Protein AF-A0A4R1MMQ1-F1 (afdb_monomer_lite)

Foldseek 3Di:
DVVVVVVVVVVVVVVVVPPPQDDLVVLLVVLLVLLLVLLQVLLVQLVPDPDDPPVLVSLQSLLVSLCVRQVVVVVVSCVPNVPVCCPVDPLPDAPVVLLQLLQCLLLVVLVVLLVVCVVVVQKDQPDDDDPVRLVVCLVSVLVSCCRNPLVSLLCSLLVPQLVSCVLQDPLQVSQQVSLLSQLVSVCSSVVHDPCSVVSSVLSSLQSLLCLQQVHNSSNSSNVSNVVSVVVSCVVRVMAGDDPCRVVSVVCSVPVSSLSSLVSSNVVSLVVLLVVVVPVLLVVLVVVVVDDPPPPVDAALFLEAEDELWADQDPPDILQPDADLVLLLVLLCCCCPQLVGQAYEYEYADLVSLLSSVLSNQVVRHQYEREYQQAQEELVVLLVSLLVSLQSQQVSCVVGVRYEYALYAACLQRYPDLADDNGSVRSVVCCSVCVSCLVSSLVRVQVSVVSSLVSSVVRHDDFYEHAHEPSHDYDCPSGQEYEYCQWDASRCSVCRVSSVVSVVVVVHAYEHNEWFFFFFPPRSHQTVCLLVQWDPPDLVQIWGVDQTHGHLVSRQSSVLSVSVVCRSSPHNYYYYHHQDSQSQAADPPRGSRSSRSHRHQWHAHDVVVVGGVSNNHIGGGSNSVSSSCVSVDDD

InterPro domains:
  IPR003675 CAAX prenyl protease 2/Lysostaphin resistance protein A-like domain [PF02517] (139-226)
  IPR017853 Glycoside hydrolase superfamily [SSF51445] (309-588)

Structure (mmCIF, N/CA/C/O backbone):
data_AF-A0A4R1MMQ1-F1
#
_entry.id   AF-A0A4R1MMQ1-F1
#
loop_
_atom_site.group_PDB
_atom_site.id
_atom_site.type_symbol
_atom_site.label_atom_id
_atom_site.label_alt_id
_atom_site.label_comp_id
_atom_site.label_asym_id
_atom_site.label_entity_id
_atom_site.label_seq_id
_atom_site.pdbx_PDB_ins_code
_atom_site.Cartn_x
_atom_site.Cartn_y
_atom_site.Cartn_z
_atom_site.occupancy
_atom_site.B_iso_or_equiv
_atom_site.auth_seq_id
_atom_site.auth_comp_id
_atom_site.auth_asym_id
_atom_site.auth_atom_id
_atom_site.pdbx_PDB_model_num
ATOM 1 N N . MET A 1 1 ? -28.510 -37.292 3.884 1.00 42.25 1 MET A N 1
ATOM 2 C CA . MET A 1 1 ? -28.537 -36.976 2.429 1.00 42.25 1 MET A CA 1
ATOM 3 C C . MET A 1 1 ? -27.629 -35.804 2.024 1.00 42.25 1 MET A C 1
ATOM 5 O O . MET A 1 1 ? -27.311 -35.687 0.847 1.00 42.25 1 MET A O 1
ATOM 9 N N . THR A 1 2 ? -27.157 -34.980 2.963 1.00 42.28 2 THR A N 1
ATOM 10 C CA . THR A 1 2 ? -26.227 -33.847 2.765 1.00 42.28 2 THR A CA 1
ATOM 11 C C . THR A 1 2 ? -24.791 -34.264 2.416 1.00 42.28 2 THR A C 1
ATOM 13 O O . THR A 1 2 ? -24.152 -33.642 1.573 1.00 42.28 2 THR A O 1
ATOM 16 N N . ASP A 1 3 ? -24.325 -35.390 2.953 1.00 43.09 3 ASP A N 1
ATOM 17 C CA . ASP A 1 3 ? -22.941 -35.858 2.776 1.00 43.09 3 ASP A CA 1
ATOM 18 C C . ASP A 1 3 ? -22.638 -36.383 1.350 1.00 43.09 3 ASP A C 1
ATOM 20 O O . ASP A 1 3 ? -21.533 -36.282 0.817 1.00 43.09 3 ASP A O 1
ATOM 24 N N . ASN A 1 4 ? -23.675 -36.867 0.657 1.00 36.72 4 ASN A N 1
ATOM 25 C CA . ASN A 1 4 ? -23.559 -37.399 -0.704 1.00 36.72 4 ASN A CA 1
ATOM 26 C C . ASN A 1 4 ? -23.623 -36.295 -1.784 1.00 36.72 4 ASN A C 1
ATOM 28 O O . ASN A 1 4 ? -23.141 -36.485 -2.902 1.00 36.72 4 ASN A O 1
ATOM 32 N N . LYS A 1 5 ? -24.187 -35.120 -1.450 1.00 43.72 5 LYS A N 1
ATOM 33 C CA . LYS A 1 5 ? -24.210 -33.930 -2.322 1.00 43.72 5 LYS A CA 1
ATOM 34 C C . LYS A 1 5 ? -22.865 -33.201 -2.301 1.00 43.72 5 LYS A C 1
ATOM 36 O O . LYS A 1 5 ? -22.372 -32.869 -3.374 1.00 43.72 5 LYS A O 1
ATOM 41 N N . ASN A 1 6 ? -22.230 -33.071 -1.133 1.00 40.06 6 ASN A N 1
ATOM 42 C CA . ASN A 1 6 ? -20.878 -32.510 -1.017 1.00 40.06 6 ASN A CA 1
ATOM 43 C C . ASN A 1 6 ? -19.831 -33.390 -1.709 1.00 40.06 6 ASN A C 1
ATOM 45 O O . ASN A 1 6 ? -19.003 -32.871 -2.453 1.00 40.06 6 ASN A O 1
ATOM 49 N N . LYS A 1 7 ? -19.938 -34.722 -1.595 1.00 40.66 7 LYS A N 1
ATOM 50 C CA . LYS A 1 7 ? -19.087 -35.643 -2.365 1.00 40.66 7 LYS A CA 1
ATOM 51 C C . LYS A 1 7 ? -19.333 -35.572 -3.871 1.00 40.66 7 LYS A C 1
ATOM 53 O O . LYS A 1 7 ? -18.370 -35.643 -4.624 1.00 40.66 7 LYS A O 1
ATOM 58 N N . LYS A 1 8 ? -20.578 -35.406 -4.339 1.00 39.75 8 LYS A N 1
ATOM 59 C CA . LYS A 1 8 ? -20.876 -35.229 -5.777 1.00 39.75 8 LYS A CA 1
ATOM 60 C C . LYS A 1 8 ? -20.421 -33.872 -6.323 1.00 39.75 8 LYS A C 1
ATOM 62 O O . LYS A 1 8 ? -19.952 -33.841 -7.454 1.00 39.75 8 LYS A O 1
ATOM 67 N N . LEU A 1 9 ? -20.497 -32.798 -5.536 1.00 41.72 9 LEU A N 1
ATOM 68 C CA . LEU A 1 9 ? -19.955 -31.479 -5.886 1.00 41.72 9 LEU A CA 1
ATOM 69 C C . LEU A 1 9 ? -18.422 -31.496 -5.910 1.00 41.72 9 LEU A C 1
ATOM 71 O O . LEU A 1 9 ? -17.847 -31.064 -6.899 1.00 41.72 9 LEU A O 1
ATOM 75 N N . GLN A 1 10 ? -17.754 -32.106 -4.924 1.00 40.69 10 GLN A N 1
ATOM 76 C CA . GLN A 1 10 ? -16.300 -32.330 -4.966 1.00 40.69 10 GLN A CA 1
ATOM 77 C C . GLN A 1 10 ? -15.875 -33.199 -6.155 1.00 40.69 10 GLN A C 1
ATOM 79 O O . GLN A 1 10 ? -14.868 -32.898 -6.784 1.00 40.69 10 GLN A O 1
ATOM 84 N N . LYS A 1 11 ? -16.650 -34.235 -6.513 1.00 34.94 11 LYS A N 1
ATOM 85 C CA . LYS A 1 11 ? -16.366 -35.076 -7.691 1.00 34.94 11 LYS A CA 1
ATOM 86 C C . LYS A 1 11 ? -16.658 -34.379 -9.022 1.00 34.94 11 LYS A C 1
ATOM 88 O O . LYS A 1 11 ? -16.063 -34.747 -10.027 1.00 34.94 11 LYS A O 1
ATOM 93 N N . ALA A 1 12 ? -17.576 -33.412 -9.049 1.00 37.22 12 ALA A N 1
ATOM 94 C CA . ALA A 1 12 ? -17.859 -32.588 -10.224 1.00 37.22 12 ALA A CA 1
ATOM 95 C C . ALA A 1 12 ? -16.783 -31.505 -10.412 1.00 37.22 12 ALA A C 1
ATOM 97 O O . ALA A 1 12 ? -16.271 -31.359 -11.517 1.00 37.22 12 ALA A O 1
ATOM 98 N N . TYR A 1 13 ? -16.342 -30.863 -9.323 1.00 35.28 13 TYR A N 1
ATOM 99 C CA . TYR A 1 13 ? -15.177 -29.971 -9.320 1.00 35.28 13 TYR A CA 1
ATOM 100 C C . TYR A 1 13 ? -13.870 -30.716 -9.637 1.00 35.28 13 TYR A C 1
ATOM 102 O O . TYR A 1 13 ? -13.013 -30.169 -10.326 1.00 35.28 13 TYR A O 1
ATOM 110 N N . SER A 1 14 ? -13.725 -31.979 -9.215 1.00 32.09 14 SER A N 1
ATOM 111 C CA . SER A 1 14 ? -12.566 -32.798 -9.589 1.00 32.09 14 SER A CA 1
ATOM 112 C C . SER A 1 14 ? -12.634 -33.267 -11.049 1.00 32.09 14 SER A C 1
ATOM 114 O O . SER A 1 14 ? -11.615 -33.249 -11.733 1.00 32.09 14 SER A O 1
ATOM 116 N N . LYS A 1 15 ? -13.819 -33.616 -11.579 1.00 30.39 15 LYS A N 1
ATOM 117 C CA . LYS A 1 15 ? -13.972 -34.036 -12.987 1.00 30.39 15 LYS A CA 1
ATOM 118 C C . LYS A 1 15 ? -13.818 -32.899 -13.999 1.00 30.39 15 LYS A C 1
ATOM 120 O O . LYS A 1 15 ? -13.368 -33.168 -15.107 1.00 30.39 15 LYS A O 1
ATOM 125 N N . GLU A 1 16 ? -14.132 -31.651 -13.649 1.00 33.97 16 GLU A N 1
ATOM 126 C CA . GLU A 1 16 ? -13.800 -30.492 -14.500 1.00 33.97 16 GLU A CA 1
ATOM 127 C C . GLU A 1 16 ? -12.317 -30.086 -14.418 1.00 33.97 16 GLU A C 1
ATOM 129 O O . GLU A 1 16 ? -11.824 -29.392 -15.308 1.00 33.97 16 GLU A O 1
ATOM 134 N N . SER A 1 17 ? -11.572 -30.579 -13.419 1.00 35.09 17 SER A N 1
ATOM 135 C CA . SER A 1 17 ? -10.109 -30.433 -13.341 1.00 35.09 17 SER A CA 1
ATOM 136 C C . SER A 1 17 ? -9.318 -31.518 -14.092 1.00 35.09 17 SER A C 1
ATOM 138 O O . SER A 1 17 ? -8.124 -31.342 -14.335 1.00 35.09 17 SER A O 1
ATOM 140 N N . ASP A 1 18 ? -9.981 -32.584 -14.557 1.00 29.28 18 ASP A N 1
ATOM 141 C CA . ASP A 1 18 ? -9.364 -33.741 -15.231 1.00 29.28 18 ASP A CA 1
ATOM 142 C C . ASP A 1 18 ? -9.161 -33.561 -16.751 1.00 29.28 18 ASP A C 1
ATOM 144 O O . ASP A 1 18 ? -8.996 -34.525 -17.498 1.00 29.28 18 ASP A O 1
ATOM 148 N N . SER A 1 19 ? -9.088 -32.320 -17.245 1.00 36.28 19 SER A N 1
ATOM 149 C CA . SER A 1 19 ? -8.417 -32.051 -18.525 1.00 36.28 19 SER A CA 1
ATOM 150 C C . SER A 1 19 ? -6.985 -31.601 -18.239 1.00 36.28 19 SER A C 1
ATOM 152 O O . SER A 1 19 ? -6.761 -30.399 -18.138 1.00 36.28 19 SER A O 1
ATOM 154 N N . MET A 1 20 ? -6.064 -32.557 -18.038 1.00 35.97 20 MET A N 1
ATOM 155 C CA . MET A 1 20 ? -4.607 -32.386 -17.827 1.00 35.97 20 MET A CA 1
ATOM 156 C C . MET A 1 20 ? -4.160 -30.933 -17.566 1.00 35.97 20 MET A C 1
ATOM 158 O O . MET A 1 20 ? -3.504 -30.297 -18.394 1.00 35.97 20 MET A O 1
ATOM 162 N N . SER A 1 21 ? -4.532 -30.365 -16.416 1.00 47.88 21 SER A N 1
ATOM 163 C CA . SER A 1 21 ? -4.002 -29.066 -16.009 1.00 47.88 21 SER A CA 1
ATOM 164 C C . SER A 1 21 ? -2.651 -29.308 -15.355 1.00 47.88 21 SER A C 1
ATOM 166 O O . SER A 1 21 ? -2.571 -29.567 -14.157 1.00 47.88 21 SER A O 1
ATOM 168 N N . TYR A 1 22 ? -1.581 -29.243 -16.147 1.00 54.53 22 TYR A N 1
ATOM 169 C CA . TYR A 1 22 ? -0.220 -29.363 -15.628 1.00 54.53 22 TYR A CA 1
ATOM 170 C C . TYR A 1 22 ? 0.016 -28.385 -14.458 1.00 54.53 22 TYR A C 1
ATOM 172 O O . TYR A 1 22 ? -0.386 -27.217 -14.567 1.00 54.53 22 TYR A O 1
ATOM 180 N N . PRO A 1 23 ? 0.687 -28.819 -13.370 1.00 65.12 23 PRO A N 1
ATOM 181 C CA . PRO A 1 23 ? 1.150 -27.940 -12.307 1.00 65.12 23 PRO A CA 1
ATOM 182 C C . PRO A 1 23 ? 1.843 -26.704 -12.877 1.00 65.12 23 PRO A C 1
ATOM 184 O O . PRO A 1 23 ? 2.589 -26.780 -13.854 1.00 65.12 23 PRO A O 1
ATOM 187 N N . PHE A 1 24 ? 1.608 -25.553 -12.253 1.00 70.06 24 PHE A N 1
ATOM 188 C CA . PHE A 1 24 ? 2.164 -24.274 -12.685 1.00 70.06 24 PHE A CA 1
ATOM 189 C C . PHE A 1 24 ? 3.694 -24.318 -12.890 1.00 70.06 24 PHE A C 1
ATOM 191 O O . PHE A 1 24 ? 4.209 -23.795 -13.879 1.00 70.06 24 PHE A O 1
ATOM 198 N N . SER A 1 25 ? 4.405 -25.008 -11.994 1.00 72.06 25 SER A N 1
ATOM 199 C CA . SER A 1 25 ? 5.849 -25.246 -12.080 1.00 72.06 25 SER A CA 1
ATOM 200 C C . SER A 1 25 ? 6.248 -25.976 -13.364 1.00 72.06 25 SER A C 1
ATOM 202 O O . SER A 1 25 ? 7.207 -25.569 -14.010 1.00 72.06 25 SER A O 1
ATOM 204 N N . ILE A 1 26 ? 5.478 -26.980 -13.797 1.00 77.81 26 ILE A N 1
ATOM 205 C CA . ILE A 1 26 ? 5.732 -27.722 -15.041 1.00 77.81 26 ILE A CA 1
ATOM 206 C C . ILE A 1 26 ? 5.604 -26.803 -16.258 1.00 77.81 26 ILE A C 1
ATOM 208 O O . ILE A 1 26 ? 6.421 -26.890 -17.168 1.00 77.81 26 ILE A O 1
ATOM 212 N N . LYS A 1 27 ? 4.640 -25.873 -16.267 1.00 78.88 27 LYS A N 1
ATOM 213 C CA . LYS A 1 27 ? 4.468 -24.922 -17.381 1.00 78.88 27 LYS A CA 1
ATOM 214 C C . LYS A 1 27 ? 5.648 -23.960 -17.510 1.00 78.88 27 LYS A C 1
ATOM 216 O O . LYS A 1 27 ? 6.083 -23.682 -18.625 1.00 78.88 27 LYS A O 1
ATOM 221 N N . ILE A 1 28 ? 6.157 -23.451 -16.385 1.00 82.12 28 ILE A N 1
ATOM 222 C CA . ILE A 1 28 ? 7.332 -22.568 -16.368 1.00 82.12 28 ILE A CA 1
ATOM 223 C C . ILE A 1 28 ? 8.592 -23.337 -16.765 1.00 82.12 28 ILE A C 1
ATOM 225 O O . ILE A 1 28 ? 9.347 -22.852 -17.601 1.00 82.12 28 ILE A O 1
ATOM 229 N N . VAL A 1 29 ? 8.791 -24.544 -16.226 1.00 85.19 29 VAL A N 1
ATOM 230 C CA . VAL A 1 29 ? 9.942 -25.397 -16.561 1.00 85.19 29 VAL A CA 1
ATOM 231 C C . VAL A 1 29 ? 9.924 -25.789 -18.039 1.00 85.19 29 VAL A C 1
ATOM 233 O O . VAL A 1 29 ? 10.937 -25.634 -18.711 1.00 85.19 29 VAL A O 1
ATOM 236 N N . PHE A 1 30 ? 8.776 -26.215 -18.574 1.00 85.44 30 PHE A N 1
ATOM 237 C CA . PHE A 1 30 ? 8.618 -26.528 -19.997 1.00 85.44 30 PHE A CA 1
ATOM 238 C C . PHE A 1 30 ? 8.945 -25.321 -20.879 1.00 85.44 30 PHE A C 1
ATOM 240 O O . PHE A 1 30 ? 9.747 -25.437 -21.801 1.00 85.44 30 PHE A O 1
ATOM 247 N N . MET A 1 31 ? 8.364 -24.154 -20.568 1.00 84.62 31 MET A N 1
ATOM 248 C CA . MET A 1 31 ? 8.640 -22.920 -21.304 1.00 84.62 31 MET A CA 1
ATOM 249 C C . MET A 1 31 ? 10.132 -22.579 -21.266 1.00 84.62 31 MET A C 1
ATOM 251 O O . MET A 1 31 ? 10.714 -22.247 -22.294 1.00 84.62 31 MET A O 1
ATOM 255 N N . PHE A 1 32 ? 10.762 -22.685 -20.098 1.00 87.06 32 PHE A N 1
ATOM 256 C CA . PHE A 1 32 ? 12.172 -22.363 -19.930 1.00 87.06 32 PHE A CA 1
ATOM 257 C C . PHE A 1 32 ? 13.090 -23.304 -20.721 1.00 87.06 32 PHE A C 1
ATOM 259 O O . PHE A 1 32 ? 13.945 -22.832 -21.467 1.00 87.06 32 PHE A O 1
ATOM 266 N N . ILE A 1 33 ? 12.867 -24.620 -20.632 1.00 87.50 33 ILE A N 1
ATOM 267 C CA . ILE A 1 33 ? 13.628 -25.621 -21.395 1.00 87.50 33 ILE A CA 1
ATOM 268 C C . ILE A 1 33 ? 13.457 -25.388 -22.897 1.00 87.50 33 ILE A C 1
ATOM 270 O O . ILE A 1 33 ? 14.444 -25.340 -23.626 1.00 87.50 33 ILE A O 1
ATOM 274 N N . ALA A 1 34 ? 12.224 -25.186 -23.363 1.00 87.06 34 ALA A N 1
ATOM 275 C CA . ALA A 1 34 ? 11.966 -24.909 -24.770 1.00 87.06 34 ALA A CA 1
ATOM 276 C C . ALA A 1 34 ? 12.656 -23.618 -25.236 1.00 87.06 34 ALA A C 1
ATOM 278 O O . ALA A 1 34 ? 13.211 -23.585 -26.326 1.00 87.06 34 ALA A O 1
ATOM 279 N N . THR A 1 35 ? 12.698 -22.583 -24.395 1.00 87.00 35 THR A N 1
ATOM 280 C CA . THR A 1 35 ? 13.386 -21.318 -24.698 1.00 87.00 35 THR A CA 1
ATOM 281 C C . THR A 1 35 ? 14.904 -21.501 -24.820 1.00 87.00 35 THR A C 1
ATOM 283 O O . THR A 1 35 ? 15.524 -20.879 -25.682 1.00 87.00 35 THR A O 1
ATOM 286 N N . ILE A 1 36 ? 15.511 -22.379 -24.012 1.00 87.06 36 ILE A N 1
ATOM 287 C CA . ILE A 1 36 ? 16.925 -22.763 -24.167 1.00 87.06 36 ILE A CA 1
ATOM 288 C C . ILE A 1 36 ? 17.134 -23.478 -25.503 1.00 87.06 36 ILE A C 1
ATOM 290 O O . ILE A 1 36 ? 18.005 -23.076 -26.267 1.00 87.06 36 ILE A O 1
ATOM 294 N N . VAL A 1 37 ? 16.321 -24.496 -25.808 1.00 87.19 37 VAL A N 1
ATOM 295 C CA . VAL A 1 37 ? 16.438 -25.261 -27.061 1.00 87.19 37 VAL A CA 1
ATOM 296 C C . VAL A 1 37 ? 16.296 -24.343 -28.273 1.00 87.19 37 VAL A C 1
ATOM 298 O O . VAL A 1 37 ? 17.127 -24.390 -29.172 1.00 87.19 37 VAL A O 1
ATOM 301 N N . LEU A 1 38 ? 15.288 -23.469 -28.280 1.00 86.69 38 LEU A N 1
ATOM 302 C CA . LEU A 1 38 ? 15.084 -22.488 -29.344 1.00 86.69 38 LEU A CA 1
ATOM 303 C C . LEU A 1 38 ? 16.271 -21.530 -29.471 1.00 86.69 38 LEU A C 1
ATOM 305 O O . LEU A 1 38 ? 16.720 -21.283 -30.584 1.00 86.69 38 LEU A O 1
ATOM 309 N N . GLY A 1 39 ? 16.801 -21.033 -28.350 1.00 83.94 39 GLY A N 1
ATOM 310 C CA . GLY A 1 39 ? 17.979 -20.165 -28.341 1.00 83.94 39 GLY A CA 1
ATOM 311 C C . GLY A 1 39 ? 19.205 -20.839 -28.954 1.00 83.94 39 GLY A C 1
ATOM 312 O O . GLY A 1 39 ? 19.832 -20.260 -29.831 1.00 83.94 39 GLY A O 1
ATOM 313 N N . VAL A 1 40 ? 19.489 -22.085 -28.564 1.00 85.25 40 VAL A N 1
ATOM 314 C CA . VAL A 1 40 ? 20.608 -22.876 -29.107 1.00 85.25 40 VAL A CA 1
ATOM 315 C C . VAL A 1 40 ? 20.414 -23.184 -30.593 1.00 85.25 40 VAL A C 1
ATOM 317 O O . VAL A 1 40 ? 21.368 -23.114 -31.356 1.00 85.25 40 VAL A O 1
ATOM 320 N N . VAL A 1 41 ? 19.193 -23.498 -31.038 1.00 85.31 41 VAL A N 1
ATOM 321 C CA . VAL A 1 41 ? 18.900 -23.739 -32.464 1.00 85.31 41 VAL A CA 1
ATOM 322 C C . VAL A 1 41 ? 19.105 -22.475 -33.297 1.00 85.31 41 VAL A C 1
ATOM 324 O O . VAL A 1 41 ? 19.646 -22.556 -34.397 1.00 85.31 41 VAL A O 1
ATOM 327 N N . ILE A 1 42 ? 18.683 -21.318 -32.784 1.00 84.56 42 ILE A N 1
ATOM 328 C CA . ILE A 1 42 ? 18.889 -20.027 -33.448 1.00 84.56 42 ILE A CA 1
ATOM 329 C C . ILE A 1 42 ? 20.388 -19.717 -33.547 1.00 84.56 42 ILE A C 1
ATOM 331 O O . ILE A 1 42 ? 20.848 -19.339 -34.619 1.00 84.56 42 ILE A O 1
ATOM 335 N N . ASP A 1 43 ? 21.139 -19.937 -32.467 1.00 82.12 43 ASP A N 1
ATOM 336 C CA . ASP A 1 43 ? 22.585 -19.701 -32.414 1.00 82.12 43 ASP A CA 1
ATOM 337 C C . ASP A 1 43 ? 23.365 -20.647 -33.348 1.00 82.12 43 ASP A C 1
ATOM 339 O O . ASP A 1 43 ? 24.190 -20.213 -34.149 1.00 82.12 43 ASP A O 1
ATOM 343 N N . LEU A 1 44 ? 23.014 -21.938 -33.372 1.00 81.88 44 LEU A N 1
ATOM 344 C CA . LEU A 1 44 ? 23.553 -22.898 -34.341 1.00 81.88 44 LEU A CA 1
ATOM 345 C C . LEU A 1 44 ? 23.216 -22.499 -35.785 1.00 81.88 44 LEU A C 1
ATOM 347 O O . LEU A 1 44 ? 24.078 -22.565 -36.659 1.00 81.88 44 LEU A O 1
ATOM 351 N N . GLY A 1 45 ? 21.982 -22.061 -36.044 1.00 78.31 45 GLY A N 1
ATOM 352 C CA . GLY A 1 45 ? 21.567 -21.561 -37.355 1.00 78.31 45 GLY A CA 1
ATOM 353 C C . GLY A 1 45 ? 22.388 -20.356 -37.818 1.00 78.31 45 GLY A C 1
ATOM 354 O O . GLY A 1 45 ? 22.699 -20.252 -39.002 1.00 78.31 45 GLY A O 1
ATOM 355 N N . GLU A 1 46 ? 22.787 -19.489 -36.888 1.00 77.00 46 GLU A N 1
ATOM 356 C CA . GLU A 1 46 ? 23.672 -18.352 -37.144 1.00 77.00 46 GLU A CA 1
ATOM 357 C C . GLU A 1 46 ? 25.089 -18.804 -37.516 1.00 77.00 46 GLU A C 1
ATOM 359 O O . GLU A 1 46 ? 25.639 -18.330 -38.508 1.00 77.00 46 GLU A O 1
ATOM 364 N N . THR A 1 47 ? 25.658 -19.784 -36.803 1.00 76.94 47 THR A N 1
ATOM 365 C CA . THR A 1 47 ? 27.004 -20.311 -37.112 1.00 76.94 47 THR A CA 1
ATOM 366 C C . THR A 1 47 ? 27.125 -20.969 -38.489 1.00 76.94 47 THR A C 1
ATOM 368 O O . THR A 1 47 ? 28.232 -21.089 -39.011 1.00 76.94 47 THR A O 1
ATOM 371 N N . LEU A 1 48 ? 26.004 -21.382 -39.089 1.00 75.38 48 LEU A N 1
ATOM 372 C CA . LEU A 1 48 ? 25.952 -21.972 -40.430 1.00 75.38 48 LEU A CA 1
ATOM 373 C C . LEU A 1 48 ? 25.942 -20.925 -41.558 1.00 75.38 48 LEU A C 1
ATOM 375 O O . LEU A 1 48 ? 26.069 -21.294 -42.728 1.00 75.38 48 LEU A O 1
ATOM 379 N N . LEU A 1 49 ? 25.777 -19.637 -41.240 1.00 74.31 49 LEU A N 1
ATOM 380 C CA . LEU A 1 49 ? 25.832 -18.558 -42.224 1.00 74.31 49 LEU A CA 1
ATOM 381 C C . LEU A 1 49 ? 27.289 -18.252 -42.606 1.00 74.31 49 LEU A C 1
ATOM 383 O O . LEU A 1 49 ? 28.186 -18.403 -41.774 1.00 74.31 49 LEU A O 1
ATOM 387 N N . PRO A 1 50 ? 27.553 -17.797 -43.847 1.00 67.88 50 PRO A N 1
ATOM 388 C CA . PRO A 1 50 ? 28.884 -17.353 -44.240 1.00 67.88 50 PRO A CA 1
ATOM 389 C C . PRO A 1 50 ? 29.382 -16.271 -43.276 1.00 67.88 50 PRO A C 1
ATOM 391 O O . PRO A 1 50 ? 28.776 -15.207 -43.173 1.00 67.88 50 PRO A O 1
ATOM 394 N N . GLN A 1 51 ? 30.476 -16.556 -42.568 1.00 59.06 51 GLN A N 1
ATOM 395 C CA . GLN A 1 51 ? 31.135 -15.611 -41.669 1.00 59.06 51 GLN A CA 1
ATOM 396 C C . GLN A 1 51 ? 31.758 -14.495 -42.520 1.00 59.06 51 GLN A C 1
ATOM 398 O O . GLN A 1 51 ? 32.829 -14.669 -43.100 1.00 59.06 51 GLN A O 1
ATOM 403 N N . GLY A 1 52 ? 31.051 -13.377 -42.657 1.00 59.22 52 GLY A N 1
ATOM 404 C CA . GLY A 1 52 ? 31.558 -12.134 -43.231 1.00 59.22 52 GLY A CA 1
ATOM 405 C C . GLY A 1 52 ? 31.316 -10.980 -42.261 1.00 59.22 52 GLY A C 1
ATOM 406 O O . GLY A 1 52 ? 30.461 -11.084 -41.386 1.00 59.22 52 GLY A O 1
ATOM 407 N N . ASP A 1 53 ? 32.024 -9.865 -42.438 1.00 59.94 53 ASP A N 1
ATOM 408 C CA . ASP A 1 53 ? 31.940 -8.694 -41.543 1.00 59.94 53 ASP A CA 1
ATOM 409 C C . ASP A 1 53 ? 30.577 -7.959 -41.583 1.00 59.94 53 ASP A C 1
ATOM 411 O O . ASP A 1 53 ? 30.373 -6.958 -40.891 1.00 59.94 53 ASP A O 1
ATOM 415 N N . ASP A 1 54 ? 29.617 -8.429 -42.390 1.00 74.75 54 ASP A N 1
ATOM 416 C CA . ASP A 1 54 ? 28.303 -7.802 -42.530 1.00 74.75 54 ASP A CA 1
ATOM 417 C C . ASP A 1 54 ? 27.334 -8.254 -41.428 1.00 74.75 54 ASP A C 1
ATOM 419 O O . ASP A 1 54 ? 26.501 -9.150 -41.601 1.00 74.75 54 ASP A O 1
ATOM 423 N N . TRP A 1 55 ? 27.405 -7.562 -40.290 1.00 76.19 55 TRP A N 1
ATOM 424 C CA . TRP A 1 55 ? 26.494 -7.721 -39.153 1.00 76.19 55 TRP A CA 1
ATOM 425 C C . TRP A 1 55 ? 25.003 -7.686 -39.545 1.00 76.19 55 TRP A C 1
ATOM 427 O O . TRP A 1 55 ? 24.167 -8.251 -38.837 1.00 76.19 55 TRP A O 1
ATOM 437 N N . ARG A 1 56 ? 24.634 -7.051 -40.669 1.00 81.62 56 ARG A N 1
ATOM 438 C CA . ARG A 1 56 ? 23.236 -6.940 -41.115 1.00 81.62 56 ARG A CA 1
ATOM 439 C C . ARG A 1 56 ? 22.667 -8.303 -41.480 1.00 81.62 56 ARG A C 1
ATOM 441 O O . ARG A 1 56 ? 21.533 -8.601 -41.107 1.00 81.62 56 ARG A O 1
ATOM 448 N N . LEU A 1 57 ? 23.447 -9.131 -42.179 1.00 78.69 57 LEU A N 1
ATOM 449 C CA . LEU A 1 57 ? 23.039 -10.475 -42.595 1.00 78.69 57 LEU A CA 1
ATOM 450 C C . LEU A 1 57 ? 22.827 -11.381 -41.383 1.00 78.69 57 LEU A C 1
ATOM 452 O O . LEU A 1 57 ? 21.809 -12.069 -41.302 1.00 78.69 57 LEU A O 1
ATOM 456 N N . THR A 1 58 ? 23.736 -11.311 -40.414 1.00 79.62 58 THR A N 1
ATOM 457 C CA . THR A 1 58 ? 23.671 -12.073 -39.165 1.00 79.62 58 THR A CA 1
ATOM 458 C C . THR A 1 58 ? 22.410 -11.738 -38.370 1.00 79.62 58 THR A C 1
ATOM 460 O O . THR A 1 58 ? 21.611 -12.623 -38.056 1.00 79.62 58 THR A O 1
ATOM 463 N N . PHE A 1 59 ? 22.150 -10.449 -38.117 1.00 79.38 59 PHE A N 1
ATOM 464 C CA . PHE A 1 59 ? 20.951 -10.034 -37.386 1.00 79.38 59 PHE A CA 1
ATOM 465 C C . PHE A 1 59 ? 19.657 -10.304 -38.171 1.00 79.38 59 PHE A C 1
ATOM 467 O O . PHE A 1 59 ? 18.648 -10.673 -37.567 1.00 79.38 59 PHE A O 1
ATOM 474 N N . ALA A 1 60 ? 19.659 -10.150 -39.500 1.00 80.50 60 ALA A N 1
ATOM 475 C CA . ALA A 1 60 ? 18.497 -10.446 -40.340 1.00 80.50 60 ALA A CA 1
ATOM 476 C C . ALA A 1 60 ? 18.139 -11.931 -40.300 1.00 80.50 60 ALA A C 1
ATOM 478 O O . ALA A 1 60 ? 16.982 -12.279 -40.059 1.00 80.50 60 ALA A O 1
ATOM 479 N N . ALA A 1 61 ? 19.126 -12.808 -40.468 1.00 81.44 61 ALA A N 1
ATOM 480 C CA . ALA A 1 61 ? 18.917 -14.244 -40.395 1.00 81.44 61 ALA A CA 1
ATOM 481 C C . ALA A 1 61 ? 18.450 -14.673 -38.999 1.00 81.44 61 ALA A C 1
ATOM 483 O O . ALA A 1 61 ? 17.467 -15.409 -38.883 1.00 81.44 61 ALA A O 1
ATOM 484 N N . ARG A 1 62 ? 19.067 -14.141 -37.935 1.00 83.25 62 ARG A N 1
ATOM 485 C CA . ARG A 1 62 ? 18.638 -14.399 -36.555 1.00 83.25 62 ARG A CA 1
ATOM 486 C C . ARG A 1 62 ? 17.209 -13.924 -36.300 1.00 83.25 62 ARG A C 1
ATOM 488 O O . ARG A 1 62 ? 16.417 -14.664 -35.726 1.00 83.25 62 ARG A O 1
ATOM 495 N N . GLY A 1 63 ? 16.846 -12.731 -36.770 1.00 80.62 63 GLY A N 1
ATOM 496 C CA . GLY A 1 63 ? 15.489 -12.187 -36.677 1.00 80.62 63 GLY A CA 1
ATOM 497 C C . GLY A 1 63 ? 14.449 -13.039 -37.402 1.00 80.62 63 GLY A C 1
ATOM 498 O O . GLY A 1 63 ? 13.371 -13.293 -36.856 1.00 80.62 63 GLY A O 1
ATOM 499 N N . VAL A 1 64 ? 14.777 -13.542 -38.594 1.00 82.56 64 VAL A N 1
ATOM 500 C CA . VAL A 1 64 ? 13.922 -14.472 -39.346 1.00 82.56 64 VAL A CA 1
ATOM 501 C C . VAL A 1 64 ? 13.760 -15.791 -38.588 1.00 82.56 64 VAL A C 1
ATOM 503 O O . VAL A 1 64 ? 12.627 -16.224 -38.377 1.00 82.56 64 VAL A O 1
ATOM 506 N N . LEU A 1 65 ? 14.852 -16.400 -38.114 1.00 83.56 65 LEU A N 1
ATOM 507 C CA . LEU A 1 65 ? 14.813 -17.642 -37.330 1.00 83.56 65 LEU A CA 1
ATOM 508 C C . LEU A 1 65 ? 14.007 -17.471 -36.035 1.00 83.56 65 LEU A C 1
ATOM 510 O O . LEU A 1 65 ? 13.126 -18.280 -35.747 1.00 83.56 65 LEU A O 1
ATOM 514 N N . ALA A 1 66 ? 14.240 -16.391 -35.288 1.00 80.06 66 ALA A N 1
ATOM 515 C CA . ALA A 1 66 ? 13.493 -16.066 -34.078 1.00 80.06 66 ALA A CA 1
ATOM 516 C C . ALA A 1 66 ? 11.995 -15.905 -34.369 1.00 80.06 66 ALA A C 1
ATOM 518 O O . ALA A 1 66 ? 11.164 -16.487 -33.676 1.00 80.06 66 ALA A O 1
ATOM 519 N N . THR A 1 67 ? 11.633 -15.188 -35.433 1.00 78.75 67 THR A N 1
ATOM 520 C CA . THR A 1 67 ? 10.233 -14.992 -35.840 1.00 78.75 67 THR A CA 1
ATOM 521 C C . THR A 1 67 ? 9.567 -16.315 -36.227 1.00 78.75 67 THR A C 1
ATOM 523 O O . THR A 1 67 ? 8.454 -16.591 -35.780 1.00 78.75 67 THR A O 1
ATOM 526 N N . LEU A 1 68 ? 10.248 -17.156 -37.014 1.00 82.81 68 LEU A N 1
ATOM 527 C CA . LEU A 1 68 ? 9.728 -18.439 -37.499 1.00 82.81 68 LEU A CA 1
ATOM 528 C C . LEU A 1 68 ? 9.644 -19.517 -36.414 1.00 82.81 68 LEU A C 1
ATOM 530 O O . LEU A 1 68 ? 8.825 -20.425 -36.530 1.00 82.81 68 LEU A O 1
ATOM 534 N N . LEU A 1 69 ? 10.466 -19.439 -35.369 1.00 84.31 69 LEU A N 1
ATOM 535 C CA . LEU A 1 69 ? 10.510 -20.457 -34.321 1.00 84.31 69 LEU A CA 1
ATOM 536 C C . LEU A 1 69 ? 9.755 -20.032 -33.058 1.00 84.31 69 LEU A C 1
ATOM 538 O O . LEU A 1 69 ? 8.976 -20.812 -32.511 1.00 84.31 69 LEU A O 1
ATOM 542 N N . ILE A 1 70 ? 9.937 -18.793 -32.600 1.00 79.62 70 ILE A N 1
ATOM 543 C CA . ILE A 1 70 ? 9.427 -18.331 -31.303 1.00 79.62 70 ILE A CA 1
ATOM 544 C C . ILE A 1 70 ? 7.950 -17.952 -31.390 1.00 79.62 70 ILE A C 1
ATOM 546 O O . ILE A 1 70 ? 7.180 -18.344 -30.513 1.00 79.62 70 ILE A O 1
ATOM 550 N N . LEU A 1 71 ? 7.508 -17.242 -32.437 1.00 74.50 71 LEU A N 1
ATOM 551 C CA . LEU A 1 71 ? 6.095 -16.852 -32.544 1.00 74.50 71 LEU A CA 1
ATOM 552 C C . LEU A 1 71 ? 5.168 -18.070 -32.702 1.00 74.50 71 LEU A C 1
ATOM 554 O O . LEU A 1 71 ? 4.202 -18.163 -31.937 1.00 74.50 71 LEU A O 1
ATOM 558 N N . PRO A 1 72 ? 5.442 -19.049 -33.592 1.00 80.69 72 PRO A N 1
ATOM 559 C CA . PRO A 1 72 ? 4.622 -20.257 -33.672 1.00 80.69 72 PRO A CA 1
ATOM 560 C C . PRO A 1 72 ? 4.673 -21.089 -32.392 1.00 80.69 72 PRO A C 1
ATOM 562 O O . PRO A 1 72 ? 3.652 -21.651 -31.996 1.00 80.69 72 PRO A O 1
ATOM 565 N N . PHE A 1 73 ? 5.818 -21.129 -31.704 1.00 82.62 73 PHE A N 1
ATOM 566 C CA . PHE A 1 73 ? 5.940 -21.806 -30.416 1.00 82.62 73 PHE A CA 1
ATOM 567 C C . PHE A 1 73 ? 5.082 -21.147 -29.326 1.00 82.62 73 PHE A C 1
ATOM 569 O O . PHE A 1 73 ? 4.350 -21.842 -28.621 1.00 82.62 73 PHE A O 1
ATOM 576 N N . LEU A 1 74 ? 5.092 -19.816 -29.214 1.00 74.62 74 LEU A N 1
ATOM 577 C CA . LEU A 1 74 ? 4.237 -19.095 -28.267 1.00 74.62 74 LEU A CA 1
ATOM 578 C C . LEU A 1 74 ? 2.745 -19.332 -28.557 1.00 74.62 74 LEU A C 1
ATOM 580 O O . LEU A 1 74 ? 1.980 -19.595 -27.627 1.00 74.62 74 LEU A O 1
ATOM 584 N N . LEU A 1 75 ? 2.346 -19.337 -29.835 1.00 74.38 75 LEU A N 1
ATOM 585 C CA . LEU A 1 75 ? 0.980 -19.679 -30.260 1.00 74.38 75 LEU A CA 1
ATOM 586 C C . LEU A 1 75 ? 0.621 -21.145 -29.958 1.00 74.38 75 LEU A C 1
ATOM 588 O O . LEU A 1 75 ? -0.511 -21.449 -29.574 1.00 74.38 75 LEU A O 1
ATOM 592 N N . PHE A 1 76 ? 1.570 -22.070 -30.112 1.00 81.44 76 PHE A N 1
ATOM 593 C CA . PHE A 1 76 ? 1.395 -23.477 -29.752 1.00 81.44 76 PHE A CA 1
ATOM 594 C C . PHE A 1 76 ? 1.167 -23.639 -28.245 1.00 81.44 76 PHE A C 1
ATOM 596 O O . PHE A 1 76 ? 0.202 -24.288 -27.836 1.00 81.44 76 PHE A O 1
ATOM 603 N N . VAL A 1 77 ? 2.001 -23.003 -27.418 1.00 75.56 77 VAL A N 1
ATOM 604 C CA . VAL A 1 77 ? 1.864 -23.004 -25.954 1.00 75.56 77 VAL A CA 1
ATOM 605 C C . VAL A 1 77 ? 0.508 -22.429 -25.541 1.00 75.56 77 VAL A C 1
ATOM 607 O O . VAL A 1 77 ? -0.167 -23.008 -24.688 1.00 75.56 77 VAL A O 1
ATOM 610 N N . GLU A 1 78 ? 0.074 -21.329 -26.157 1.00 68.44 78 GLU A N 1
ATOM 611 C CA . GLU A 1 78 ? -1.233 -20.721 -25.891 1.00 68.44 78 GLU A CA 1
ATOM 612 C C . GLU A 1 78 ? -2.381 -21.715 -26.115 1.00 68.44 78 GLU A C 1
ATOM 614 O O . GLU A 1 78 ? -3.224 -21.911 -25.229 1.00 68.44 78 GLU A O 1
ATOM 619 N N . ARG A 1 79 ? -2.388 -22.374 -27.281 1.00 71.56 79 ARG A N 1
ATOM 620 C CA . ARG A 1 79 ? -3.420 -23.347 -27.661 1.00 71.56 79 ARG A CA 1
ATOM 621 C C . ARG A 1 79 ? -3.390 -24.590 -26.776 1.00 71.56 79 ARG A C 1
ATOM 623 O O . ARG A 1 79 ? -4.447 -25.068 -26.368 1.00 71.56 79 ARG A O 1
ATOM 630 N N . HIS A 1 80 ? -2.203 -25.104 -26.462 1.00 71.75 80 HIS A N 1
ATOM 631 C CA . HIS A 1 80 ? -2.045 -26.381 -25.768 1.00 71.75 80 HIS A CA 1
ATOM 632 C C . HIS A 1 80 ? -2.283 -26.276 -24.254 1.00 71.75 80 HIS A C 1
ATOM 634 O O . HIS A 1 80 ? -2.912 -27.151 -23.664 1.00 71.75 80 HIS A O 1
ATOM 640 N N . PHE A 1 81 ? -1.874 -25.176 -23.615 1.00 67.06 81 PHE A N 1
ATOM 641 C CA . PHE A 1 81 ? -2.076 -24.974 -22.174 1.00 67.06 81 PHE A CA 1
ATOM 642 C C . PHE A 1 81 ? -3.405 -24.275 -21.817 1.00 67.06 81 PHE A C 1
ATOM 644 O O . PHE A 1 81 ? -3.573 -23.849 -20.668 1.00 67.06 81 PHE A O 1
ATOM 651 N N . LYS A 1 82 ? -4.354 -24.190 -22.771 1.00 54.66 82 LYS A N 1
ATOM 652 C CA . LYS A 1 82 ? -5.705 -23.598 -22.640 1.00 54.66 82 LYS A CA 1
ATOM 653 C C . LYS A 1 82 ? -5.703 -22.233 -21.935 1.00 54.66 82 LYS A C 1
ATOM 655 O O . LYS A 1 82 ? -6.480 -21.992 -21.007 1.00 54.66 82 LYS A O 1
ATOM 660 N N . HIS A 1 83 ? -4.852 -21.303 -22.365 1.00 53.56 83 HIS A N 1
ATOM 661 C CA . HIS A 1 83 ? -4.935 -19.928 -21.869 1.00 53.56 83 HIS A CA 1
ATOM 662 C C . HIS A 1 83 ? -6.106 -19.186 -22.529 1.00 53.56 83 HIS A C 1
ATOM 664 O O . HIS A 1 83 ? -5.938 -18.520 -23.541 1.00 53.56 83 HIS A O 1
ATOM 670 N N . ARG A 1 84 ? -7.299 -19.251 -21.922 1.00 42.56 84 ARG A N 1
ATOM 671 C CA . ARG A 1 84 ? -8.495 -18.522 -22.395 1.00 42.56 84 ARG A CA 1
ATOM 672 C C . ARG A 1 84 ? -8.359 -16.983 -22.412 1.00 42.56 84 ARG A C 1
ATOM 674 O O . ARG A 1 84 ? -9.186 -16.339 -23.039 1.00 42.56 84 ARG A O 1
ATOM 681 N N . ASN A 1 85 ? -7.305 -16.399 -21.821 1.00 44.34 85 ASN A N 1
ATOM 682 C CA . ASN A 1 85 ? -7.171 -14.942 -21.628 1.00 44.34 85 ASN A CA 1
ATOM 683 C C . ASN A 1 85 ? -5.870 -14.342 -22.220 1.00 44.34 85 ASN A C 1
ATOM 685 O O . ASN A 1 85 ? -5.323 -13.378 -21.676 1.00 44.34 85 ASN A O 1
ATOM 689 N N . TRP A 1 86 ? -5.297 -14.899 -23.298 1.00 43.31 86 TRP A N 1
ATOM 690 C CA . TRP A 1 86 ? -4.201 -14.209 -24.016 1.00 43.31 86 TR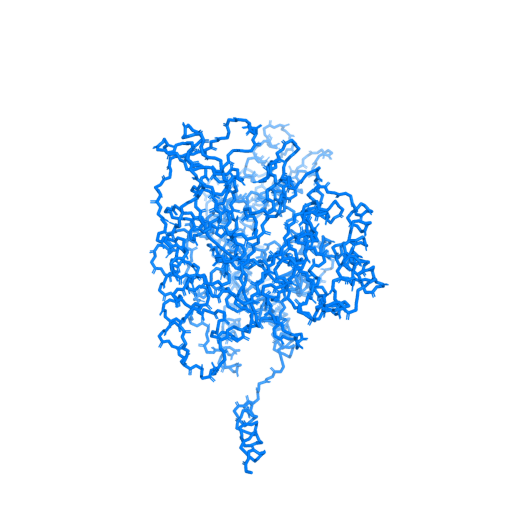P A CA 1
ATOM 691 C C . TRP A 1 86 ? -4.721 -13.010 -24.830 1.00 43.31 86 TRP A C 1
ATOM 693 O O . TRP A 1 86 ? -4.020 -12.010 -24.958 1.00 43.31 86 TRP A O 1
ATOM 703 N N . LYS A 1 87 ? -5.976 -13.074 -25.301 1.00 40.59 87 LYS A N 1
ATOM 704 C CA . LYS A 1 87 ? -6.637 -11.998 -26.060 1.00 40.59 87 LYS A CA 1
ATOM 705 C C . LYS A 1 87 ? -7.054 -10.779 -25.225 1.00 40.59 87 LYS A C 1
ATOM 707 O O . LYS A 1 87 ? -7.095 -9.689 -25.771 1.00 40.59 87 LYS A O 1
ATOM 712 N N . GLU A 1 88 ? -7.323 -10.938 -23.928 1.00 41.44 88 GLU A N 1
ATOM 713 C CA . GLU A 1 88 ? -7.870 -9.860 -23.071 1.00 41.44 88 GLU A CA 1
ATOM 714 C C . GLU A 1 88 ? -6.841 -8.824 -22.590 1.00 41.44 88 GLU A C 1
ATOM 716 O O . GLU A 1 88 ? -7.196 -7.879 -21.904 1.00 41.44 88 GLU A O 1
ATOM 721 N N . ASN A 1 89 ? -5.566 -8.974 -22.939 1.00 46.25 89 ASN A N 1
ATOM 722 C CA . ASN A 1 89 ? -4.566 -7.915 -22.811 1.00 46.25 89 ASN A CA 1
ATOM 723 C C . ASN A 1 89 ? -3.527 -8.184 -23.886 1.00 46.25 89 ASN A C 1
ATOM 725 O O . ASN A 1 89 ? -2.615 -8.998 -23.692 1.00 46.25 89 ASN A O 1
ATOM 729 N N . SER A 1 90 ? -3.766 -7.600 -25.056 1.00 48.31 90 SER A N 1
ATOM 730 C CA . SER A 1 90 ? -3.058 -7.947 -26.269 1.00 48.31 90 SER A CA 1
ATOM 731 C C . SER A 1 90 ? -1.576 -7.588 -26.113 1.00 48.31 90 SER A C 1
ATOM 733 O O . SER A 1 90 ? -1.133 -6.450 -25.997 1.00 48.31 90 SER A O 1
ATOM 735 N N . ILE A 1 91 ? -0.763 -8.631 -26.089 1.00 52.12 91 ILE A N 1
ATOM 736 C CA . ILE A 1 91 ? 0.683 -8.515 -26.251 1.00 52.12 91 ILE A CA 1
ATOM 737 C C . ILE A 1 91 ? 1.019 -8.006 -27.676 1.00 52.12 91 ILE A C 1
ATOM 739 O O . ILE A 1 91 ? 2.141 -7.585 -27.936 1.00 52.12 91 ILE A O 1
ATOM 743 N N . PHE A 1 92 ? 0.028 -8.021 -28.578 1.00 55.78 92 PHE A N 1
ATOM 744 C CA . PHE A 1 92 ? 0.130 -7.637 -29.981 1.00 55.78 92 PHE A CA 1
ATOM 745 C C . PHE A 1 92 ? -0.331 -6.204 -30.292 1.00 55.78 92 PHE A C 1
ATOM 747 O O . PHE A 1 92 ? 0.095 -5.678 -31.317 1.00 55.78 92 PHE A O 1
ATOM 754 N N . GLU A 1 93 ? -1.155 -5.543 -29.465 1.00 68.25 93 GLU A N 1
ATOM 755 C CA . GLU A 1 93 ? -1.411 -4.109 -29.667 1.00 68.25 93 GLU A CA 1
ATOM 756 C C . GLU A 1 93 ? -0.281 -3.311 -29.039 1.00 68.25 93 GLU A C 1
ATOM 758 O O . GLU A 1 93 ? 0.019 -3.413 -27.846 1.00 68.25 93 GLU A O 1
ATOM 763 N N . ILE A 1 94 ? 0.361 -2.515 -29.884 1.00 78.31 94 ILE A N 1
ATOM 764 C CA . ILE A 1 94 ? 1.489 -1.681 -29.506 1.00 78.31 94 ILE A CA 1
ATOM 765 C C . ILE A 1 94 ? 0.979 -0.526 -28.646 1.00 78.31 94 ILE A C 1
ATOM 767 O O . ILE A 1 94 ? 0.258 0.350 -29.127 1.00 78.31 94 ILE A O 1
ATOM 771 N N . ASP A 1 95 ? 1.400 -0.477 -27.380 1.00 81.44 95 ASP A N 1
ATOM 772 C CA . ASP A 1 95 ? 1.227 0.724 -26.562 1.00 81.44 95 ASP A CA 1
ATOM 773 C C . ASP A 1 95 ? 2.348 1.718 -26.898 1.00 81.44 95 ASP A C 1
ATOM 775 O O . ASP A 1 95 ? 3.406 1.756 -26.260 1.00 81.44 95 ASP A O 1
ATOM 779 N N . TRP A 1 96 ? 2.108 2.517 -27.943 1.00 83.31 96 TRP A N 1
ATOM 780 C CA . TRP A 1 96 ? 3.054 3.516 -28.448 1.00 83.31 96 TRP A CA 1
ATOM 781 C C . TRP A 1 96 ? 3.489 4.514 -27.379 1.00 83.31 96 TRP A C 1
ATOM 783 O O . TRP A 1 96 ? 4.632 4.967 -27.395 1.00 83.31 96 TRP A O 1
ATOM 793 N N . ARG A 1 97 ? 2.614 4.837 -26.417 1.00 85.12 97 ARG A N 1
ATOM 794 C CA . ARG A 1 97 ? 2.964 5.753 -25.330 1.00 85.12 97 ARG A CA 1
ATOM 795 C C . ARG A 1 97 ? 4.061 5.137 -24.473 1.00 85.12 97 ARG A C 1
ATOM 797 O O . ARG A 1 97 ? 5.091 5.777 -24.281 1.00 85.12 97 ARG A O 1
ATOM 804 N N . PHE A 1 98 ? 3.882 3.909 -23.990 1.00 86.44 98 PHE A N 1
ATOM 805 C CA . PHE A 1 98 ? 4.903 3.264 -23.162 1.00 86.44 98 PHE A CA 1
ATOM 806 C C . PHE A 1 98 ? 6.176 2.923 -23.938 1.00 86.44 98 PHE A C 1
ATOM 808 O O . PHE A 1 98 ? 7.257 3.071 -23.375 1.00 86.44 98 PHE A O 1
ATOM 815 N N . LEU A 1 99 ? 6.071 2.546 -25.215 1.00 90.38 99 LEU A N 1
ATOM 816 C CA . LEU A 1 99 ? 7.235 2.315 -26.075 1.00 90.38 99 LEU A CA 1
ATOM 817 C C . LEU A 1 99 ? 8.090 3.582 -26.205 1.00 90.38 99 LEU A C 1
ATOM 819 O O . LEU A 1 99 ? 9.279 3.559 -25.889 1.00 90.38 99 LEU A O 1
ATOM 823 N N . VAL A 1 100 ? 7.487 4.701 -26.615 1.00 91.44 100 VAL A N 1
ATOM 824 C CA . VAL A 1 100 ? 8.218 5.957 -26.841 1.00 91.44 100 VAL A CA 1
ATOM 825 C C . VAL A 1 100 ? 8.784 6.506 -25.537 1.00 91.44 100 VAL A C 1
ATOM 827 O O . VAL A 1 100 ? 9.949 6.889 -25.496 1.00 91.44 100 VAL A O 1
ATOM 830 N N . HIS A 1 101 ? 8.011 6.512 -24.449 1.00 89.00 101 HIS A N 1
ATOM 831 C CA . HIS A 1 101 ? 8.509 7.031 -23.174 1.00 89.00 101 HIS A CA 1
ATOM 832 C C . HIS A 1 101 ? 9.570 6.124 -22.549 1.00 89.00 101 HIS A C 1
ATOM 834 O O . HIS A 1 101 ? 10.510 6.641 -21.956 1.00 89.00 101 HIS A O 1
ATOM 840 N N . GLY A 1 102 ? 9.464 4.800 -22.710 1.00 89.56 102 GLY A N 1
ATOM 841 C CA . GLY A 1 102 ? 10.509 3.865 -22.291 1.00 89.56 102 GLY A CA 1
ATOM 842 C C . GLY A 1 102 ? 11.827 4.128 -23.019 1.00 89.56 102 GLY A C 1
ATOM 843 O O . GLY A 1 102 ? 12.874 4.175 -22.382 1.00 89.56 102 GLY A O 1
ATOM 844 N N . ALA A 1 103 ? 11.766 4.383 -24.331 1.00 92.31 103 ALA A N 1
ATOM 845 C CA . ALA A 1 103 ? 12.939 4.730 -25.130 1.00 92.31 103 ALA A CA 1
ATOM 846 C C . ALA A 1 103 ? 13.517 6.104 -24.752 1.00 92.31 103 ALA A C 1
ATOM 848 O O . ALA A 1 103 ? 14.697 6.224 -24.431 1.00 92.31 103 ALA A O 1
ATOM 849 N N . MET A 1 104 ? 12.681 7.146 -24.741 1.00 91.06 104 MET A N 1
ATOM 850 C CA . MET A 1 104 ? 13.115 8.531 -24.522 1.00 91.06 104 MET A CA 1
ATOM 851 C C . MET A 1 104 ? 13.634 8.776 -23.104 1.00 91.06 104 MET A C 1
ATOM 853 O O . MET A 1 104 ? 14.608 9.508 -22.930 1.00 91.06 104 MET A O 1
ATOM 857 N N . ALA A 1 105 ? 13.020 8.157 -22.091 1.00 89.88 105 ALA A N 1
ATOM 858 C CA . ALA A 1 105 ? 13.431 8.339 -20.702 1.00 89.88 105 ALA A CA 1
ATOM 859 C C . ALA A 1 105 ? 14.817 7.751 -20.399 1.00 89.88 105 ALA A C 1
ATOM 861 O O . ALA A 1 105 ? 15.457 8.186 -19.442 1.00 89.88 105 ALA A O 1
ATOM 862 N N . TRP A 1 106 ? 15.298 6.823 -21.229 1.00 93.12 106 TRP A N 1
ATOM 863 C CA . TRP A 1 106 ? 16.674 6.339 -21.183 1.00 93.12 106 TRP A CA 1
ATOM 864 C C . TRP A 1 106 ? 17.591 7.110 -22.138 1.00 93.12 106 TRP A C 1
ATOM 866 O O . TRP A 1 106 ? 18.674 7.545 -21.748 1.00 93.12 106 TRP A O 1
ATOM 876 N N . PHE A 1 107 ? 17.144 7.337 -23.377 1.00 91.19 107 PHE A N 1
ATOM 877 C CA . PHE A 1 107 ? 17.953 7.966 -24.422 1.00 91.19 107 PHE A CA 1
ATOM 878 C C . PHE A 1 107 ? 18.379 9.394 -24.068 1.00 91.19 107 PHE A C 1
ATOM 880 O O . PHE A 1 107 ? 19.535 9.758 -24.290 1.00 91.19 107 PHE A O 1
ATOM 887 N N . ILE A 1 108 ? 17.480 10.205 -23.495 1.00 91.19 108 ILE A N 1
ATOM 888 C CA . ILE A 1 108 ? 17.779 11.607 -23.167 1.00 91.19 108 ILE A CA 1
ATOM 889 C C . ILE A 1 108 ? 18.894 11.701 -22.109 1.00 91.19 108 ILE A C 1
ATOM 891 O O . ILE A 1 108 ? 19.907 12.341 -22.399 1.00 91.19 108 ILE A O 1
ATOM 895 N N . PRO A 1 109 ? 18.795 11.067 -20.918 1.00 90.12 109 PRO A N 1
ATOM 896 C CA . PRO A 1 109 ? 19.875 11.149 -19.935 1.00 90.12 109 PRO A CA 1
ATOM 897 C C . PRO A 1 109 ? 21.187 10.529 -20.429 1.00 90.12 109 PRO A C 1
ATOM 899 O O . PRO A 1 109 ? 22.247 11.096 -20.173 1.00 90.12 109 PRO A O 1
ATOM 902 N N . ALA A 1 110 ? 21.135 9.419 -21.177 1.00 91.12 110 ALA A N 1
ATOM 903 C CA . ALA A 1 110 ? 22.330 8.815 -21.766 1.00 91.12 110 ALA A CA 1
ATOM 904 C C . ALA A 1 110 ? 23.040 9.790 -22.722 1.00 91.12 110 ALA A C 1
ATOM 906 O O . ALA A 1 110 ? 24.243 10.014 -22.598 1.00 91.12 110 ALA A O 1
ATOM 907 N N . SER A 1 111 ? 22.286 10.442 -23.613 1.00 90.31 111 SER A N 1
ATOM 908 C CA . SER A 1 111 ? 22.814 11.433 -24.560 1.00 90.31 111 SER A CA 1
ATOM 909 C C . SER A 1 111 ? 23.443 12.634 -23.852 1.00 90.31 111 SER A C 1
ATOM 911 O O . SER A 1 111 ? 24.488 13.125 -24.280 1.00 90.31 111 SER A O 1
ATOM 913 N N . VAL A 1 112 ? 22.853 13.086 -22.739 1.00 90.75 112 VAL A N 1
ATOM 914 C CA . VAL A 1 112 ? 23.421 14.155 -21.900 1.00 90.75 112 VAL A CA 1
ATOM 915 C C . VAL A 1 112 ? 24.762 13.723 -21.303 1.00 90.75 112 VAL A C 1
ATOM 917 O O . VAL A 1 112 ? 25.730 14.475 -21.396 1.00 90.75 112 VAL A O 1
ATOM 920 N N . ILE A 1 113 ? 24.855 12.511 -20.746 1.00 89.56 113 ILE A N 1
ATOM 921 C CA . ILE A 1 113 ? 26.104 11.997 -20.160 1.00 89.56 113 ILE A CA 1
ATOM 922 C C . ILE A 1 113 ? 27.194 11.851 -21.231 1.00 89.56 113 ILE A C 1
ATOM 924 O O . ILE A 1 113 ? 28.325 12.279 -21.001 1.00 89.56 113 ILE A O 1
ATOM 928 N N . ILE A 1 114 ? 26.863 11.306 -22.405 1.00 89.81 114 ILE A N 1
ATOM 929 C CA . ILE A 1 114 ? 27.795 11.165 -23.538 1.00 89.81 114 ILE A CA 1
ATOM 930 C C . ILE A 1 114 ? 28.286 12.546 -23.998 1.00 89.81 114 ILE A C 1
ATOM 932 O O . ILE A 1 114 ? 29.488 12.767 -24.145 1.00 89.81 114 ILE A O 1
ATOM 936 N N . THR A 1 115 ? 27.376 13.512 -24.150 1.00 89.56 115 THR A N 1
ATOM 937 C CA . THR A 1 115 ? 27.718 14.879 -24.579 1.00 89.56 115 THR A CA 1
ATOM 938 C C . THR A 1 115 ? 28.621 15.578 -23.563 1.00 89.56 115 THR A C 1
ATOM 940 O O . THR A 1 115 ? 29.641 16.150 -23.940 1.00 89.56 115 THR A O 1
ATOM 943 N N . ILE A 1 116 ? 28.300 15.497 -22.268 1.00 89.69 116 ILE A N 1
ATOM 944 C CA . ILE A 1 116 ? 29.134 16.061 -21.194 1.00 89.69 116 ILE A CA 1
ATOM 945 C C . ILE A 1 116 ? 30.516 15.401 -21.188 1.00 89.69 116 ILE A C 1
ATOM 947 O O . ILE A 1 116 ? 31.528 16.096 -21.126 1.00 89.69 116 ILE A O 1
ATOM 951 N N . SER A 1 117 ? 30.566 14.072 -21.311 1.00 88.44 117 SER A N 1
ATOM 952 C CA . SER A 1 117 ? 31.825 13.320 -21.358 1.00 88.44 117 SER A CA 1
ATOM 953 C C . SER A 1 117 ? 32.688 13.749 -22.542 1.00 88.44 117 SER A C 1
ATOM 955 O O . SER A 1 117 ? 33.910 13.814 -22.424 1.00 88.44 117 SER A O 1
ATOM 957 N N . LYS A 1 118 ? 32.076 14.082 -23.683 1.00 87.62 118 LYS A N 1
ATOM 958 C CA . LYS A 1 118 ? 32.791 14.601 -24.852 1.00 87.62 118 LYS A CA 1
ATOM 959 C C . LYS A 1 118 ? 33.311 16.020 -24.625 1.00 87.62 118 LYS A C 1
ATOM 961 O O . LYS A 1 118 ? 34.480 16.280 -24.893 1.00 87.62 118 LYS A O 1
ATOM 966 N N . VAL A 1 119 ? 32.473 16.920 -24.108 1.00 88.94 119 VAL A N 1
ATOM 967 C CA . VAL A 1 119 ? 32.821 18.334 -23.867 1.00 88.94 119 VAL A CA 1
ATOM 968 C C . VAL A 1 119 ? 33.943 18.479 -22.836 1.00 88.94 119 VAL A C 1
ATOM 970 O O . VAL A 1 119 ? 34.819 19.322 -23.000 1.00 88.94 119 VAL A O 1
ATOM 973 N N . LEU A 1 120 ? 33.952 17.639 -21.800 1.00 89.25 120 LEU A N 1
ATOM 974 C CA . LEU A 1 120 ? 34.976 17.658 -20.750 1.00 89.25 120 LEU A CA 1
ATOM 975 C C . LEU A 1 120 ? 36.270 16.921 -21.136 1.00 89.25 120 LEU A C 1
ATOM 977 O O . LEU A 1 120 ? 37.191 16.841 -20.326 1.00 89.25 120 LEU A O 1
ATOM 981 N N . GLY A 1 121 ? 36.353 16.377 -22.355 1.00 86.75 121 GLY A N 1
ATOM 982 C CA . GLY A 1 121 ? 37.526 15.638 -22.828 1.00 86.75 121 GLY A CA 1
ATOM 983 C C . GLY A 1 121 ? 37.702 14.259 -22.185 1.00 86.75 121 GLY A C 1
ATOM 984 O O . GLY A 1 121 ? 38.789 13.693 -22.237 1.00 86.75 121 GLY A O 1
ATOM 985 N N . TRP A 1 122 ? 36.650 13.701 -21.579 1.00 89.25 122 TRP A N 1
ATOM 986 C CA . TRP A 1 122 ? 36.653 12.361 -20.975 1.00 89.25 122 TRP A CA 1
ATOM 987 C C . TRP A 1 122 ? 36.323 11.249 -21.969 1.00 89.25 122 TRP A C 1
ATOM 989 O O . TRP A 1 122 ? 36.359 10.075 -21.613 1.00 89.25 122 TRP A O 1
ATOM 999 N N . SER A 1 123 ? 35.982 11.598 -23.207 1.00 89.38 123 SER A N 1
ATOM 1000 C CA . SER A 1 123 ? 35.695 10.636 -24.266 1.00 89.38 123 SER A CA 1
ATOM 1001 C C . SER A 1 123 ? 36.112 11.153 -25.635 1.00 89.38 123 SER A C 1
ATOM 1003 O O . SER A 1 123 ? 36.157 12.363 -25.892 1.00 89.38 123 SER A O 1
ATOM 1005 N N . VAL A 1 124 ? 36.389 10.221 -26.537 1.00 89.19 124 VAL A N 1
ATOM 1006 C CA . VAL A 1 124 ? 36.708 10.477 -27.939 1.00 89.19 124 VAL A CA 1
ATOM 1007 C C . VAL A 1 124 ? 35.818 9.648 -28.850 1.00 89.19 124 VAL A C 1
ATOM 1009 O O . VAL A 1 124 ? 35.295 8.613 -28.458 1.00 89.19 124 VAL A O 1
ATOM 1012 N N . PHE A 1 125 ? 35.646 10.146 -30.071 1.00 88.75 125 PHE A N 1
ATOM 1013 C CA . PHE A 1 125 ? 35.084 9.381 -31.176 1.00 88.75 125 PHE A CA 1
ATOM 1014 C C . PHE A 1 125 ? 36.243 9.174 -32.139 1.00 88.75 125 PHE A C 1
ATOM 1016 O O . PHE A 1 125 ? 36.859 10.161 -32.549 1.00 88.75 125 PHE A O 1
ATOM 1023 N N . LEU A 1 126 ? 36.595 7.919 -32.394 1.00 87.19 126 LEU A N 1
ATOM 1024 C CA . LEU A 1 126 ? 37.735 7.568 -33.238 1.00 87.19 126 LEU A CA 1
ATOM 1025 C C . LEU A 1 126 ? 37.387 7.610 -34.729 1.00 87.19 126 LEU A C 1
ATOM 1027 O O . LEU A 1 126 ? 38.280 7.799 -35.551 1.00 87.19 126 LEU A O 1
ATOM 1031 N N . ALA A 1 127 ? 36.107 7.460 -35.072 1.00 85.88 127 ALA A N 1
ATOM 1032 C CA . ALA A 1 127 ? 35.623 7.525 -36.442 1.00 85.88 127 ALA A CA 1
ATOM 1033 C C . ALA A 1 127 ? 34.883 8.844 -36.707 1.00 85.88 127 ALA A C 1
ATOM 1035 O O . ALA A 1 127 ? 34.032 9.263 -35.919 1.00 85.88 127 ALA A O 1
ATOM 1036 N N . ASP A 1 128 ? 35.189 9.471 -37.843 1.00 82.69 128 ASP A N 1
ATOM 1037 C CA . ASP A 1 128 ? 34.422 10.596 -38.377 1.00 82.69 128 ASP A CA 1
ATOM 1038 C C . ASP A 1 128 ? 33.365 10.049 -39.341 1.00 82.69 128 ASP A C 1
ATOM 1040 O O . ASP A 1 128 ? 33.682 9.597 -40.441 1.00 82.69 128 ASP A O 1
ATOM 1044 N N . ILE A 1 129 ? 32.116 9.998 -38.877 1.00 86.75 129 ILE A N 1
ATOM 1045 C CA . ILE A 1 129 ? 31.007 9.342 -39.575 1.00 86.75 129 ILE A CA 1
ATOM 1046 C C . ILE A 1 129 ? 29.971 10.385 -39.960 1.00 86.75 129 ILE A C 1
ATOM 1048 O O . ILE A 1 129 ? 29.521 11.179 -39.130 1.00 86.75 129 ILE A O 1
ATOM 1052 N N . SER A 1 130 ? 29.543 10.351 -41.222 1.00 90.12 130 SER A N 1
ATOM 1053 C CA . SER A 1 130 ? 28.526 11.268 -41.721 1.00 90.12 130 SER A CA 1
ATOM 1054 C C . SER A 1 130 ? 27.163 11.042 -41.048 1.00 90.12 130 SER A C 1
ATOM 1056 O O . SER A 1 130 ? 26.777 9.921 -40.709 1.00 90.12 130 SER A O 1
ATOM 1058 N N . LEU A 1 131 ? 26.369 12.109 -40.901 1.00 86.56 131 LEU A N 1
ATOM 1059 C CA . LEU A 1 131 ? 25.015 12.012 -40.334 1.00 86.56 131 LEU A CA 1
ATOM 1060 C C . LEU A 1 131 ? 24.127 11.031 -41.122 1.00 86.56 131 LEU A C 1
ATOM 1062 O O . LEU A 1 131 ? 23.314 10.318 -40.539 1.00 86.56 131 LEU A O 1
ATOM 1066 N N . ILE A 1 132 ? 24.300 10.981 -42.446 1.00 89.75 132 ILE A N 1
ATOM 1067 C CA . ILE A 1 132 ? 23.548 10.088 -43.334 1.00 89.75 132 ILE A CA 1
ATOM 1068 C C . ILE A 1 132 ? 23.871 8.624 -43.021 1.00 89.75 132 ILE A C 1
ATOM 1070 O O . ILE A 1 132 ? 22.956 7.802 -42.955 1.00 89.75 132 ILE A O 1
ATOM 1074 N N . GLU A 1 133 ? 25.138 8.291 -42.771 1.00 87.44 133 GLU A N 1
ATOM 1075 C CA . GLU A 1 133 ? 25.543 6.939 -42.376 1.00 87.44 133 GLU A CA 1
ATOM 1076 C C . GLU A 1 133 ? 24.994 6.547 -41.006 1.00 87.44 133 GLU A C 1
ATOM 1078 O O . GLU A 1 133 ? 24.467 5.446 -40.867 1.00 87.44 133 GLU A O 1
ATOM 1083 N N . LEU A 1 134 ? 25.022 7.447 -40.019 1.00 86.81 134 LEU A N 1
ATOM 1084 C CA . LEU A 1 134 ? 24.450 7.190 -38.689 1.00 86.81 134 LEU A CA 1
ATOM 1085 C C . LEU A 1 134 ? 22.937 6.942 -38.747 1.00 86.81 134 LEU A C 1
ATOM 1087 O O . LEU A 1 134 ? 22.416 6.029 -38.098 1.00 86.81 134 LEU A O 1
ATOM 1091 N N . VAL A 1 135 ? 22.220 7.730 -39.552 1.00 88.81 135 VAL A N 1
ATOM 1092 C CA . VAL A 1 135 ? 20.778 7.554 -39.775 1.00 88.81 135 VAL A CA 1
ATOM 1093 C C . VAL A 1 135 ? 20.506 6.237 -40.498 1.00 88.81 135 VAL A C 1
ATOM 1095 O O . VAL A 1 135 ? 19.635 5.479 -40.076 1.00 88.81 135 VAL A O 1
ATOM 1098 N N . THR A 1 136 ? 21.278 5.925 -41.540 1.00 88.94 136 THR A N 1
ATOM 1099 C CA . THR A 1 136 ? 21.142 4.675 -42.303 1.00 88.94 136 THR A CA 1
ATOM 1100 C C . THR A 1 136 ? 21.402 3.457 -41.419 1.00 88.94 136 THR A C 1
ATOM 1102 O O . THR A 1 136 ? 20.602 2.521 -41.414 1.00 88.94 136 THR A O 1
ATOM 1105 N N . HIS A 1 137 ? 22.470 3.490 -40.615 1.00 87.88 137 HIS A N 1
ATOM 1106 C CA . HIS A 1 137 ? 22.788 2.455 -39.632 1.00 87.88 137 HIS A CA 1
ATOM 1107 C C . HIS A 1 137 ? 21.624 2.242 -38.668 1.00 87.88 137 HIS A C 1
ATOM 1109 O O . HIS A 1 137 ? 21.177 1.115 -38.489 1.00 87.88 137 HIS A O 1
ATOM 1115 N N . THR A 1 138 ? 21.068 3.324 -38.119 1.00 88.25 138 THR A N 1
ATOM 1116 C CA . THR A 1 138 ? 19.943 3.271 -37.173 1.00 88.25 138 THR A CA 1
ATOM 1117 C C . THR A 1 138 ? 18.681 2.675 -37.802 1.00 88.25 138 THR A C 1
ATOM 1119 O O . THR A 1 138 ? 18.067 1.781 -37.219 1.00 88.25 138 THR A O 1
ATOM 1122 N N . ILE A 1 139 ? 18.297 3.142 -38.996 1.00 88.69 139 ILE A N 1
ATOM 1123 C CA . ILE A 1 139 ? 17.097 2.680 -39.715 1.00 88.69 139 ILE A CA 1
ATOM 1124 C C . ILE A 1 139 ? 17.181 1.183 -40.029 1.00 88.69 139 ILE A C 1
ATOM 1126 O O . ILE A 1 139 ? 16.166 0.493 -39.970 1.00 88.69 139 ILE A O 1
ATOM 1130 N N . ILE A 1 140 ? 18.377 0.674 -40.333 1.00 87.62 140 ILE A N 1
ATOM 1131 C CA . ILE A 1 140 ? 18.604 -0.751 -40.596 1.00 87.62 140 ILE A CA 1
ATOM 1132 C C . ILE A 1 140 ? 18.686 -1.544 -39.286 1.00 87.62 140 ILE A C 1
ATOM 1134 O O . ILE A 1 140 ? 18.076 -2.603 -39.167 1.00 87.62 140 ILE A O 1
ATOM 1138 N N . PHE A 1 141 ? 19.410 -1.043 -38.286 1.00 88.25 141 PHE A N 1
ATOM 1139 C CA . PHE A 1 141 ? 19.673 -1.755 -37.037 1.00 88.25 141 PHE A CA 1
ATOM 1140 C C . PHE A 1 141 ? 18.410 -1.966 -36.196 1.00 88.25 141 PHE A C 1
ATOM 1142 O O . PHE A 1 141 ? 18.195 -3.059 -35.673 1.00 88.25 141 PHE A O 1
ATOM 1149 N N . VAL A 1 142 ? 17.551 -0.947 -36.077 1.00 89.62 142 VAL A N 1
ATOM 1150 C CA . VAL A 1 142 ? 16.383 -0.986 -35.181 1.00 89.62 142 VAL A CA 1
ATOM 1151 C C . VAL A 1 142 ? 15.418 -2.138 -35.518 1.00 89.62 142 VAL A C 1
ATOM 1153 O O . VAL A 1 142 ? 15.129 -2.933 -34.623 1.00 89.62 142 VAL A O 1
ATOM 1156 N N . PRO A 1 143 ? 14.931 -2.316 -36.763 1.00 87.12 143 PRO A N 1
ATOM 1157 C CA . PRO A 1 143 ? 14.062 -3.448 -37.099 1.00 87.12 143 PRO A CA 1
ATOM 1158 C C . PRO A 1 143 ? 14.725 -4.809 -36.854 1.00 87.12 143 PRO A C 1
ATOM 1160 O O . PRO A 1 143 ? 14.077 -5.743 -36.377 1.00 87.12 143 PRO A O 1
ATOM 1163 N N . LEU A 1 144 ? 16.024 -4.905 -37.145 1.00 86.88 144 LEU A N 1
ATOM 1164 C CA . LEU A 1 144 ? 16.800 -6.131 -37.011 1.00 86.88 144 LEU A CA 1
ATOM 1165 C C . LEU A 1 144 ? 16.948 -6.559 -35.545 1.00 86.88 144 LEU A C 1
ATOM 1167 O O . LEU A 1 144 ? 16.652 -7.705 -35.201 1.00 86.88 144 LEU A O 1
ATOM 1171 N N . VAL A 1 145 ? 17.326 -5.638 -34.656 1.00 87.19 145 VAL A N 1
ATOM 1172 C CA . VAL A 1 145 ? 17.505 -5.943 -33.228 1.00 87.19 145 VAL A CA 1
ATOM 1173 C C . VAL A 1 145 ? 16.176 -6.237 -32.522 1.00 87.19 145 VAL A C 1
ATOM 1175 O O . VAL A 1 145 ? 16.133 -7.081 -31.621 1.00 87.19 145 VAL A O 1
ATOM 1178 N N . ILE A 1 146 ? 15.074 -5.603 -32.955 1.00 87.62 146 ILE A N 1
ATOM 1179 C CA . ILE A 1 146 ? 13.726 -5.896 -32.441 1.00 87.62 146 ILE A CA 1
ATOM 1180 C C . ILE A 1 146 ? 13.382 -7.362 -32.668 1.00 87.62 146 ILE A C 1
ATOM 1182 O O . ILE A 1 146 ? 13.016 -8.054 -31.718 1.00 87.62 146 ILE A O 1
ATOM 1186 N N . GLY A 1 147 ? 13.483 -7.817 -33.919 1.00 81.88 147 GLY A N 1
ATOM 1187 C CA . GLY A 1 147 ? 13.084 -9.167 -34.305 1.00 81.88 147 GLY A CA 1
ATOM 1188 C C . GLY A 1 147 ? 14.017 -10.245 -33.761 1.00 81.88 147 GLY A C 1
ATOM 1189 O O . GLY A 1 147 ? 13.546 -11.299 -33.342 1.00 81.88 147 GLY A O 1
ATOM 1190 N N . ALA A 1 148 ? 15.324 -9.978 -33.736 1.00 80.94 148 ALA A N 1
ATOM 1191 C CA . ALA A 1 148 ? 16.329 -10.964 -33.345 1.00 80.94 148 ALA A CA 1
ATOM 1192 C C . ALA A 1 148 ? 16.411 -11.201 -31.830 1.00 80.94 148 ALA A C 1
ATOM 1194 O O . ALA A 1 148 ? 16.608 -12.341 -31.412 1.00 80.94 148 ALA A O 1
ATOM 1195 N N . TYR A 1 149 ? 16.243 -10.153 -31.014 1.00 83.75 149 TYR A N 1
ATOM 1196 C CA . TYR A 1 149 ? 16.512 -10.229 -29.572 1.00 83.75 149 TYR A CA 1
ATOM 1197 C C . TYR A 1 149 ? 15.410 -9.602 -28.719 1.00 83.75 149 TYR A C 1
ATOM 1199 O O . TYR A 1 149 ? 14.836 -10.261 -27.848 1.00 83.75 149 TYR A O 1
ATOM 1207 N N . VAL A 1 150 ? 15.082 -8.326 -28.955 1.00 88.25 150 VAL A N 1
ATOM 1208 C CA . VAL A 1 150 ? 14.286 -7.545 -27.993 1.00 88.25 150 VAL A CA 1
ATOM 1209 C C . VAL A 1 150 ? 12.878 -8.107 -27.839 1.00 88.25 150 VAL A C 1
ATOM 1211 O O . VAL A 1 150 ? 12.446 -8.365 -26.715 1.00 88.25 150 VAL A O 1
ATOM 1214 N N . LEU A 1 151 ? 12.161 -8.294 -28.949 1.00 85.19 151 LEU A N 1
ATOM 1215 C CA . LEU A 1 151 ? 10.775 -8.740 -28.915 1.00 85.19 151 LEU A CA 1
ATOM 1216 C C . LEU A 1 151 ? 10.670 -10.179 -28.380 1.00 85.19 151 LEU A C 1
ATOM 1218 O O . LEU A 1 151 ? 9.954 -10.364 -27.395 1.00 85.19 151 LEU A O 1
ATOM 1222 N N . PRO A 1 152 ? 11.391 -11.188 -28.911 1.00 83.81 152 PRO A N 1
ATOM 1223 C CA . PRO A 1 152 ? 11.274 -12.558 -28.413 1.00 83.81 152 PRO A CA 1
ATOM 1224 C C . PRO A 1 152 ? 11.529 -12.704 -26.909 1.00 83.81 152 PRO A C 1
ATOM 1226 O O . PRO A 1 152 ? 10.746 -13.339 -26.199 1.00 83.81 152 PRO A O 1
ATOM 1229 N N . GLU A 1 153 ? 12.587 -12.074 -26.402 1.00 87.88 153 GLU A N 1
ATOM 1230 C CA . GLU A 1 153 ? 12.947 -12.145 -24.987 1.00 87.88 153 GLU A CA 1
ATOM 1231 C C . GLU A 1 153 ? 11.890 -11.481 -24.091 1.00 87.88 153 GLU A C 1
ATOM 1233 O O . GLU A 1 153 ? 11.479 -12.048 -23.075 1.00 87.88 153 GLU A O 1
ATOM 1238 N N . GLU A 1 154 ? 11.392 -10.299 -24.468 1.00 88.81 154 GLU A N 1
ATOM 1239 C CA . GLU A 1 154 ? 10.338 -9.618 -23.709 1.00 88.81 154 GLU A CA 1
ATOM 1240 C C . GLU A 1 154 ? 9.029 -10.418 -23.702 1.00 88.81 154 GLU A C 1
ATOM 1242 O O . GLU A 1 154 ? 8.377 -10.552 -22.659 1.00 88.81 154 GLU A O 1
ATOM 1247 N N . LEU A 1 155 ? 8.670 -11.030 -24.832 1.00 85.75 155 LEU A N 1
ATOM 1248 C CA . LEU A 1 155 ? 7.480 -11.869 -24.947 1.00 85.75 155 LEU A CA 1
ATOM 1249 C C . LEU A 1 155 ? 7.552 -13.119 -24.063 1.00 85.75 155 LEU A C 1
ATOM 1251 O O . LEU A 1 155 ? 6.586 -13.433 -23.362 1.00 85.75 155 LEU A O 1
ATOM 1255 N N . ILE A 1 156 ? 8.688 -13.813 -24.049 1.00 86.75 156 ILE A N 1
ATOM 1256 C CA . ILE A 1 156 ? 8.853 -15.045 -23.273 1.00 86.75 156 ILE A CA 1
ATOM 1257 C C . ILE A 1 156 ? 8.945 -14.735 -21.777 1.00 86.75 156 ILE A C 1
ATOM 1259 O O . ILE A 1 156 ? 8.146 -15.242 -20.983 1.00 86.75 156 ILE A O 1
ATOM 1263 N N . PHE A 1 157 ? 9.894 -13.891 -21.367 1.00 91.00 157 PHE A N 1
ATOM 1264 C CA . PHE A 1 157 ? 10.193 -13.708 -19.947 1.00 91.00 157 PHE A CA 1
ATOM 1265 C C . PHE A 1 157 ? 9.149 -12.839 -19.240 1.00 91.00 157 PHE A C 1
ATOM 1267 O O . PHE A 1 157 ? 8.699 -13.186 -18.146 1.00 91.00 157 PHE A O 1
ATOM 1274 N N . ARG A 1 158 ? 8.698 -11.744 -19.865 1.00 90.19 158 ARG A N 1
ATOM 1275 C CA . ARG A 1 158 ? 7.790 -10.764 -19.233 1.00 90.19 158 ARG A CA 1
ATOM 1276 C C . ARG A 1 158 ? 6.348 -11.001 -19.670 1.00 90.19 158 ARG A C 1
ATOM 1278 O O . ARG A 1 158 ? 5.426 -10.912 -18.856 1.00 90.19 158 ARG A O 1
ATOM 1285 N N . GLY A 1 159 ? 6.144 -11.347 -20.940 1.00 83.19 159 GLY A N 1
ATOM 1286 C CA . GLY A 1 159 ? 4.831 -11.665 -21.500 1.00 83.19 159 GLY A CA 1
ATOM 1287 C C . GLY A 1 159 ? 4.249 -12.980 -20.975 1.00 83.19 159 GLY A C 1
ATOM 1288 O O . GLY A 1 159 ? 3.072 -13.005 -20.606 1.00 83.19 159 GLY A O 1
ATOM 1289 N N . TYR A 1 160 ? 5.057 -14.044 -20.882 1.00 83.69 160 TYR A N 1
ATOM 1290 C CA . TYR A 1 160 ? 4.599 -15.366 -20.445 1.00 83.69 160 TYR A CA 1
ATOM 1291 C C . TYR A 1 160 ? 5.062 -15.757 -19.040 1.00 83.69 160 TYR A C 1
ATOM 1293 O O . TYR A 1 160 ? 4.211 -15.991 -18.182 1.00 83.69 160 TYR A O 1
ATOM 1301 N N . ILE A 1 161 ? 6.373 -15.857 -18.787 1.00 87.44 161 ILE A N 1
ATOM 1302 C CA . ILE A 1 161 ? 6.924 -16.413 -17.536 1.00 87.44 161 ILE A CA 1
ATOM 1303 C C . ILE A 1 161 ? 6.494 -15.562 -16.337 1.00 87.44 161 ILE A C 1
ATOM 1305 O O . ILE A 1 161 ? 5.849 -16.079 -15.426 1.00 87.44 161 ILE A O 1
ATOM 1309 N N . GLN A 1 162 ? 6.757 -14.253 -16.358 1.00 85.88 162 GLN A N 1
ATOM 1310 C CA . GLN A 1 162 ? 6.368 -13.346 -15.277 1.00 85.88 162 GLN A CA 1
ATOM 1311 C C . GLN A 1 162 ? 4.847 -13.261 -15.107 1.00 85.88 162 GLN A C 1
ATOM 1313 O O . GLN A 1 162 ? 4.360 -13.346 -13.984 1.00 85.88 162 GLN A O 1
ATOM 1318 N N . LYS A 1 163 ? 4.086 -13.139 -16.207 1.00 81.94 163 LYS A N 1
ATOM 1319 C CA . LYS A 1 163 ? 2.607 -13.119 -16.184 1.00 81.94 163 LYS A CA 1
ATOM 1320 C C . LYS A 1 163 ? 2.026 -14.362 -15.516 1.00 81.94 163 LYS A C 1
ATOM 1322 O O . LYS A 1 163 ? 0.961 -14.314 -14.907 1.00 81.94 163 LYS A O 1
ATOM 1327 N N . ASN A 1 164 ? 2.687 -15.498 -15.685 1.00 78.19 164 ASN A N 1
ATOM 1328 C CA . ASN A 1 164 ? 2.289 -16.739 -15.058 1.00 78.19 164 ASN A CA 1
ATOM 1329 C C . ASN A 1 164 ? 2.735 -16.760 -13.589 1.00 78.19 164 ASN A C 1
ATOM 1331 O O . ASN A 1 164 ? 1.904 -17.036 -12.725 1.00 78.19 164 ASN A O 1
ATOM 1335 N N . LEU A 1 165 ? 3.980 -16.390 -13.278 1.00 79.75 165 LEU A N 1
ATOM 1336 C CA . LEU A 1 165 ? 4.493 -16.356 -11.900 1.00 79.75 165 LEU A CA 1
ATOM 1337 C C . LEU A 1 165 ? 3.650 -15.442 -11.002 1.00 79.75 165 LEU A C 1
ATOM 1339 O O . LEU A 1 165 ? 3.336 -15.811 -9.871 1.00 79.75 165 LEU A O 1
ATOM 1343 N N . SER A 1 166 ? 3.194 -14.306 -11.528 1.00 75.12 166 SER A N 1
ATOM 1344 C CA . SER A 1 166 ? 2.383 -13.332 -10.796 1.00 75.12 166 SER A CA 1
ATOM 1345 C C . SER A 1 166 ? 0.979 -13.823 -10.427 1.00 75.12 166 SER A C 1
ATOM 1347 O O . SER A 1 166 ? 0.329 -13.195 -9.589 1.00 75.12 166 SER A O 1
ATOM 1349 N N . LYS A 1 167 ? 0.507 -14.948 -10.987 1.00 71.56 167 LYS A N 1
ATOM 1350 C CA . LYS A 1 167 ? -0.768 -15.575 -10.589 1.00 71.56 167 LYS A CA 1
ATOM 1351 C C . LYS A 1 167 ? -0.669 -16.286 -9.245 1.00 71.56 167 LYS A C 1
ATOM 1353 O O . LYS A 1 167 ? -1.638 -16.295 -8.497 1.00 71.56 167 LYS A O 1
ATOM 1358 N N . SER A 1 168 ? 0.485 -16.876 -8.945 1.00 71.12 168 SER A N 1
ATOM 1359 C CA . SER A 1 168 ? 0.673 -17.726 -7.761 1.00 71.12 168 SER A CA 1
ATOM 1360 C C . SER A 1 168 ? 1.617 -17.120 -6.725 1.00 71.12 168 SER A C 1
ATOM 1362 O O . SER A 1 168 ? 1.547 -17.474 -5.550 1.00 71.12 168 SER A O 1
ATOM 1364 N N . LEU A 1 169 ? 2.487 -16.198 -7.136 1.00 69.88 169 LEU A N 1
ATOM 1365 C CA . LEU A 1 169 ? 3.471 -15.555 -6.272 1.00 69.88 169 LEU A CA 1
ATOM 1366 C C . LEU A 1 169 ? 3.122 -14.082 -6.006 1.00 69.88 169 LEU A C 1
ATOM 1368 O O . LEU A 1 169 ? 2.347 -13.448 -6.738 1.00 69.88 169 LEU A O 1
ATOM 1372 N N . SER A 1 170 ? 3.700 -13.532 -4.933 1.00 65.38 170 SER A N 1
ATOM 1373 C CA . SER A 1 170 ? 3.750 -12.086 -4.709 1.00 65.38 170 SER A CA 1
ATOM 1374 C C . SER A 1 170 ? 4.638 -11.417 -5.774 1.00 65.38 170 SER A C 1
ATOM 1376 O O . SER A 1 170 ? 5.336 -12.082 -6.549 1.00 65.38 170 SER A O 1
ATOM 1378 N N . VAL A 1 171 ? 4.569 -10.086 -5.864 1.00 75.06 171 VAL A N 1
ATOM 1379 C CA . VAL A 1 171 ? 5.206 -9.299 -6.937 1.00 75.06 171 VAL A CA 1
ATOM 1380 C C . VAL A 1 171 ? 6.712 -9.576 -7.037 1.00 75.06 171 VAL A C 1
ATOM 1382 O O . VAL A 1 171 ? 7.220 -9.866 -8.119 1.00 75.06 171 VAL A O 1
ATOM 1385 N N . TRP A 1 172 ? 7.429 -9.561 -5.912 1.00 80.56 172 TRP A N 1
ATOM 1386 C CA . TRP A 1 172 ? 8.891 -9.662 -5.902 1.00 80.56 172 TRP A CA 1
ATOM 1387 C C . TRP A 1 172 ? 9.449 -11.044 -6.240 1.00 80.56 172 TRP A C 1
ATOM 1389 O O . TRP A 1 172 ? 10.319 -11.110 -7.109 1.00 80.56 172 TRP A O 1
ATOM 1399 N N . PRO A 1 173 ? 8.959 -12.157 -5.658 1.00 81.31 173 PRO A N 1
ATOM 1400 C CA . PRO A 1 173 ? 9.378 -13.485 -6.094 1.00 81.31 173 PRO A CA 1
ATOM 1401 C C . PRO A 1 173 ? 9.119 -13.710 -7.585 1.00 81.31 173 PRO A C 1
ATOM 1403 O O . PRO A 1 173 ? 9.958 -14.289 -8.270 1.00 81.31 173 PRO A O 1
ATOM 1406 N N . SER A 1 174 ? 8.005 -13.193 -8.118 1.00 82.50 174 SER A N 1
ATOM 1407 C CA . SER A 1 174 ? 7.732 -13.252 -9.555 1.00 82.50 174 SER A CA 1
ATOM 1408 C C . SER A 1 174 ? 8.786 -12.507 -10.381 1.00 82.50 174 SER A C 1
ATOM 1410 O O . SER A 1 174 ? 9.191 -13.016 -11.425 1.00 82.50 174 SER A O 1
ATOM 1412 N N . ILE A 1 175 ? 9.220 -11.321 -9.944 1.00 87.88 175 ILE A N 1
ATOM 1413 C CA . ILE A 1 175 ? 10.232 -10.507 -10.637 1.00 87.88 175 ILE A CA 1
ATOM 1414 C C . ILE A 1 175 ? 11.627 -11.134 -10.528 1.00 87.88 175 ILE A C 1
ATOM 1416 O O . ILE A 1 175 ? 12.347 -11.173 -11.524 1.00 87.88 175 ILE A O 1
ATOM 1420 N N . PHE A 1 176 ? 12.018 -11.658 -9.366 1.00 91.44 176 PHE A N 1
ATOM 1421 C CA . PHE A 1 176 ? 13.339 -12.271 -9.206 1.00 91.44 176 PHE A CA 1
ATOM 1422 C C . PHE A 1 176 ? 13.466 -13.612 -9.908 1.00 91.44 176 PHE A C 1
ATOM 1424 O O . PHE A 1 176 ? 14.493 -13.865 -10.528 1.00 91.44 176 PHE A O 1
ATOM 1431 N N . LEU A 1 177 ? 12.436 -14.460 -9.856 1.00 90.25 177 LEU A N 1
ATOM 1432 C CA . LEU A 1 177 ? 12.482 -15.748 -10.543 1.00 90.25 177 LEU A CA 1
ATOM 1433 C C . LEU A 1 177 ? 12.547 -15.559 -12.058 1.00 90.25 177 LEU A C 1
ATOM 1435 O O . LEU A 1 177 ? 13.386 -16.185 -12.698 1.00 90.25 177 LEU A O 1
ATOM 1439 N N . GLN A 1 178 ? 11.745 -14.658 -12.641 1.00 94.00 178 GLN A N 1
ATOM 1440 C CA . GLN A 1 178 ? 11.857 -14.385 -14.081 1.00 94.00 178 GLN A CA 1
ATOM 1441 C C . GLN A 1 178 ? 13.214 -13.765 -14.446 1.00 94.00 178 GLN A C 1
ATOM 1443 O O . GLN A 1 178 ? 13.781 -14.146 -15.463 1.00 94.00 178 GLN A O 1
ATOM 1448 N N . ALA A 1 179 ? 13.771 -12.882 -13.607 1.00 95.12 179 ALA A N 1
ATOM 1449 C CA . ALA A 1 179 ? 15.080 -12.275 -13.847 1.00 95.12 179 ALA A CA 1
ATOM 1450 C C . ALA A 1 179 ? 16.209 -13.311 -13.766 1.00 95.12 179 ALA A C 1
ATOM 1452 O O . ALA A 1 179 ? 17.125 -13.298 -14.586 1.00 95.12 179 ALA A O 1
ATOM 1453 N N . GLY A 1 180 ? 16.123 -14.237 -12.807 1.00 94.69 180 GLY A N 1
ATOM 1454 C CA . GLY A 1 180 ? 17.053 -15.351 -12.659 1.00 94.69 180 GLY A CA 1
ATOM 1455 C C . GLY A 1 180 ? 17.001 -16.299 -13.854 1.00 94.69 180 GLY A C 1
ATOM 1456 O O . GLY A 1 180 ? 18.046 -16.633 -14.402 1.00 94.69 180 GLY A O 1
ATOM 1457 N N . LEU A 1 181 ? 15.799 -16.665 -14.314 1.00 93.88 181 LEU A N 1
ATOM 1458 C CA . LEU A 1 181 ? 15.619 -17.474 -15.524 1.00 93.88 181 LEU A CA 1
ATOM 1459 C C . LEU A 1 181 ? 16.149 -16.745 -16.766 1.00 93.88 181 LEU A C 1
ATOM 1461 O O . LEU A 1 181 ? 16.896 -17.334 -17.536 1.00 93.88 181 LEU A O 1
ATOM 1465 N N . PHE A 1 182 ? 15.831 -15.461 -16.934 1.00 93.88 182 PHE A N 1
ATOM 1466 C CA . PHE A 1 182 ? 16.350 -14.631 -18.026 1.00 93.88 182 PHE A CA 1
ATOM 1467 C C . PHE A 1 182 ? 17.885 -14.603 -18.045 1.00 93.88 182 PHE A C 1
ATOM 1469 O O . PHE A 1 182 ? 18.501 -14.831 -19.084 1.00 93.88 182 PHE A O 1
ATOM 1476 N N . THR A 1 183 ? 18.501 -14.404 -16.879 1.00 93.12 183 THR A N 1
ATOM 1477 C CA . THR A 1 183 ? 19.961 -14.391 -16.730 1.00 93.12 183 THR A CA 1
ATOM 1478 C C . THR A 1 183 ? 20.554 -15.753 -17.067 1.00 93.12 183 THR A C 1
ATOM 1480 O O . THR A 1 183 ? 21.470 -15.830 -17.877 1.00 93.12 183 THR A O 1
ATOM 1483 N N . LEU A 1 184 ? 20.010 -16.833 -16.499 1.00 91.81 184 LEU A N 1
ATOM 1484 C CA . LEU A 1 184 ? 20.481 -18.196 -16.745 1.00 91.81 184 LEU A CA 1
ATOM 1485 C C . LEU A 1 184 ? 20.392 -18.564 -18.229 1.00 91.81 184 LEU A C 1
ATOM 1487 O O . LEU A 1 184 ? 21.353 -19.085 -18.786 1.00 91.81 184 LEU A O 1
ATOM 1491 N N . TRP A 1 185 ? 19.268 -18.256 -18.877 1.00 91.44 185 TRP A N 1
ATOM 1492 C CA . TRP A 1 185 ? 19.100 -18.458 -20.314 1.00 91.44 185 TRP A CA 1
ATOM 1493 C C . TRP A 1 185 ? 20.141 -17.680 -21.122 1.00 91.44 185 TRP A C 1
ATOM 1495 O O . TRP A 1 185 ? 20.795 -18.268 -21.978 1.00 91.44 185 TRP A O 1
ATOM 1505 N N . GLY A 1 186 ? 20.352 -16.398 -20.806 1.00 86.00 186 GLY A N 1
ATOM 1506 C CA . GLY A 1 186 ? 21.337 -15.570 -21.498 1.00 86.00 186 GLY A CA 1
ATOM 1507 C C . GLY A 1 186 ? 22.765 -16.107 -21.368 1.00 86.00 186 GLY A C 1
ATOM 1508 O O . GLY A 1 186 ? 23.528 -16.034 -22.322 1.00 86.00 186 GLY A O 1
ATOM 1509 N N . GLN A 1 187 ? 23.134 -16.687 -20.223 1.00 88.62 187 GLN A N 1
ATOM 1510 C CA . GLN A 1 187 ? 24.455 -17.309 -20.055 1.00 88.62 187 GLN A CA 1
ATOM 1511 C C . GLN A 1 187 ? 24.589 -18.615 -20.851 1.00 88.62 187 GLN A C 1
ATOM 1513 O O . GLN A 1 187 ? 25.632 -18.860 -21.448 1.00 88.62 187 GLN A O 1
ATOM 1518 N N . ILE A 1 188 ? 23.537 -19.442 -20.878 1.00 86.81 188 ILE A N 1
ATOM 1519 C CA . ILE A 1 188 ? 23.542 -20.717 -21.611 1.00 86.81 188 ILE A CA 1
ATOM 1520 C C . ILE A 1 188 ? 23.614 -20.480 -23.121 1.00 86.81 188 ILE A C 1
ATOM 1522 O O . ILE A 1 188 ? 24.411 -21.127 -23.790 1.00 86.81 188 ILE A O 1
ATOM 1526 N N . VAL A 1 189 ? 22.794 -19.569 -23.653 1.00 81.94 189 VAL A N 1
ATOM 1527 C CA . VAL A 1 189 ? 22.709 -19.332 -25.103 1.00 81.94 189 VAL A CA 1
ATOM 1528 C C . VAL A 1 189 ? 23.944 -18.616 -25.637 1.00 81.94 189 VAL A C 1
ATOM 1530 O O . VAL A 1 189 ? 24.417 -18.986 -26.698 1.00 81.94 189 VAL A O 1
ATOM 1533 N N . ASN A 1 190 ? 24.498 -17.644 -24.907 1.00 76.81 190 ASN A N 1
ATOM 1534 C CA . ASN A 1 190 ? 25.694 -16.931 -25.371 1.00 76.81 190 ASN A CA 1
ATOM 1535 C C . ASN A 1 190 ? 26.995 -17.733 -25.166 1.00 76.81 190 ASN A C 1
ATOM 1537 O O . ASN A 1 190 ? 28.030 -17.369 -25.711 1.00 76.81 190 ASN A O 1
ATOM 1541 N N . GLY A 1 191 ? 26.982 -18.802 -24.360 1.00 76.56 191 GLY A N 1
ATOM 1542 C CA . GLY A 1 191 ? 28.129 -19.703 -24.192 1.00 76.56 191 GLY A CA 1
ATOM 1543 C C . GLY A 1 191 ? 29.294 -19.171 -23.341 1.00 76.56 191 GLY A C 1
ATOM 1544 O O . GLY A 1 191 ? 30.290 -19.876 -23.184 1.00 76.56 191 GLY A O 1
ATOM 1545 N N . TYR A 1 192 ? 29.195 -17.973 -22.751 1.00 75.69 192 TYR A N 1
ATOM 1546 C CA . TYR A 1 192 ? 30.213 -17.416 -21.850 1.00 75.69 192 TYR A CA 1
ATOM 1547 C C . TYR A 1 192 ? 29.614 -16.795 -20.582 1.00 75.69 192 TYR A C 1
ATOM 1549 O O . TYR A 1 192 ? 28.601 -16.094 -20.613 1.00 75.69 192 TYR A O 1
ATOM 1557 N N . PHE A 1 193 ? 30.284 -17.030 -19.448 1.00 80.31 193 PHE A N 1
ATOM 1558 C CA . PHE A 1 193 ? 29.799 -16.641 -18.122 1.00 80.31 193 PHE A CA 1
ATOM 1559 C C . PHE A 1 193 ? 30.329 -15.276 -17.660 1.00 80.31 193 PHE A C 1
ATOM 1561 O O . PHE A 1 193 ? 31.129 -15.193 -16.728 1.00 80.31 193 PHE A O 1
ATOM 1568 N N . ASN A 1 194 ? 29.912 -14.196 -18.323 1.00 76.94 194 ASN A N 1
ATOM 1569 C CA . ASN A 1 194 ? 30.282 -12.829 -17.944 1.00 76.94 194 ASN A CA 1
ATOM 1570 C C . ASN A 1 194 ? 29.042 -11.931 -17.790 1.00 76.94 194 ASN A C 1
ATOM 1572 O O . ASN A 1 194 ? 27.994 -12.181 -18.385 1.00 76.94 194 ASN A O 1
ATOM 1576 N N . GLY A 1 195 ? 29.152 -10.884 -16.967 1.00 79.81 195 GLY A N 1
ATOM 1577 C CA . GLY A 1 195 ? 28.097 -9.880 -16.799 1.00 79.81 195 GLY A CA 1
ATOM 1578 C C . GLY A 1 195 ? 26.822 -10.384 -16.109 1.00 79.81 195 GLY A C 1
ATOM 1579 O O . GLY A 1 195 ? 25.782 -9.740 -16.225 1.00 79.81 195 GLY A O 1
ATOM 1580 N N . ILE A 1 196 ? 26.882 -11.506 -15.376 1.00 86.62 196 ILE A N 1
ATOM 1581 C CA . ILE A 1 196 ? 25.726 -12.134 -14.699 1.00 86.62 196 ILE A CA 1
ATOM 1582 C C . ILE A 1 196 ? 24.963 -11.123 -13.838 1.00 86.62 196 ILE A C 1
ATOM 1584 O O . ILE A 1 196 ? 23.740 -11.027 -13.927 1.00 86.62 196 ILE A O 1
ATOM 1588 N N . GLY A 1 197 ? 25.686 -10.352 -13.016 1.00 83.50 197 GLY A N 1
ATOM 1589 C CA . GLY A 1 197 ? 25.082 -9.350 -12.137 1.00 83.50 197 GLY A CA 1
ATOM 1590 C C . GLY A 1 197 ? 24.316 -8.284 -12.920 1.00 83.50 197 GLY A C 1
ATOM 1591 O O . GLY A 1 197 ? 23.168 -7.987 -12.598 1.00 83.50 197 GLY A O 1
ATOM 1592 N N . THR A 1 198 ? 24.916 -7.769 -13.992 1.00 83.31 198 THR A N 1
ATOM 1593 C CA . THR A 1 198 ? 24.317 -6.752 -14.862 1.00 83.31 198 THR A CA 1
ATOM 1594 C C . THR A 1 198 ? 23.073 -7.281 -15.576 1.00 83.31 198 THR A C 1
ATOM 1596 O O . THR A 1 198 ? 22.018 -6.649 -15.524 1.00 83.31 198 THR A O 1
ATOM 1599 N N . LEU A 1 199 ? 23.143 -8.479 -16.167 1.00 87.38 199 LEU A N 1
ATOM 1600 C CA . LEU A 1 199 ? 21.995 -9.128 -16.811 1.00 87.38 199 LEU A CA 1
ATOM 1601 C C . LEU A 1 199 ? 20.843 -9.382 -15.835 1.00 87.38 199 LEU A C 1
ATOM 1603 O O . LEU A 1 199 ? 19.681 -9.158 -16.184 1.00 87.38 199 LEU A O 1
ATOM 1607 N N . PHE A 1 200 ? 21.153 -9.785 -14.602 1.00 90.81 200 PHE A N 1
ATOM 1608 C CA . PHE A 1 200 ? 20.146 -9.968 -13.562 1.00 90.81 200 PHE A CA 1
ATOM 1609 C C . PHE A 1 200 ? 19.487 -8.647 -13.165 1.00 90.81 200 PHE A C 1
ATOM 1611 O O . PHE A 1 200 ? 18.260 -8.586 -13.079 1.00 90.81 200 PHE A O 1
ATOM 1618 N N . ILE A 1 201 ? 20.268 -7.576 -12.988 1.00 88.94 201 ILE A N 1
ATOM 1619 C CA . ILE A 1 201 ? 19.752 -6.231 -12.688 1.00 88.94 201 ILE A CA 1
ATOM 1620 C C . ILE A 1 201 ? 18.812 -5.753 -13.799 1.00 88.94 201 ILE A C 1
ATOM 1622 O O . ILE A 1 201 ? 17.693 -5.327 -13.506 1.00 88.94 201 ILE A O 1
ATOM 1626 N N . TYR A 1 202 ? 19.206 -5.898 -15.067 1.00 88.88 202 TYR A N 1
ATOM 1627 C CA . TYR A 1 202 ? 18.336 -5.614 -16.208 1.00 88.88 202 TYR A CA 1
ATOM 1628 C C . TYR A 1 202 ? 17.062 -6.465 -16.165 1.00 88.88 202 TYR A C 1
ATOM 1630 O O . TYR A 1 202 ? 15.957 -5.939 -16.290 1.00 88.88 202 TYR A O 1
ATOM 1638 N N . GLY A 1 203 ? 17.192 -7.771 -15.917 1.00 91.56 203 GLY A N 1
ATOM 1639 C CA . GLY A 1 203 ? 16.068 -8.688 -15.744 1.00 91.56 203 GLY A CA 1
ATOM 1640 C C . GLY A 1 203 ? 15.060 -8.191 -14.706 1.00 91.56 203 GLY A C 1
ATOM 1641 O O . GLY A 1 203 ? 13.862 -8.136 -14.996 1.00 91.56 203 GLY A O 1
ATOM 1642 N N . VAL A 1 204 ? 15.538 -7.781 -13.528 1.00 92.31 204 VAL A N 1
ATOM 1643 C CA . VAL A 1 204 ? 14.717 -7.210 -12.450 1.00 92.31 204 VAL A CA 1
ATOM 1644 C C . VAL A 1 204 ? 14.054 -5.911 -12.902 1.00 92.31 204 VAL A C 1
ATOM 1646 O O . VAL A 1 204 ? 12.850 -5.748 -12.713 1.00 92.31 204 VAL A O 1
ATOM 1649 N N . PHE A 1 205 ? 14.803 -5.013 -13.542 1.00 91.00 205 PHE A N 1
ATOM 1650 C CA . PHE A 1 205 ? 14.305 -3.711 -13.977 1.00 91.00 205 PHE A CA 1
ATOM 1651 C C . PHE A 1 205 ? 13.193 -3.823 -15.030 1.00 91.00 205 PHE A C 1
ATOM 1653 O O . PHE A 1 205 ? 12.128 -3.222 -14.889 1.00 91.00 205 PHE A O 1
ATOM 1660 N N . PHE A 1 206 ? 13.379 -4.665 -16.045 1.00 92.06 206 PHE A N 1
ATOM 1661 C CA . PHE A 1 206 ? 12.345 -4.940 -17.043 1.00 92.06 206 PHE A CA 1
ATOM 1662 C C . PHE A 1 206 ? 11.108 -5.597 -16.412 1.00 92.06 206 PHE A C 1
ATOM 1664 O O . PHE A 1 206 ? 9.975 -5.240 -16.742 1.00 92.06 206 PHE A O 1
ATOM 1671 N N . GLY A 1 207 ? 11.313 -6.494 -15.441 1.00 88.50 207 GLY A N 1
ATOM 1672 C CA . GLY A 1 207 ? 10.222 -7.083 -14.668 1.00 88.50 207 GLY A CA 1
ATOM 1673 C C . GLY A 1 207 ? 9.435 -6.049 -13.855 1.00 88.50 207 GLY A C 1
ATOM 1674 O O . GLY A 1 207 ? 8.208 -6.144 -13.763 1.00 88.50 207 GLY A O 1
ATOM 1675 N N . LEU A 1 208 ? 10.110 -5.028 -13.321 1.00 87.44 208 LEU A N 1
ATOM 1676 C CA . LEU A 1 208 ? 9.472 -3.910 -12.623 1.00 87.44 208 LEU A CA 1
ATOM 1677 C C . LEU A 1 208 ? 8.620 -3.064 -13.561 1.00 87.44 208 LEU A C 1
ATOM 1679 O O . LEU A 1 208 ? 7.443 -2.855 -13.268 1.00 87.44 208 LEU A O 1
ATOM 1683 N N . LEU A 1 209 ? 9.164 -2.652 -14.710 1.00 86.62 209 LEU A N 1
ATOM 1684 C CA . LEU A 1 209 ? 8.399 -1.908 -15.714 1.00 86.62 209 LEU A CA 1
ATOM 1685 C C . LEU A 1 209 ? 7.150 -2.685 -16.141 1.00 86.62 209 LEU A C 1
ATOM 1687 O O . LEU A 1 209 ? 6.055 -2.126 -16.151 1.00 86.62 209 LEU A O 1
ATOM 1691 N N . ARG A 1 210 ? 7.284 -3.995 -16.390 1.00 86.50 210 ARG A N 1
ATOM 1692 C CA . ARG A 1 210 ? 6.156 -4.873 -16.729 1.00 86.50 210 ARG A CA 1
ATOM 1693 C C . ARG A 1 210 ? 5.091 -4.922 -15.634 1.00 86.50 210 ARG A C 1
ATOM 1695 O O . ARG A 1 210 ? 3.899 -5.009 -15.946 1.00 86.50 210 ARG A O 1
ATOM 1702 N N . ASN A 1 211 ? 5.500 -4.922 -14.368 1.00 80.62 211 ASN A N 1
ATOM 1703 C CA . ASN A 1 211 ? 4.574 -4.912 -13.239 1.00 80.62 211 ASN A CA 1
ATOM 1704 C C . ASN A 1 211 ? 3.838 -3.567 -13.129 1.00 80.62 211 ASN A C 1
ATOM 1706 O O . ASN A 1 211 ? 2.647 -3.556 -12.844 1.00 80.62 211 ASN A O 1
ATOM 1710 N N . MET A 1 212 ? 4.524 -2.454 -13.401 1.00 75.50 212 MET A N 1
ATOM 1711 C CA . MET A 1 212 ? 3.968 -1.099 -13.313 1.00 75.50 212 MET A CA 1
ATOM 1712 C C . MET A 1 212 ? 3.012 -0.751 -14.455 1.00 75.50 212 MET A C 1
ATOM 1714 O O . MET A 1 212 ? 2.045 -0.030 -14.235 1.00 75.50 212 MET A O 1
ATOM 1718 N N . THR A 1 213 ? 3.293 -1.196 -15.681 1.00 75.94 213 THR A N 1
ATOM 1719 C CA . THR A 1 213 ? 2.506 -0.816 -16.870 1.00 75.94 213 THR A CA 1
ATOM 1720 C C . THR A 1 213 ? 1.445 -1.842 -17.248 1.00 75.94 213 THR A C 1
ATOM 1722 O O . THR A 1 213 ? 0.571 -1.551 -18.063 1.00 75.94 213 THR A O 1
ATOM 1725 N N . GLY A 1 214 ? 1.544 -3.069 -16.731 1.00 74.19 214 GLY A N 1
ATOM 1726 C CA . GLY A 1 214 ? 0.692 -4.175 -17.160 1.00 74.19 214 GLY A CA 1
ATOM 1727 C C . GLY A 1 214 ? 1.037 -4.743 -18.549 1.00 74.19 214 GLY A C 1
ATOM 1728 O O . GLY A 1 214 ? 0.409 -5.720 -18.960 1.00 74.19 214 GLY A O 1
ATOM 1729 N N . ASN A 1 215 ? 2.053 -4.215 -19.246 1.00 80.81 215 ASN A N 1
ATOM 1730 C CA . ASN A 1 215 ? 2.464 -4.619 -20.599 1.00 80.81 215 ASN A CA 1
ATOM 1731 C C . ASN A 1 215 ? 3.998 -4.612 -20.779 1.00 80.81 215 ASN A C 1
ATOM 1733 O O . ASN A 1 215 ? 4.739 -4.187 -19.899 1.00 80.81 215 ASN A O 1
ATOM 1737 N N . VAL A 1 216 ? 4.489 -5.121 -21.912 1.00 87.94 216 VAL A N 1
ATOM 1738 C CA . VAL A 1 216 ? 5.936 -5.264 -22.186 1.00 87.94 216 VAL A CA 1
ATOM 1739 C C . VAL A 1 216 ? 6.557 -4.055 -22.900 1.00 87.94 216 VAL A C 1
ATOM 1741 O O . VAL A 1 216 ? 7.778 -3.945 -22.979 1.00 87.94 216 VAL A O 1
ATOM 1744 N N . TRP A 1 217 ? 5.743 -3.123 -23.402 1.00 88.62 217 TRP A N 1
ATOM 1745 C CA . TRP A 1 217 ? 6.182 -2.104 -24.360 1.00 88.62 217 TRP A CA 1
ATOM 1746 C C . TRP A 1 217 ? 7.147 -1.070 -23.775 1.00 88.62 217 TRP A C 1
ATOM 1748 O O . TRP A 1 217 ? 8.061 -0.644 -24.475 1.00 88.62 217 TRP A O 1
ATOM 1758 N N . ALA A 1 218 ? 7.021 -0.734 -22.486 1.00 89.75 218 ALA A N 1
ATOM 1759 C CA . ALA A 1 218 ? 8.002 0.116 -21.801 1.00 89.75 218 ALA A CA 1
ATOM 1760 C C . ALA A 1 218 ? 9.397 -0.530 -21.746 1.00 89.75 218 ALA A C 1
ATOM 1762 O O . ALA A 1 218 ? 10.398 0.146 -21.970 1.00 89.75 218 ALA A O 1
ATOM 1763 N N . GLY A 1 219 ? 9.458 -1.842 -21.484 1.00 91.06 219 GLY A N 1
ATOM 1764 C CA . GLY A 1 219 ? 10.709 -2.605 -21.495 1.00 91.06 219 GLY A CA 1
ATOM 1765 C C . GLY A 1 219 ? 11.305 -2.712 -22.899 1.00 91.06 219 GLY A C 1
ATOM 1766 O O . GLY A 1 219 ? 12.501 -2.495 -23.068 1.00 91.06 219 GLY A O 1
ATOM 1767 N N . ILE A 1 220 ? 10.463 -2.948 -23.914 1.00 91.81 220 ILE A N 1
ATOM 1768 C CA . ILE A 1 220 ? 10.874 -2.978 -25.328 1.00 91.81 220 ILE A CA 1
ATOM 1769 C C . ILE A 1 220 ? 11.473 -1.633 -25.754 1.00 91.81 220 ILE A C 1
ATOM 1771 O O . ILE A 1 220 ? 12.575 -1.607 -26.294 1.00 91.81 220 ILE A O 1
ATOM 1775 N N . GLY A 1 221 ? 10.786 -0.518 -25.486 1.00 92.62 221 GLY A N 1
ATOM 1776 C CA . GLY A 1 221 ? 11.278 0.819 -25.826 1.00 92.62 221 GLY A CA 1
ATOM 1777 C C . GLY A 1 221 ? 12.618 1.136 -25.162 1.00 92.62 221 GLY A C 1
ATOM 1778 O O . GLY A 1 221 ? 13.553 1.579 -25.825 1.00 92.62 221 GLY A O 1
ATOM 1779 N N . LEU A 1 222 ? 12.735 0.826 -23.869 1.00 92.75 222 LEU A N 1
ATOM 1780 C CA . LEU A 1 222 ? 13.975 0.975 -23.112 1.00 92.75 222 LEU A CA 1
ATOM 1781 C C . LEU A 1 222 ? 15.128 0.161 -23.718 1.00 92.75 222 LEU A C 1
ATOM 1783 O O . LEU A 1 222 ? 16.210 0.696 -23.952 1.00 92.75 222 LEU A O 1
ATOM 1787 N N . ARG A 1 223 ? 14.899 -1.126 -24.004 1.00 91.62 223 ARG A N 1
ATOM 1788 C CA . ARG A 1 223 ? 15.903 -1.993 -24.637 1.00 91.62 223 ARG A CA 1
ATOM 1789 C C . ARG A 1 223 ? 16.328 -1.486 -25.999 1.00 91.62 223 ARG A C 1
ATOM 1791 O O . ARG A 1 223 ? 17.510 -1.533 -26.311 1.00 91.62 223 ARG A O 1
ATOM 1798 N N . LEU A 1 224 ? 15.383 -0.986 -26.789 1.00 92.06 224 LEU A N 1
ATOM 1799 C CA . LEU A 1 224 ? 15.691 -0.435 -28.098 1.00 92.06 224 LEU A CA 1
ATOM 1800 C C . LEU A 1 224 ? 16.609 0.770 -28.010 1.00 92.06 224 LEU A C 1
ATOM 1802 O O . LEU A 1 224 ? 17.570 0.841 -28.773 1.00 92.06 224 LEU A O 1
ATOM 1806 N N . ALA A 1 225 ? 16.352 1.676 -27.067 1.00 92.25 225 ALA A N 1
ATOM 1807 C CA . ALA A 1 225 ? 17.232 2.809 -26.829 1.00 92.25 225 ALA A CA 1
ATOM 1808 C C . ALA A 1 225 ? 18.640 2.342 -26.430 1.00 92.25 225 ALA A C 1
ATOM 1810 O O . ALA A 1 225 ? 19.606 2.748 -27.067 1.00 92.25 225 ALA A O 1
ATOM 1811 N N . ILE A 1 226 ? 18.747 1.415 -25.469 1.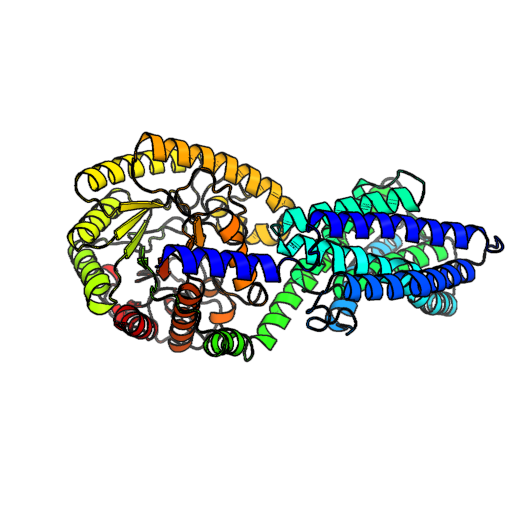00 90.88 226 ILE A N 1
ATOM 1812 C CA . ILE A 1 226 ? 20.030 0.851 -25.018 1.00 90.88 226 ILE A CA 1
ATOM 1813 C C . ILE A 1 226 ? 20.798 0.227 -26.192 1.00 90.88 226 ILE A C 1
ATOM 1815 O O . ILE A 1 226 ? 21.919 0.639 -26.492 1.00 90.88 226 ILE A O 1
ATOM 1819 N N . SER A 1 227 ? 20.200 -0.747 -26.884 1.00 90.38 227 SER A N 1
ATOM 1820 C CA . SER A 1 227 ? 20.869 -1.492 -27.956 1.00 90.38 227 SER A CA 1
ATOM 1821 C C . SER A 1 227 ? 21.268 -0.593 -29.124 1.00 90.38 227 SER A C 1
ATOM 1823 O O . SER A 1 227 ? 22.364 -0.740 -29.659 1.00 90.38 227 SER A O 1
ATOM 1825 N N . THR A 1 228 ? 20.408 0.353 -29.509 1.00 90.94 228 THR A N 1
ATOM 1826 C CA . THR A 1 228 ? 20.687 1.274 -30.621 1.00 90.94 228 THR A CA 1
ATOM 1827 C C . THR A 1 228 ? 21.803 2.246 -30.259 1.00 90.94 228 THR A C 1
ATOM 1829 O O . THR A 1 228 ? 22.718 2.443 -31.054 1.00 90.94 228 THR A O 1
ATOM 1832 N N . THR A 1 229 ? 21.782 2.812 -29.049 1.00 90.44 229 THR A N 1
ATOM 1833 C CA . THR A 1 229 ? 22.837 3.719 -28.589 1.00 90.44 229 THR A CA 1
ATOM 1834 C C . THR A 1 229 ? 24.184 3.012 -28.524 1.00 90.44 229 THR A C 1
ATOM 1836 O O . THR A 1 229 ? 25.145 3.530 -29.081 1.00 90.44 229 THR A O 1
ATOM 1839 N N . PHE A 1 230 ? 24.277 1.820 -27.928 1.00 89.00 230 PHE A N 1
ATOM 1840 C CA . PHE A 1 230 ? 25.555 1.099 -27.873 1.00 89.00 230 PHE A CA 1
ATOM 1841 C C . PHE A 1 230 ? 26.046 0.639 -29.248 1.00 89.00 230 PHE A C 1
ATOM 1843 O O . PHE A 1 230 ? 27.249 0.669 -29.497 1.00 89.00 230 PHE A O 1
ATOM 1850 N N . SER A 1 231 ? 25.137 0.291 -30.163 1.00 89.94 231 SER A N 1
ATOM 1851 C CA . SER A 1 231 ? 25.501 0.005 -31.553 1.00 89.94 231 SER A CA 1
ATOM 1852 C C . SER A 1 231 ? 26.107 1.230 -32.245 1.00 89.94 231 SER A C 1
ATOM 1854 O O . SER A 1 231 ? 27.159 1.121 -32.868 1.00 89.94 231 SER A O 1
ATOM 1856 N N . LEU A 1 232 ? 25.495 2.408 -32.085 1.00 89.62 232 LEU A N 1
ATOM 1857 C CA . LEU A 1 232 ? 26.007 3.661 -32.645 1.00 89.62 232 LEU A CA 1
ATOM 1858 C C . LEU A 1 232 ? 27.336 4.085 -32.018 1.00 89.62 232 LEU A C 1
ATOM 1860 O O . LEU A 1 232 ? 28.243 4.484 -32.740 1.00 89.62 232 LEU A O 1
ATOM 1864 N N . LEU A 1 233 ? 27.476 3.972 -30.695 1.00 88.81 233 LEU A N 1
ATOM 1865 C CA . LEU A 1 233 ? 28.731 4.276 -30.005 1.00 88.81 233 LEU A CA 1
ATOM 1866 C C . LEU A 1 233 ? 29.864 3.368 -30.491 1.00 88.81 233 LEU A C 1
ATOM 1868 O O . LEU A 1 233 ? 30.954 3.861 -30.766 1.00 88.81 233 LEU A O 1
ATOM 1872 N N . GLY A 1 234 ? 29.596 2.069 -30.659 1.00 87.38 234 GLY A N 1
ATOM 1873 C CA . GLY A 1 234 ? 30.550 1.135 -31.256 1.00 87.38 234 GLY A CA 1
ATOM 1874 C C . GLY A 1 234 ? 30.895 1.503 -32.699 1.00 87.38 234 GLY A C 1
ATOM 1875 O O . GLY A 1 234 ? 32.071 1.549 -33.048 1.00 87.38 234 GLY A O 1
ATOM 1876 N N . TYR A 1 235 ? 29.889 1.842 -33.514 1.00 86.31 235 TYR A N 1
ATOM 1877 C CA . TYR A 1 235 ? 30.086 2.252 -34.908 1.00 86.31 235 TYR A CA 1
ATOM 1878 C C . TYR A 1 235 ? 30.963 3.508 -35.018 1.00 86.31 235 TYR A C 1
ATOM 1880 O O . TYR A 1 235 ? 31.869 3.544 -35.838 1.00 86.31 235 TYR A O 1
ATOM 1888 N N . MET A 1 236 ? 30.769 4.496 -34.137 1.00 87.25 236 MET A N 1
ATOM 1889 C CA . MET A 1 236 ? 31.561 5.734 -34.079 1.00 87.25 236 MET A CA 1
ATOM 1890 C C . MET A 1 236 ? 32.941 5.578 -33.415 1.00 87.25 236 MET A C 1
ATOM 1892 O O . MET A 1 236 ? 33.675 6.564 -33.285 1.00 87.25 236 MET A O 1
ATOM 1896 N N . GLY A 1 237 ? 33.297 4.376 -32.949 1.00 87.06 237 GLY A N 1
ATOM 1897 C CA . GLY A 1 237 ? 34.525 4.146 -32.189 1.00 87.06 237 GLY A CA 1
ATOM 1898 C C . GLY A 1 237 ? 34.586 5.015 -30.933 1.00 87.06 237 GLY A C 1
ATOM 1899 O O . GLY A 1 237 ? 35.577 5.704 -30.699 1.00 87.06 237 GLY A O 1
ATOM 1900 N N . TYR A 1 238 ? 33.486 5.083 -30.181 1.00 88.12 238 TYR A N 1
ATOM 1901 C CA . TYR A 1 238 ? 33.428 5.841 -28.939 1.00 88.12 238 TYR A CA 1
ATOM 1902 C C . TYR A 1 238 ? 34.275 5.170 -27.859 1.00 88.12 238 TYR A C 1
ATOM 1904 O O . TYR A 1 238 ? 33.988 4.047 -27.442 1.00 88.12 238 TYR A O 1
ATOM 1912 N N . GLU A 1 239 ? 35.277 5.888 -27.360 1.00 87.38 239 GLU A N 1
ATOM 1913 C CA . GLU A 1 239 ? 36.144 5.424 -26.283 1.00 87.38 239 GLU A CA 1
ATOM 1914 C C . GLU A 1 239 ? 36.188 6.431 -25.136 1.00 87.38 239 GLU A C 1
ATOM 1916 O O . GLU A 1 239 ? 36.330 7.641 -25.327 1.00 87.38 239 GLU A O 1
ATOM 1921 N N . MET A 1 240 ? 36.086 5.914 -23.913 1.00 85.69 240 MET A N 1
ATOM 1922 C CA . MET A 1 240 ? 36.242 6.700 -22.692 1.00 85.69 240 MET A CA 1
ATOM 1923 C C . MET A 1 240 ? 37.718 6.765 -22.297 1.00 85.69 240 MET A C 1
ATOM 1925 O O . MET A 1 240 ? 38.399 5.742 -22.260 1.00 85.69 240 MET A O 1
ATOM 1929 N N . ILE A 1 241 ? 38.199 7.953 -21.934 1.00 84.81 241 ILE A N 1
ATOM 1930 C CA . ILE A 1 241 ? 39.604 8.209 -21.603 1.00 84.81 241 ILE A CA 1
ATOM 1931 C C . ILE A 1 241 ? 39.764 8.471 -20.103 1.00 84.81 241 ILE A C 1
ATOM 1933 O O . ILE A 1 241 ? 38.971 9.171 -19.472 1.00 84.81 241 ILE A O 1
ATOM 1937 N N . GLY A 1 242 ? 40.857 7.955 -19.540 1.00 81.44 242 GLY A N 1
ATOM 1938 C CA . GLY A 1 242 ? 41.308 8.283 -18.190 1.00 81.44 242 GLY A CA 1
ATOM 1939 C C . GLY A 1 242 ? 40.679 7.430 -17.088 1.00 81.44 242 GLY A C 1
ATOM 1940 O O . GLY A 1 242 ? 39.945 6.472 -17.327 1.00 81.44 242 GLY A O 1
ATOM 1941 N N . SER A 1 243 ? 40.987 7.779 -15.838 1.00 78.88 243 SER A N 1
ATOM 1942 C CA . SER A 1 243 ? 40.636 6.980 -14.654 1.00 78.88 243 SER A CA 1
ATOM 1943 C C . SER A 1 243 ? 39.131 6.894 -14.365 1.00 78.88 243 SER A C 1
ATOM 1945 O O . SER A 1 243 ? 38.708 6.016 -13.617 1.00 78.88 243 SER A O 1
ATOM 1947 N N . MET A 1 244 ? 38.312 7.769 -14.962 1.00 75.88 244 MET A N 1
ATOM 1948 C CA . MET A 1 244 ? 36.852 7.798 -14.785 1.00 75.88 244 MET A CA 1
ATOM 1949 C C . MET A 1 244 ? 36.082 6.931 -15.793 1.00 75.88 244 MET A C 1
ATOM 1951 O O . MET A 1 244 ? 34.864 6.802 -15.666 1.00 75.88 244 MET A O 1
ATOM 1955 N N . ALA A 1 245 ? 36.756 6.303 -16.763 1.00 79.00 245 ALA A N 1
ATOM 1956 C CA . ALA A 1 245 ? 36.114 5.558 -17.849 1.00 79.00 245 ALA A CA 1
ATOM 1957 C C . ALA A 1 245 ? 35.133 4.475 -17.360 1.00 79.00 245 ALA A C 1
ATOM 1959 O O . ALA A 1 245 ? 33.985 4.428 -17.802 1.00 79.00 245 ALA A O 1
ATOM 1960 N N . GLY A 1 246 ? 35.543 3.647 -16.392 1.00 78.06 246 GLY A N 1
ATOM 1961 C CA . GLY A 1 246 ? 34.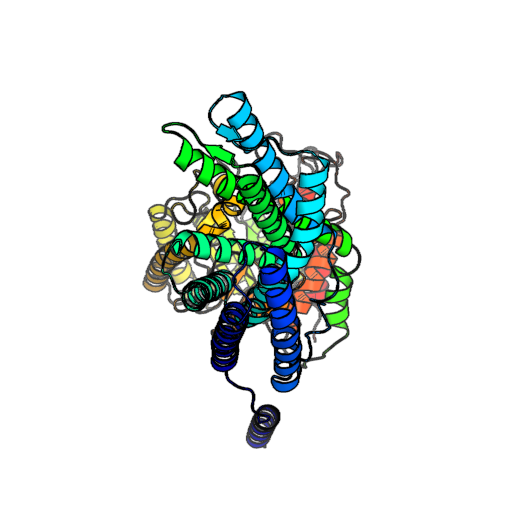685 2.590 -15.841 1.00 78.06 246 GLY A CA 1
ATOM 1962 C C . GLY A 1 246 ? 33.454 3.127 -15.100 1.00 78.06 246 GLY A C 1
ATOM 1963 O O . GLY A 1 246 ? 32.356 2.582 -15.236 1.00 78.06 246 GLY A O 1
ATOM 1964 N N . PHE A 1 247 ? 33.614 4.229 -14.360 1.00 81.44 247 PHE A N 1
ATOM 1965 C CA . PHE A 1 247 ? 32.509 4.885 -13.659 1.00 81.44 247 PHE A CA 1
ATOM 1966 C C . PHE A 1 247 ? 31.492 5.468 -14.643 1.00 81.44 247 PHE A C 1
ATOM 1968 O O . PHE A 1 247 ? 30.295 5.241 -14.495 1.00 81.44 247 PHE A O 1
ATOM 1975 N N . LEU A 1 248 ? 31.961 6.176 -15.670 1.00 81.44 248 LEU A N 1
ATOM 1976 C CA . LEU A 1 248 ? 31.103 6.832 -16.655 1.00 81.44 248 LEU A CA 1
ATOM 1977 C C . LEU A 1 248 ? 30.371 5.827 -17.555 1.00 81.44 248 LEU A C 1
ATOM 1979 O O . LEU A 1 248 ? 29.182 6.014 -17.801 1.00 81.44 248 LEU A O 1
ATOM 1983 N N . ASN A 1 249 ? 31.015 4.723 -17.951 1.00 81.06 249 ASN A N 1
ATOM 1984 C CA . ASN A 1 249 ? 30.335 3.623 -18.649 1.00 81.06 249 ASN A CA 1
ATOM 1985 C C . ASN A 1 249 ? 29.193 3.047 -17.802 1.00 81.06 249 ASN A C 1
ATOM 1987 O O . ASN A 1 249 ? 28.062 2.920 -18.266 1.00 81.06 249 ASN A O 1
ATOM 1991 N N . THR A 1 250 ? 29.458 2.804 -16.517 1.00 81.06 250 THR A N 1
ATOM 1992 C CA . THR A 1 250 ? 28.432 2.336 -15.575 1.00 81.06 250 THR A CA 1
ATOM 1993 C C . THR A 1 250 ? 27.318 3.375 -15.387 1.00 81.06 250 THR A C 1
ATOM 1995 O O . THR A 1 250 ? 26.144 3.024 -15.278 1.00 81.06 250 THR A O 1
ATOM 1998 N N . ALA A 1 251 ? 27.659 4.665 -15.363 1.00 83.25 251 ALA A N 1
ATOM 1999 C CA . ALA A 1 251 ? 26.701 5.753 -15.198 1.00 83.25 251 ALA A CA 1
ATOM 2000 C C . ALA A 1 251 ? 25.757 5.895 -16.403 1.00 83.25 251 ALA A C 1
ATOM 2002 O O . ALA A 1 251 ? 24.562 6.098 -16.192 1.00 83.25 251 ALA A O 1
ATOM 2003 N N . ILE A 1 252 ? 26.267 5.747 -17.634 1.00 85.25 252 ILE A N 1
ATOM 2004 C CA . ILE A 1 252 ? 25.467 5.736 -18.874 1.00 85.25 252 ILE A CA 1
ATOM 2005 C C . ILE A 1 252 ? 24.457 4.586 -18.853 1.00 85.25 252 ILE A C 1
ATOM 2007 O O . ILE A 1 252 ? 23.331 4.752 -19.309 1.00 85.25 252 ILE A O 1
ATOM 2011 N N . GLU A 1 253 ? 24.821 3.438 -18.287 1.00 79.88 253 GLU A N 1
ATOM 2012 C CA . GLU A 1 253 ? 23.904 2.306 -18.176 1.00 79.88 253 GLU A CA 1
ATOM 2013 C C . GLU A 1 253 ? 22.863 2.493 -17.069 1.00 79.88 253 GLU A C 1
ATOM 2015 O O . GLU A 1 253 ? 21.668 2.331 -17.313 1.00 79.88 253 GLU A O 1
ATOM 2020 N N . ILE A 1 254 ? 23.293 2.842 -15.853 1.00 81.81 254 ILE A N 1
ATOM 2021 C CA . ILE A 1 254 ? 22.452 2.756 -14.652 1.00 81.81 254 ILE A CA 1
ATOM 2022 C C . ILE A 1 254 ? 21.590 4.005 -14.431 1.00 81.81 254 ILE A C 1
ATOM 2024 O O . ILE A 1 254 ? 20.411 3.880 -14.093 1.00 81.81 254 ILE A O 1
ATOM 2028 N N . LEU A 1 255 ? 22.134 5.217 -14.589 1.00 82.38 255 LEU A N 1
ATOM 2029 C CA . LEU A 1 255 ? 21.390 6.447 -14.270 1.00 82.38 255 LEU A CA 1
ATOM 2030 C C . LEU A 1 255 ? 20.128 6.624 -15.129 1.00 82.38 255 LEU A C 1
ATOM 2032 O O . LEU A 1 255 ? 19.077 6.956 -14.568 1.00 82.38 255 LEU A O 1
ATOM 2036 N N . PRO A 1 256 ? 20.155 6.358 -16.449 1.00 89.25 256 PRO A N 1
ATOM 2037 C CA . PRO A 1 256 ? 18.956 6.513 -17.260 1.00 89.25 256 PRO A CA 1
ATOM 2038 C C . PRO A 1 256 ? 17.893 5.434 -16.980 1.00 89.25 256 PRO A C 1
ATOM 2040 O O . PRO A 1 256 ? 16.710 5.659 -17.251 1.00 89.25 256 PRO A O 1
ATOM 2043 N N . LEU A 1 257 ? 18.249 4.299 -16.354 1.00 87.56 257 LEU A N 1
ATOM 2044 C CA . LEU A 1 257 ? 17.253 3.352 -15.830 1.00 87.56 257 LEU A CA 1
ATOM 2045 C C . LEU A 1 257 ? 16.414 4.007 -14.730 1.00 87.56 257 LEU A C 1
ATOM 2047 O O . LEU A 1 257 ? 15.188 3.944 -14.780 1.00 87.56 257 LEU A O 1
ATOM 2051 N N . PHE A 1 258 ? 17.029 4.719 -13.781 1.00 84.69 258 PHE A N 1
ATOM 2052 C CA . PHE A 1 258 ? 16.271 5.441 -12.752 1.00 84.69 258 PHE A CA 1
ATOM 2053 C C . PHE A 1 258 ? 15.328 6.485 -13.360 1.00 84.69 258 PHE A C 1
ATOM 2055 O O . PHE A 1 258 ? 14.157 6.542 -12.984 1.00 84.69 258 PHE A O 1
ATOM 2062 N N . ALA A 1 259 ? 15.798 7.264 -14.338 1.00 85.69 259 ALA A N 1
ATOM 2063 C CA . ALA A 1 259 ? 14.952 8.222 -15.053 1.00 85.69 259 ALA A CA 1
ATOM 2064 C C . ALA A 1 259 ? 13.754 7.531 -15.729 1.00 85.69 259 ALA A C 1
ATOM 2066 O O . ALA A 1 259 ? 12.613 7.976 -15.583 1.00 85.69 259 ALA A O 1
ATOM 2067 N N . THR A 1 260 ? 13.995 6.391 -16.381 1.00 87.50 260 THR A N 1
ATOM 2068 C CA . THR A 1 260 ? 12.942 5.569 -16.995 1.00 87.50 260 THR A CA 1
ATOM 2069 C C . THR A 1 260 ? 11.918 5.102 -15.972 1.00 87.50 260 THR A C 1
ATOM 2071 O O . THR A 1 260 ? 10.717 5.238 -16.201 1.00 87.50 260 THR A O 1
ATOM 2074 N N . TYR A 1 261 ? 12.361 4.619 -14.813 1.00 86.19 261 TYR A N 1
ATOM 2075 C CA . TYR A 1 261 ? 11.461 4.217 -13.734 1.00 86.19 261 TYR A CA 1
ATOM 2076 C C . TYR A 1 261 ? 10.543 5.367 -13.299 1.00 86.19 261 TYR A C 1
ATOM 2078 O O . TYR A 1 261 ? 9.324 5.194 -13.225 1.00 86.19 261 TYR A O 1
ATOM 2086 N N . PHE A 1 262 ? 11.095 6.563 -13.076 1.00 82.00 262 PHE A N 1
ATOM 2087 C CA . PHE A 1 262 ? 10.310 7.728 -12.667 1.00 82.00 262 PHE A CA 1
ATOM 2088 C C . PHE A 1 262 ? 9.307 8.169 -13.737 1.00 82.00 262 PHE A C 1
ATOM 2090 O O . PHE A 1 262 ? 8.131 8.358 -13.421 1.00 82.00 262 PHE A O 1
ATOM 2097 N N . VAL A 1 263 ? 9.722 8.270 -15.001 1.00 85.75 263 VAL A N 1
ATOM 2098 C CA . VAL A 1 263 ? 8.822 8.651 -16.101 1.00 85.75 263 VAL A CA 1
ATOM 2099 C C . VAL A 1 263 ? 7.685 7.638 -16.246 1.00 85.75 263 VAL A C 1
ATOM 2101 O O . VAL A 1 263 ? 6.513 8.017 -16.272 1.00 85.75 263 VAL A O 1
ATOM 2104 N N . ILE A 1 264 ? 8.005 6.343 -16.263 1.00 84.12 264 ILE A N 1
ATOM 2105 C CA . ILE A 1 264 ? 7.008 5.283 -16.439 1.00 84.12 264 ILE A CA 1
ATOM 2106 C C . ILE A 1 264 ? 6.084 5.169 -15.222 1.00 84.12 264 ILE A C 1
ATOM 2108 O O . ILE A 1 264 ? 4.880 4.985 -15.401 1.00 84.12 264 ILE A O 1
ATOM 2112 N N . SER A 1 265 ? 6.591 5.345 -13.995 1.00 76.69 265 SER A N 1
ATOM 2113 C CA . SER A 1 265 ? 5.748 5.379 -12.788 1.00 76.69 265 SER A CA 1
ATOM 2114 C C . SER A 1 265 ? 4.703 6.490 -12.855 1.00 76.69 265 SER A C 1
ATOM 2116 O O . SER A 1 265 ? 3.527 6.251 -12.577 1.00 76.69 265 SER A O 1
ATOM 2118 N N . ARG A 1 266 ? 5.098 7.690 -13.295 1.00 76.06 266 ARG A N 1
ATOM 2119 C CA . ARG A 1 266 ? 4.198 8.837 -13.434 1.00 76.06 266 ARG A CA 1
ATOM 2120 C C . ARG A 1 266 ? 3.162 8.615 -14.534 1.00 76.06 266 ARG A C 1
ATOM 2122 O O . ARG A 1 266 ? 1.985 8.892 -14.320 1.00 76.06 266 ARG A O 1
ATOM 2129 N N . LEU A 1 267 ? 3.575 8.081 -15.682 1.00 74.81 267 LEU A N 1
ATOM 2130 C CA . LEU A 1 267 ? 2.671 7.789 -16.798 1.00 74.81 267 LEU A CA 1
ATOM 2131 C C . LEU A 1 267 ? 1.676 6.681 -16.472 1.00 74.81 267 LEU A C 1
ATOM 2133 O O . LEU A 1 267 ? 0.514 6.787 -16.852 1.00 74.81 267 LEU A O 1
ATOM 2137 N N . SER A 1 268 ? 2.109 5.639 -15.759 1.00 67.50 268 SER A N 1
ATOM 2138 C CA . SER A 1 268 ? 1.214 4.580 -15.291 1.00 67.50 268 SER A CA 1
ATOM 2139 C C . SER A 1 268 ? 0.133 5.147 -14.364 1.00 67.50 268 SER A C 1
ATOM 2141 O O . SER A 1 268 ? -1.054 4.913 -14.591 1.00 67.50 268 SER A O 1
ATOM 2143 N N . ARG A 1 269 ? 0.519 6.016 -13.416 1.00 62.62 269 ARG A N 1
ATOM 2144 C CA . ARG A 1 269 ? -0.431 6.750 -12.560 1.00 62.62 269 ARG A CA 1
ATOM 2145 C C . ARG A 1 269 ? -1.407 7.607 -13.381 1.00 62.62 269 ARG A C 1
ATOM 2147 O O . ARG A 1 269 ? -2.608 7.556 -13.150 1.00 62.62 269 ARG A O 1
ATOM 2154 N N . GLN A 1 270 ? -0.924 8.345 -14.385 1.00 58.69 270 GLN A N 1
ATOM 2155 C CA . GLN A 1 270 ? -1.763 9.229 -15.208 1.00 58.69 270 GLN A CA 1
ATOM 2156 C C . GLN A 1 270 ? -2.710 8.480 -16.162 1.00 58.69 270 GLN A C 1
ATOM 2158 O O . GLN A 1 270 ? -3.871 8.867 -16.291 1.00 58.69 270 GLN A O 1
ATOM 2163 N N . LYS A 1 271 ? -2.238 7.422 -16.840 1.00 54.44 271 LYS A N 1
ATOM 2164 C CA . LYS A 1 271 ? -3.073 6.565 -17.702 1.00 54.44 271 LYS A CA 1
ATOM 2165 C C . LYS A 1 271 ? -4.193 5.940 -16.884 1.00 54.44 271 LYS A C 1
ATOM 2167 O O . LYS A 1 271 ? -5.329 5.898 -17.348 1.00 54.44 271 LYS A O 1
ATOM 2172 N N . SER A 1 272 ? -3.868 5.511 -15.668 1.00 47.91 272 SER A N 1
ATOM 2173 C CA . SER A 1 272 ? -4.872 5.019 -14.748 1.00 47.91 272 SER A CA 1
ATOM 2174 C C . SER A 1 272 ? -5.899 6.113 -14.443 1.00 47.91 272 SER A C 1
ATOM 2176 O O . SER A 1 272 ? -7.060 5.924 -14.774 1.00 47.91 272 SER A O 1
ATOM 2178 N N . ASN A 1 273 ? -5.484 7.316 -14.028 1.00 41.91 273 ASN A N 1
ATOM 2179 C CA . ASN A 1 273 ? -6.388 8.458 -13.790 1.00 41.91 273 ASN A CA 1
ATOM 2180 C C . ASN A 1 273 ? -7.331 8.813 -14.963 1.00 41.91 273 ASN A C 1
ATOM 2182 O O . ASN A 1 273 ? -8.438 9.277 -14.719 1.00 41.91 273 ASN A O 1
ATOM 2186 N N . GLN A 1 274 ? -6.941 8.589 -16.226 1.00 45.44 274 GLN A N 1
ATOM 2187 C CA . GLN A 1 274 ? -7.801 8.854 -17.395 1.00 45.44 274 GLN A CA 1
ATOM 2188 C C . GLN A 1 274 ? -8.821 7.741 -17.701 1.00 45.44 274 GLN A C 1
ATOM 2190 O O . GLN A 1 274 ? -9.926 8.047 -18.144 1.00 45.44 274 GLN A O 1
ATOM 2195 N N . LEU A 1 275 ? -8.475 6.467 -17.482 1.00 47.19 275 LEU A N 1
ATOM 2196 C CA . LEU A 1 275 ? -9.399 5.324 -17.640 1.00 47.19 275 LEU A CA 1
ATOM 2197 C C . LEU A 1 275 ? -10.401 5.235 -16.471 1.00 47.19 275 LEU A C 1
ATOM 2199 O O . LEU A 1 275 ? -11.541 4.786 -16.611 1.00 47.19 275 LEU A O 1
ATOM 2203 N N . LEU A 1 276 ? -9.960 5.714 -15.311 1.00 44.69 276 LEU A N 1
ATOM 2204 C CA . LEU A 1 276 ? -10.604 5.608 -14.011 1.00 44.69 276 LEU A CA 1
ATOM 2205 C C . LEU A 1 276 ? -11.955 6.323 -13.878 1.00 44.69 276 LEU A C 1
ATOM 2207 O O . LEU A 1 276 ? -12.840 5.784 -13.217 1.00 44.69 276 LEU A O 1
ATOM 2211 N N . ASN A 1 277 ? -12.171 7.446 -14.570 1.00 49.62 277 ASN A N 1
ATOM 2212 C CA . ASN A 1 277 ? -13.443 8.180 -14.491 1.00 49.62 277 ASN A CA 1
ATOM 2213 C C . ASN A 1 277 ? -14.652 7.388 -15.036 1.00 49.62 277 ASN A C 1
ATOM 2215 O O . ASN A 1 277 ? -15.792 7.770 -14.787 1.00 49.62 277 ASN A O 1
ATOM 2219 N N . GLY A 1 278 ? -14.434 6.294 -15.782 1.00 45.50 278 GLY A N 1
ATOM 2220 C CA . GLY A 1 278 ? -15.514 5.510 -16.391 1.00 45.50 278 GLY A CA 1
ATOM 2221 C C . GLY A 1 278 ? -15.471 4.003 -16.135 1.00 45.50 278 GLY A C 1
ATOM 2222 O O . GLY A 1 278 ? -16.534 3.390 -16.055 1.00 45.50 278 GLY A O 1
ATOM 2223 N N . GLU A 1 279 ? -14.291 3.385 -16.018 1.00 49.12 279 GLU A N 1
ATOM 2224 C CA . GLU A 1 279 ? -14.163 1.920 -15.920 1.00 49.12 279 GLU A CA 1
ATOM 2225 C C . GLU A 1 279 ? -14.095 1.382 -14.490 1.00 49.12 279 GLU A C 1
ATOM 2227 O O . GLU A 1 279 ? -14.604 0.289 -14.267 1.00 49.12 279 GLU A O 1
ATOM 2232 N N . LEU A 1 280 ? -13.564 2.129 -13.511 1.00 49.19 280 LEU A N 1
ATOM 2233 C CA . LEU A 1 280 ? -13.445 1.661 -12.118 1.00 49.19 280 LEU A CA 1
ATOM 2234 C C . LEU A 1 280 ? -14.819 1.345 -11.519 1.00 49.19 280 LEU A C 1
ATOM 2236 O O . LEU A 1 280 ? -15.085 0.231 -11.066 1.00 49.19 280 LEU A O 1
ATOM 2240 N N . LEU A 1 281 ? -15.724 2.325 -11.601 1.00 50.84 281 LEU A N 1
ATOM 2241 C CA . LEU A 1 281 ? -17.104 2.181 -11.157 1.00 50.84 281 LEU A CA 1
ATOM 2242 C C . LEU A 1 281 ? -17.835 1.130 -11.988 1.00 50.84 281 LEU A C 1
ATOM 2244 O O . LEU A 1 281 ? -18.618 0.379 -11.426 1.00 50.84 281 LEU A O 1
ATOM 2248 N N . LYS A 1 282 ? -17.562 1.011 -13.294 1.00 53.31 282 LYS A N 1
ATOM 2249 C CA . LYS A 1 282 ? -18.164 -0.038 -14.131 1.00 53.31 282 LYS A CA 1
ATOM 2250 C C . LYS A 1 282 ? -17.648 -1.429 -13.801 1.00 53.31 282 LYS A C 1
ATOM 2252 O O . LYS A 1 282 ? -18.437 -2.349 -13.885 1.00 53.31 282 LYS A O 1
ATOM 2257 N N . GLN A 1 283 ? -16.389 -1.624 -13.416 1.00 51.69 283 GLN A N 1
ATOM 2258 C CA . GLN A 1 283 ? -15.868 -2.950 -13.083 1.00 51.69 283 GLN A CA 1
ATOM 2259 C C . GLN A 1 283 ? -16.423 -3.430 -11.746 1.00 51.69 283 GLN A C 1
ATOM 2261 O O . GLN A 1 283 ? -16.917 -4.555 -11.676 1.00 51.69 283 GLN A O 1
ATOM 2266 N N . VAL A 1 284 ? -16.453 -2.556 -10.734 1.00 51.50 284 VAL A N 1
ATOM 2267 C CA . VAL A 1 284 ? -17.096 -2.868 -9.451 1.00 51.50 284 VAL A CA 1
ATOM 2268 C C . VAL A 1 284 ? -18.619 -3.015 -9.620 1.00 51.50 284 VAL A C 1
ATOM 2270 O O . VAL A 1 284 ? -19.198 -3.975 -9.114 1.00 51.50 284 VAL A O 1
ATOM 2273 N N . ARG A 1 285 ? -19.270 -2.176 -10.446 1.00 49.47 285 ARG A N 1
ATOM 2274 C CA . ARG A 1 285 ? -20.692 -2.337 -10.832 1.00 49.47 285 ARG A CA 1
ATOM 2275 C C . ARG A 1 285 ? -20.961 -3.535 -11.764 1.00 49.47 285 ARG A C 1
ATOM 2277 O O . ARG A 1 285 ? -22.068 -4.049 -11.779 1.00 49.47 285 ARG A O 1
ATOM 2284 N N . SER A 1 286 ? -19.985 -4.029 -12.522 1.00 48.78 286 SER A N 1
ATOM 2285 C CA . SER A 1 286 ? -20.139 -5.234 -13.359 1.00 48.78 286 SER A CA 1
ATOM 2286 C C . SER A 1 286 ? -19.934 -6.513 -12.550 1.00 48.78 286 SER A C 1
ATOM 2288 O O . SER A 1 286 ? -20.579 -7.524 -12.826 1.00 48.78 286 SER A O 1
ATOM 2290 N N . TYR A 1 287 ? -19.105 -6.456 -11.498 1.00 45.41 287 TYR A N 1
ATOM 2291 C CA . TYR A 1 287 ? -19.062 -7.476 -10.447 1.00 45.41 287 TYR A CA 1
ATOM 2292 C C . TYR A 1 287 ? -20.419 -7.570 -9.735 1.00 45.41 287 TYR A C 1
ATOM 2294 O O . TYR A 1 287 ? -20.904 -8.665 -9.477 1.00 45.41 287 TYR A O 1
ATOM 2302 N N . HIS A 1 288 ? -21.095 -6.435 -9.533 1.00 43.75 288 HIS A N 1
ATOM 2303 C CA . HIS A 1 288 ? -22.497 -6.388 -9.098 1.00 43.75 288 HIS A CA 1
ATOM 2304 C C . HIS A 1 288 ? -23.470 -7.134 -10.033 1.00 43.75 288 HIS A C 1
ATOM 2306 O O . HIS A 1 288 ? -24.468 -7.670 -9.555 1.00 43.75 288 HIS A O 1
ATOM 2312 N N . GLU A 1 289 ? -23.200 -7.193 -11.342 1.00 42.56 289 GLU A N 1
ATOM 2313 C CA . GLU A 1 289 ? -24.089 -7.823 -12.332 1.00 42.56 289 GLU A CA 1
ATOM 2314 C C . GLU A 1 289 ? -23.727 -9.280 -12.663 1.00 42.56 289 GLU A C 1
ATOM 2316 O O . GLU A 1 289 ? -24.563 -10.020 -13.186 1.00 42.56 289 GLU A O 1
ATOM 2321 N N . THR A 1 290 ? -22.518 -9.750 -12.334 1.00 39.56 290 THR A N 1
ATOM 2322 C CA . THR A 1 290 ? -22.077 -11.113 -12.665 1.00 39.56 290 THR A CA 1
ATOM 2323 C C . THR A 1 290 ? -21.621 -11.908 -11.445 1.00 39.56 290 THR A C 1
ATOM 2325 O O . THR A 1 290 ? -20.642 -11.585 -10.789 1.00 39.56 290 THR A O 1
ATOM 2328 N N . LYS A 1 291 ? -22.325 -13.036 -11.241 1.00 39.34 291 LYS A N 1
ATOM 2329 C CA . LYS A 1 291 ? -22.241 -14.030 -10.153 1.00 39.34 291 LYS A CA 1
ATOM 2330 C C . LYS A 1 291 ? -22.889 -13.620 -8.819 1.00 39.34 291 LYS A C 1
ATOM 2332 O O . LYS A 1 291 ? -22.221 -13.275 -7.854 1.00 39.34 291 LYS A O 1
ATOM 2337 N N . LYS A 1 292 ? -24.186 -13.943 -8.702 1.00 34.22 292 LYS A N 1
ATOM 2338 C CA . LYS A 1 292 ? -24.735 -14.526 -7.464 1.00 34.22 292 LYS A CA 1
ATOM 2339 C C . LYS A 1 292 ? -23.973 -15.821 -7.157 1.00 34.22 292 LYS A C 1
ATOM 2341 O O . LYS A 1 292 ? -24.387 -16.907 -7.560 1.00 34.22 292 LYS A O 1
ATOM 2346 N N . ILE A 1 293 ? -22.822 -15.726 -6.502 1.00 40.69 293 ILE A N 1
ATOM 2347 C CA . ILE A 1 293 ? -22.409 -16.818 -5.627 1.00 40.69 293 ILE A CA 1
ATOM 2348 C C . ILE A 1 293 ? -23.343 -16.674 -4.431 1.00 40.69 293 ILE A C 1
ATOM 2350 O O . ILE A 1 293 ? -23.299 -15.656 -3.751 1.00 40.69 293 ILE A O 1
ATOM 2354 N N . ASN A 1 294 ? -24.239 -17.643 -4.234 1.00 36.81 294 ASN A N 1
ATOM 2355 C CA . ASN A 1 294 ? -25.003 -17.758 -2.995 1.00 36.81 294 ASN A CA 1
ATOM 2356 C C . ASN A 1 294 ? -24.004 -18.014 -1.862 1.00 36.81 294 ASN A C 1
ATOM 2358 O O . ASN A 1 294 ? -23.716 -19.164 -1.528 1.00 36.81 294 ASN A O 1
ATOM 2362 N N . ASN A 1 295 ? -23.412 -16.952 -1.333 1.00 42.81 295 ASN A N 1
ATOM 2363 C CA . ASN A 1 295 ? -22.837 -16.972 -0.011 1.00 42.81 295 ASN A CA 1
ATOM 2364 C C . ASN A 1 295 ? -23.919 -16.363 0.876 1.00 42.81 295 ASN A C 1
ATOM 2366 O O . ASN A 1 295 ? -24.032 -15.148 0.972 1.00 42.81 295 ASN A O 1
ATOM 2370 N N . ASP A 1 296 ? -24.759 -17.214 1.469 1.00 47.19 296 ASP A N 1
ATOM 2371 C CA . ASP A 1 296 ? -25.886 -16.826 2.340 1.00 47.19 296 ASP A CA 1
ATOM 2372 C C . ASP A 1 296 ? -25.418 -16.189 3.673 1.00 47.19 296 ASP A C 1
ATOM 2374 O O . ASP A 1 296 ? -26.093 -16.280 4.698 1.00 47.19 296 ASP A O 1
ATOM 2378 N N . LYS A 1 297 ? -24.204 -15.631 3.717 1.00 60.56 297 LYS A N 1
ATOM 2379 C CA . LYS A 1 297 ? -23.588 -15.032 4.898 1.00 60.56 297 LYS A CA 1
ATOM 2380 C C . LYS A 1 297 ? -22.776 -13.819 4.452 1.00 60.56 297 LYS A C 1
ATOM 2382 O O . LYS A 1 297 ? -21.683 -13.991 3.916 1.00 60.56 297 LYS A O 1
ATOM 2387 N N . GLY A 1 298 ? -23.313 -12.617 4.673 1.00 80.56 298 GLY A N 1
ATOM 2388 C CA . GLY A 1 298 ? -22.551 -11.367 4.605 1.00 80.56 298 GLY A CA 1
ATOM 2389 C C . GLY A 1 298 ? -21.384 -11.337 5.607 1.00 80.56 298 GLY A C 1
ATOM 2390 O O . GLY A 1 298 ? -21.034 -12.349 6.223 1.00 80.56 298 GLY A O 1
ATOM 2391 N N . LEU A 1 299 ? -20.767 -10.170 5.801 1.00 92.75 299 LEU A N 1
ATOM 2392 C CA . LEU A 1 299 ? -19.623 -10.034 6.713 1.00 92.75 299 LEU A CA 1
ATOM 2393 C C . LEU A 1 299 ? -19.981 -10.499 8.134 1.00 92.75 299 LEU A C 1
ATOM 2395 O O . LEU A 1 299 ? -20.959 -10.038 8.726 1.00 92.75 299 LEU A O 1
ATOM 2399 N N . THR A 1 300 ? -19.144 -11.367 8.716 1.00 95.00 300 THR A N 1
ATOM 2400 C CA . THR A 1 300 ? -19.287 -11.745 10.134 1.00 95.00 300 THR A CA 1
ATOM 2401 C C . THR A 1 300 ? -18.987 -10.540 11.020 1.00 95.00 300 THR A C 1
ATOM 2403 O O . THR A 1 300 ? -19.722 -10.270 11.970 1.00 95.00 300 THR A O 1
ATOM 2406 N N . GLN A 1 301 ? -17.939 -9.785 10.682 1.00 97.31 301 GLN A N 1
ATOM 2407 C CA . GLN A 1 301 ? -17.581 -8.534 11.343 1.00 97.31 301 GLN A CA 1
ATOM 2408 C C . GLN A 1 301 ? -17.875 -7.337 10.433 1.00 97.31 301 GLN A C 1
ATOM 2410 O O . GLN A 1 301 ? -17.081 -6.989 9.557 1.00 97.31 301 GLN A O 1
ATOM 2415 N N . LYS A 1 302 ? -19.026 -6.705 10.672 1.00 98.12 302 LYS A N 1
ATOM 2416 C CA . LYS A 1 302 ? -19.431 -5.419 10.093 1.00 98.12 302 LYS A CA 1
ATOM 2417 C C . LYS A 1 302 ? -18.798 -4.317 10.937 1.00 98.12 302 LYS A C 1
ATOM 2419 O O . LYS A 1 302 ? -19.286 -4.014 12.031 1.00 98.12 302 LYS A O 1
ATOM 2424 N N . GLY A 1 303 ? -17.641 -3.838 10.489 1.00 98.19 303 GLY A N 1
ATOM 2425 C CA . GLY A 1 303 ? -16.709 -3.080 11.311 1.00 98.19 303 GLY A CA 1
ATOM 2426 C C . GLY A 1 303 ? -16.529 -1.621 10.906 1.00 98.19 303 GLY A C 1
ATOM 2427 O O . GLY A 1 303 ? -16.709 -1.239 9.747 1.00 98.19 303 GLY A O 1
ATOM 2428 N N . ILE A 1 304 ? -16.078 -0.825 11.874 1.00 98.75 304 ILE A N 1
ATOM 2429 C CA . ILE A 1 304 ? -15.538 0.526 11.684 1.00 98.75 304 ILE A CA 1
ATOM 2430 C C . ILE A 1 304 ? -14.318 0.729 12.590 1.00 98.75 304 ILE A C 1
ATOM 2432 O O . ILE A 1 304 ? -14.241 0.145 13.675 1.00 98.75 304 ILE A O 1
ATOM 2436 N N . SER A 1 305 ? -13.364 1.542 12.151 1.00 98.50 305 SER A N 1
ATOM 2437 C CA . SER A 1 305 ? -12.206 1.941 12.949 1.00 98.50 305 SER A CA 1
ATOM 2438 C C . SER A 1 305 ? -12.500 3.220 13.739 1.00 98.50 305 SER A C 1
ATOM 2440 O O . SER A 1 305 ? -13.185 4.125 13.255 1.00 98.50 305 SER A O 1
ATOM 2442 N N . TYR A 1 306 ? -11.979 3.304 14.960 1.00 98.50 306 TYR A N 1
ATOM 2443 C CA . TYR A 1 306 ? -12.199 4.415 15.880 1.00 98.50 306 TYR A CA 1
ATOM 2444 C C . TYR A 1 306 ? -10.887 4.834 16.547 1.00 98.50 306 TYR A C 1
ATOM 2446 O O . TYR A 1 306 ? -10.269 4.057 17.281 1.00 98.50 306 TYR A O 1
ATOM 2454 N N . ASP A 1 307 ? -10.482 6.075 16.283 1.00 97.50 307 ASP A N 1
ATOM 2455 C CA . ASP A 1 307 ? -9.271 6.678 16.832 1.00 97.50 307 ASP A CA 1
ATOM 2456 C C . ASP A 1 307 ? -9.533 7.228 18.240 1.00 97.50 307 ASP A C 1
ATOM 2458 O O . ASP A 1 307 ? -10.387 8.101 18.421 1.00 97.50 307 ASP A O 1
ATOM 2462 N N . VAL A 1 308 ? -8.794 6.748 19.242 1.00 97.38 308 VAL A N 1
ATOM 2463 C CA . VAL A 1 308 ? -8.835 7.291 20.616 1.00 97.38 308 VAL A CA 1
ATOM 2464 C C . VAL A 1 308 ? -7.841 8.439 20.835 1.00 97.38 308 VAL A C 1
ATOM 2466 O O . VAL A 1 308 ? -7.762 9.019 21.924 1.00 97.38 308 VAL A O 1
ATOM 2469 N N . GLY A 1 309 ? -7.075 8.773 19.801 1.00 95.06 309 GLY A N 1
ATOM 2470 C CA . GLY A 1 309 ? -5.989 9.735 19.815 1.00 95.06 309 GLY A CA 1
ATOM 2471 C C . GLY A 1 309 ? -4.751 9.112 19.183 1.00 95.06 309 GLY A C 1
ATOM 2472 O O . GLY A 1 309 ? -4.151 8.187 19.735 1.00 95.06 309 GLY A O 1
ATOM 2473 N N . THR A 1 310 ? -4.356 9.654 18.039 1.00 93.25 310 THR A N 1
ATOM 2474 C CA . THR A 1 310 ? -3.143 9.306 17.308 1.00 93.25 310 THR A CA 1
ATOM 2475 C C . THR A 1 310 ? -2.377 10.587 17.004 1.00 93.25 310 THR A C 1
ATOM 2477 O O . THR A 1 310 ? -2.955 11.615 16.654 1.00 93.25 310 THR A O 1
ATOM 2480 N N . SER A 1 311 ? -1.056 10.525 17.163 1.00 91.00 311 SER A N 1
ATOM 2481 C CA . SER A 1 311 ? -0.144 11.622 16.845 1.00 91.00 311 SER A CA 1
ATOM 2482 C C . SER A 1 311 ? 0.671 11.240 15.616 1.00 91.00 311 SER A C 1
ATOM 2484 O O . SER A 1 311 ? 1.560 10.394 15.708 1.00 91.00 311 SER A O 1
ATOM 2486 N N . TYR A 1 312 ? 0.352 11.816 14.457 1.00 85.94 312 TYR A N 1
ATOM 2487 C CA . TYR A 1 312 ? 1.044 11.512 13.197 1.00 85.94 312 TYR A CA 1
ATOM 2488 C C . TYR A 1 312 ? 2.371 12.268 13.077 1.00 85.94 312 TYR A C 1
ATOM 2490 O O . TYR A 1 312 ? 3.341 11.765 12.504 1.00 85.94 312 TYR A O 1
ATOM 2498 N N . VAL A 1 313 ? 2.431 13.460 13.670 1.00 84.25 313 VAL A N 1
ATOM 2499 C CA . VAL A 1 313 ? 3.609 14.330 13.726 1.00 84.25 313 VAL A CA 1
ATOM 2500 C C . VAL A 1 313 ? 3.792 14.878 15.146 1.00 84.25 313 VAL A C 1
ATOM 2502 O O . VAL A 1 313 ? 2.804 15.051 15.863 1.00 84.25 313 VAL A O 1
ATOM 2505 N N . PRO A 1 314 ? 5.035 15.164 15.583 1.00 83.06 314 PRO A N 1
ATOM 2506 C CA . PRO A 1 314 ? 5.285 15.683 16.925 1.00 83.06 314 PRO A CA 1
ATOM 2507 C C . PRO A 1 314 ? 4.447 16.931 17.237 1.00 83.06 314 PRO A C 1
ATOM 2509 O O . PRO A 1 314 ? 4.446 17.886 16.466 1.00 83.06 314 PRO A O 1
ATOM 2512 N N . GLY A 1 315 ? 3.754 16.922 18.377 1.00 81.75 315 GLY A N 1
ATOM 2513 C CA . GLY A 1 315 ? 2.915 18.037 18.832 1.00 81.75 315 GLY A CA 1
ATOM 2514 C C . GLY A 1 315 ? 1.472 18.032 18.310 1.00 81.75 315 GLY A C 1
ATOM 2515 O O . GLY A 1 315 ? 0.665 18.804 18.818 1.00 81.75 315 GLY A O 1
ATOM 2516 N N . GLN A 1 316 ? 1.118 17.153 17.365 1.00 89.44 316 GLN A N 1
ATOM 2517 C CA . GLN A 1 316 ? -0.262 16.965 16.898 1.00 89.44 316 GLN A CA 1
ATOM 2518 C C . GLN A 1 316 ? -0.956 15.826 17.664 1.00 89.44 316 GLN A C 1
ATOM 2520 O O . GLN A 1 316 ? -0.314 14.858 18.071 1.00 89.44 316 GLN A O 1
ATOM 2525 N N . SER A 1 317 ? -2.273 15.937 17.847 1.00 91.00 317 SER A N 1
ATOM 2526 C CA . SER A 1 317 ? -3.150 14.858 18.313 1.00 91.00 317 SER A CA 1
ATOM 2527 C C . SER A 1 317 ? -4.470 14.931 17.554 1.00 91.00 317 SER A C 1
ATOM 2529 O O . SER A 1 317 ? -5.032 16.018 17.435 1.00 91.00 317 SER A O 1
ATOM 2531 N N . SER A 1 318 ? -4.975 13.791 17.082 1.00 92.31 318 SER A N 1
ATOM 2532 C CA . SER A 1 318 ? -6.291 13.702 16.431 1.00 92.31 318 SER A CA 1
ATOM 2533 C C . SER A 1 318 ? -7.463 13.880 17.399 1.00 92.31 318 SER A C 1
ATOM 2535 O O . SER A 1 318 ? -8.566 14.220 16.979 1.00 92.31 318 SER A O 1
ATOM 2537 N N . ARG A 1 319 ? -7.214 13.670 18.699 1.00 92.56 319 ARG A N 1
ATOM 2538 C CA . ARG A 1 319 ? -8.138 13.951 19.808 1.00 92.56 319 ARG A CA 1
ATOM 2539 C C . ARG A 1 319 ? -7.384 14.615 20.959 1.00 92.56 319 ARG A C 1
ATOM 2541 O O . ARG A 1 319 ? -6.931 13.916 21.882 1.00 92.56 319 ARG A O 1
ATOM 2548 N N . PRO A 1 320 ? -7.137 15.935 20.890 1.00 90.31 320 PRO A N 1
ATOM 2549 C CA . PRO A 1 320 ? -6.446 16.671 21.945 1.00 90.31 320 PRO A CA 1
ATOM 2550 C C . PRO A 1 320 ? -7.118 16.481 23.309 1.00 90.31 320 PRO A C 1
ATOM 2552 O O . PRO A 1 320 ? -6.452 16.114 24.282 1.00 90.31 320 PRO A O 1
ATOM 2555 N N . ASN A 1 321 ? -8.443 16.615 23.353 1.00 93.00 321 ASN A N 1
ATOM 2556 C CA . ASN A 1 321 ? -9.250 16.418 24.547 1.00 93.00 321 ASN A CA 1
ATOM 2557 C C . ASN A 1 321 ? -9.957 15.056 24.502 1.00 93.00 321 ASN A C 1
ATOM 2559 O O . ASN A 1 321 ? -10.251 14.512 23.440 1.00 93.00 321 ASN A O 1
ATOM 2563 N N . TRP A 1 322 ? -10.208 14.471 25.672 1.00 94.44 322 TRP A N 1
ATOM 2564 C CA . TRP A 1 322 ? -10.852 13.162 25.779 1.00 94.44 322 TRP A CA 1
ATOM 2565 C C . TRP A 1 322 ? -11.968 13.191 26.806 1.00 94.44 322 TRP A C 1
ATOM 2567 O O . TRP A 1 322 ? -11.717 13.333 28.004 1.00 94.44 322 TRP A O 1
ATOM 2577 N N . TYR A 1 323 ? -13.188 13.023 26.306 1.00 96.31 323 TYR A N 1
ATOM 2578 C CA . TYR A 1 323 ? -14.426 13.078 27.068 1.00 96.31 323 TYR A CA 1
ATOM 2579 C C . TYR A 1 323 ? -15.105 11.701 27.020 1.00 96.31 323 TYR A C 1
ATOM 2581 O O . TYR A 1 323 ? -15.680 11.331 25.989 1.00 96.31 323 TYR A O 1
ATOM 2589 N N . PRO A 1 324 ? -15.031 10.894 28.096 1.00 96.38 324 PRO A N 1
ATOM 2590 C CA . PRO A 1 324 ? -15.578 9.536 28.107 1.00 96.38 324 PRO A CA 1
ATOM 2591 C C . PRO A 1 324 ? -17.075 9.457 27.779 1.00 96.38 324 PRO A C 1
ATOM 2593 O O . PRO A 1 324 ? -17.540 8.471 27.213 1.00 96.38 324 PRO A O 1
ATOM 2596 N N . GLU A 1 325 ? -17.853 10.479 28.126 1.00 97.12 325 GLU A N 1
ATOM 2597 C CA . GLU A 1 325 ? -19.273 10.595 27.793 1.00 97.12 325 GLU A CA 1
ATOM 2598 C C . GLU A 1 325 ? -19.527 10.768 26.296 1.00 97.12 325 GLU A C 1
ATOM 2600 O O . GLU A 1 325 ? -20.467 10.164 25.775 1.00 97.12 325 GLU A O 1
ATOM 2605 N N . VAL A 1 326 ? -18.667 11.517 25.600 1.00 97.50 326 VAL A N 1
ATOM 2606 C CA . VAL A 1 326 ? -18.730 11.673 24.144 1.00 97.50 326 VAL A CA 1
ATOM 2607 C C . VAL A 1 326 ? -18.377 10.347 23.488 1.00 97.50 326 VAL A C 1
ATOM 2609 O O . VAL A 1 326 ? -19.156 9.848 22.681 1.00 97.50 326 VAL A O 1
ATOM 2612 N N . MET A 1 327 ? -17.286 9.707 23.920 1.00 98.00 327 MET A N 1
ATOM 2613 C CA . MET A 1 327 ? -16.890 8.385 23.423 1.00 98.00 327 MET A CA 1
ATOM 2614 C C . MET A 1 327 ? -18.006 7.342 23.598 1.00 98.00 327 MET A C 1
ATOM 2616 O O . MET A 1 327 ? -18.327 6.627 22.650 1.00 98.00 327 MET A O 1
ATOM 2620 N N . ARG A 1 328 ? -18.670 7.289 24.763 1.00 98.44 328 ARG A N 1
ATOM 2621 C CA . ARG A 1 328 ? -19.806 6.373 24.987 1.00 98.44 328 ARG A CA 1
ATOM 2622 C C . ARG A 1 328 ? -20.958 6.629 24.018 1.00 98.44 328 ARG A C 1
ATOM 2624 O O . ARG A 1 328 ? -21.536 5.676 23.500 1.00 98.44 328 ARG A O 1
ATOM 2631 N N . ARG A 1 329 ? -21.290 7.896 23.759 1.00 98.25 329 ARG A N 1
ATOM 2632 C CA . ARG A 1 329 ? -22.326 8.268 22.787 1.00 98.25 329 ARG A CA 1
ATOM 2633 C C . ARG A 1 329 ? -21.926 7.876 21.365 1.00 98.25 329 ARG A C 1
ATOM 2635 O O . ARG A 1 329 ? -22.757 7.360 20.627 1.00 98.25 329 ARG A O 1
ATOM 2642 N N . GLU A 1 330 ? -20.671 8.083 20.981 1.00 98.44 330 GLU A N 1
ATOM 2643 C CA . GLU A 1 330 ? -20.161 7.700 19.659 1.00 98.44 330 GLU A CA 1
ATOM 2644 C C . GLU A 1 330 ? -20.187 6.175 19.464 1.00 98.44 330 GLU A C 1
ATOM 2646 O O . GLU A 1 330 ? -20.640 5.705 18.423 1.00 98.44 330 GLU A O 1
ATOM 2651 N N . ILE A 1 331 ? -19.832 5.387 20.487 1.00 98.69 331 ILE A N 1
ATOM 2652 C CA . ILE A 1 331 ? -19.984 3.920 20.471 1.00 98.69 331 ILE A CA 1
ATOM 2653 C C . ILE A 1 331 ? -21.451 3.504 20.299 1.00 98.69 331 ILE A C 1
ATOM 2655 O O . ILE A 1 331 ? -21.738 2.576 19.539 1.00 98.69 331 ILE A O 1
ATOM 2659 N N . GLN A 1 332 ? -22.388 4.182 20.971 1.00 98.38 332 GLN A N 1
ATOM 2660 C CA . GLN A 1 332 ? -23.822 3.925 20.796 1.00 98.38 332 GLN A CA 1
ATOM 2661 C C . GLN A 1 332 ? -24.265 4.205 19.359 1.00 98.38 332 GLN A C 1
ATOM 2663 O O . GLN A 1 332 ? -24.923 3.360 18.766 1.00 98.38 332 GLN A O 1
ATOM 2668 N N . VAL A 1 333 ? -23.845 5.325 18.763 1.00 98.69 333 VAL A N 1
ATOM 2669 C CA . VAL A 1 333 ? -24.124 5.635 17.348 1.00 98.69 333 VAL A CA 1
ATOM 2670 C C . VAL A 1 333 ? -23.555 4.550 16.427 1.00 98.69 333 VAL A C 1
ATOM 2672 O O . VAL A 1 333 ? -24.251 4.079 15.527 1.00 98.69 333 VAL A O 1
ATOM 2675 N N . ILE A 1 334 ? -22.318 4.105 16.667 1.00 98.69 334 ILE A N 1
ATOM 2676 C CA . ILE A 1 334 ? -21.673 3.044 15.881 1.00 98.69 334 ILE A CA 1
ATOM 2677 C C . ILE A 1 334 ? -22.476 1.737 15.923 1.00 98.69 334 ILE A C 1
ATOM 2679 O O . ILE A 1 334 ? -22.644 1.075 14.900 1.00 98.69 334 ILE A O 1
ATOM 2683 N N . ARG A 1 335 ? -22.990 1.351 17.088 1.00 98.38 335 ARG A N 1
ATOM 2684 C CA . ARG A 1 335 ? -23.775 0.121 17.224 1.00 98.38 335 ARG A CA 1
ATOM 2685 C C . ARG A 1 335 ? -25.199 0.280 16.692 1.00 98.38 335 ARG A C 1
ATOM 2687 O O . ARG A 1 335 ? -25.671 -0.563 15.937 1.00 98.38 335 ARG A O 1
ATOM 2694 N N . ASP A 1 336 ? -25.891 1.324 17.127 1.00 98.19 336 ASP A N 1
ATOM 2695 C CA . ASP A 1 336 ? -27.345 1.429 17.002 1.00 98.19 336 ASP A CA 1
ATOM 2696 C C . ASP A 1 336 ? -27.770 2.069 15.680 1.00 98.19 336 ASP A C 1
ATOM 2698 O O . ASP A 1 336 ? -28.775 1.654 15.108 1.00 98.19 336 ASP A O 1
ATOM 2702 N N . GLU A 1 337 ? -27.005 3.042 15.178 1.00 98.19 337 GLU A N 1
ATOM 2703 C CA . GLU A 1 337 ? -27.331 3.760 13.941 1.00 98.19 337 GLU A CA 1
ATOM 2704 C C . GLU A 1 337 ? -26.546 3.248 12.731 1.00 98.19 337 GLU A C 1
ATOM 2706 O O . GLU A 1 337 ? -27.113 3.119 11.652 1.00 98.19 337 GLU A O 1
ATOM 2711 N N . LEU A 1 338 ? -25.251 2.945 12.888 1.00 98.06 338 LEU A N 1
ATOM 2712 C CA . LEU A 1 338 ? -24.454 2.345 11.807 1.00 98.06 338 LEU A CA 1
ATOM 2713 C C . LEU A 1 338 ? -24.643 0.830 11.705 1.00 98.06 338 LEU A C 1
ATOM 2715 O O . LEU A 1 338 ? -24.196 0.232 10.730 1.00 98.06 338 LEU A O 1
ATOM 2719 N N . HIS A 1 339 ? -25.282 0.205 12.698 1.00 97.81 339 HIS A N 1
ATOM 2720 C CA . HIS A 1 339 ? -25.491 -1.243 12.763 1.00 97.81 339 HIS A CA 1
ATOM 2721 C C . HIS A 1 339 ? -24.187 -2.059 12.705 1.00 97.81 339 HIS A C 1
ATOM 2723 O O . HIS A 1 339 ? -24.186 -3.228 12.303 1.00 97.81 339 HIS A O 1
ATOM 2729 N N . CYS A 1 340 ? -23.063 -1.465 13.125 1.00 98.50 340 CYS A N 1
ATOM 2730 C CA . CYS A 1 340 ? -21.809 -2.189 13.275 1.00 98.50 340 CYS A CA 1
ATOM 2731 C C . CYS A 1 340 ? -21.935 -3.205 14.414 1.00 98.50 340 CYS A C 1
ATOM 2733 O O . CYS A 1 340 ? -22.507 -2.926 15.468 1.00 98.50 340 CYS A O 1
ATOM 2735 N N . ASN A 1 341 ? -21.336 -4.379 14.227 1.00 98.19 341 ASN A N 1
ATOM 2736 C CA . ASN A 1 341 ? -21.223 -5.401 15.272 1.00 98.19 341 ASN A CA 1
ATOM 2737 C C . ASN A 1 341 ? -19.784 -5.549 15.794 1.00 98.19 341 ASN A C 1
ATOM 2739 O O . ASN A 1 341 ? -19.537 -6.284 16.750 1.00 98.19 341 ASN A O 1
ATOM 2743 N N . SER A 1 342 ? -18.835 -4.860 15.159 1.00 98.62 342 SER A N 1
ATOM 2744 C CA . SER A 1 342 ? -17.413 -4.909 15.474 1.00 98.62 342 SER A CA 1
ATOM 2745 C C . SER A 1 342 ? -16.791 -3.516 15.378 1.00 98.62 342 SER A C 1
ATOM 2747 O O . SER A 1 342 ? -17.241 -2.675 14.603 1.00 98.62 342 SER A O 1
ATOM 2749 N N . ILE A 1 343 ? -15.734 -3.270 16.146 1.00 98.88 343 ILE A N 1
ATOM 2750 C CA . ILE A 1 343 ? -14.993 -2.007 16.148 1.00 98.88 343 ILE A CA 1
ATOM 2751 C C . ILE A 1 343 ? -13.492 -2.276 16.279 1.00 98.88 343 ILE A C 1
ATOM 2753 O O . ILE A 1 343 ? -13.067 -3.111 17.082 1.00 98.88 343 ILE A O 1
ATOM 2757 N N . LEU A 1 344 ? -12.684 -1.586 15.476 1.00 98.88 344 LEU A N 1
ATOM 2758 C CA . LEU A 1 344 ? -11.228 -1.574 15.612 1.00 98.88 344 LEU A CA 1
ATOM 2759 C C . LEU A 1 344 ? -10.827 -0.280 16.315 1.00 98.88 344 LEU A C 1
ATOM 2761 O O . LEU A 1 344 ? -10.973 0.807 15.767 1.00 98.88 344 LEU A O 1
ATOM 2765 N N . ILE A 1 345 ? -10.336 -0.399 17.542 1.00 98.81 345 ILE A N 1
ATOM 2766 C CA . ILE A 1 345 ? -9.979 0.734 18.394 1.00 98.81 345 ILE A CA 1
ATOM 2767 C C . ILE A 1 345 ? -8.466 0.903 18.336 1.00 98.81 345 ILE A C 1
ATOM 2769 O O . ILE A 1 345 ? -7.726 -0.011 18.716 1.00 98.81 345 ILE A O 1
ATOM 2773 N N . PHE A 1 346 ? -8.009 2.065 17.875 1.00 98.44 346 PHE A N 1
ATOM 2774 C CA . PHE A 1 346 ? -6.587 2.359 17.727 1.00 98.44 346 PHE A CA 1
ATOM 2775 C C . PHE A 1 346 ? -6.201 3.705 18.337 1.00 98.44 346 PHE A C 1
ATOM 2777 O O . PHE A 1 346 ? -7.038 4.586 18.507 1.00 98.44 346 PHE A O 1
ATOM 2784 N N . GLY A 1 347 ? -4.923 3.840 18.688 1.00 96.62 347 GLY A N 1
ATOM 2785 C CA . GLY A 1 347 ? -4.348 5.059 19.252 1.00 96.62 347 GLY A CA 1
ATOM 2786 C C . GLY A 1 347 ? -3.039 4.795 19.994 1.00 96.62 347 GLY A C 1
ATOM 2787 O O . GLY A 1 347 ? -2.582 3.650 20.094 1.00 96.62 347 GLY A O 1
ATOM 2788 N N . ASN A 1 348 ? -2.421 5.856 20.511 1.00 93.31 348 ASN A N 1
ATOM 2789 C CA . ASN A 1 348 ? -1.147 5.777 21.235 1.00 93.31 348 ASN A CA 1
ATOM 2790 C C . ASN A 1 348 ? -1.304 5.666 22.767 1.00 93.31 348 ASN A C 1
ATOM 2792 O O . ASN A 1 348 ? -0.429 5.102 23.428 1.00 93.31 348 ASN A O 1
ATOM 2796 N N . ASP A 1 349 ? -2.401 6.173 23.338 1.00 96.00 349 ASP A N 1
ATOM 2797 C CA . ASP A 1 349 ? -2.650 6.175 24.784 1.00 96.00 349 ASP A CA 1
ATOM 2798 C C . ASP A 1 349 ? -3.320 4.871 25.262 1.00 96.00 349 ASP A C 1
ATOM 2800 O O . ASP A 1 349 ? -4.475 4.576 24.944 1.00 96.00 349 ASP A O 1
ATOM 2804 N N . LEU A 1 350 ? -2.600 4.094 26.080 1.00 97.25 350 LEU A N 1
ATOM 2805 C CA . LEU A 1 350 ? -3.081 2.818 26.627 1.00 97.25 350 LEU A CA 1
ATOM 2806 C C . LEU A 1 350 ? -4.353 2.971 27.478 1.00 97.25 350 LEU A C 1
ATOM 2808 O O . LEU A 1 350 ? -5.213 2.091 27.447 1.00 97.25 350 LEU A O 1
ATOM 2812 N N . LYS A 1 351 ? -4.484 4.049 28.256 1.00 97.75 351 LYS A N 1
ATOM 2813 C CA . LYS A 1 351 ? -5.644 4.248 29.131 1.00 97.75 351 LYS A CA 1
ATOM 2814 C C . LYS A 1 351 ? -6.894 4.493 28.291 1.00 97.75 351 LYS A C 1
ATOM 2816 O O . LYS A 1 351 ? -7.907 3.843 28.539 1.00 97.75 351 LYS A O 1
ATOM 2821 N N . ARG A 1 352 ? -6.805 5.361 27.277 1.00 97.94 352 ARG A N 1
ATOM 2822 C CA . ARG A 1 352 ? -7.915 5.633 26.349 1.00 97.94 352 ARG A CA 1
ATOM 2823 C C . ARG A 1 352 ? -8.300 4.389 25.547 1.00 97.94 352 ARG A C 1
ATOM 2825 O O . ARG A 1 352 ? -9.487 4.107 25.403 1.00 97.94 352 ARG A O 1
ATOM 2832 N N . LEU A 1 353 ? -7.313 3.606 25.095 1.00 98.31 353 LEU A N 1
ATOM 2833 C CA . LEU A 1 353 ? -7.538 2.323 24.417 1.00 98.31 353 LEU A CA 1
ATOM 2834 C C . LEU A 1 353 ? -8.367 1.362 25.282 1.00 98.31 353 LEU A C 1
ATOM 2836 O O . LEU A 1 353 ? -9.361 0.812 24.815 1.00 98.31 353 LEU A O 1
ATOM 2840 N N . VAL A 1 354 ? -7.975 1.170 26.545 1.00 98.38 354 VAL A N 1
ATOM 2841 C CA . VAL A 1 354 ? -8.656 0.248 27.470 1.00 98.38 354 VAL A CA 1
ATOM 2842 C C . VAL A 1 354 ? -10.049 0.746 27.847 1.00 98.38 354 VAL A C 1
ATOM 2844 O O . VAL A 1 354 ? -10.984 -0.050 27.861 1.00 98.38 354 VAL A O 1
ATOM 2847 N N . GLU A 1 355 ? -10.197 2.042 28.125 1.00 98.44 355 GLU A N 1
ATOM 2848 C CA . GLU A 1 355 ? -11.486 2.653 28.463 1.00 98.44 355 GLU A CA 1
ATOM 2849 C C . GLU A 1 355 ? -12.492 2.515 27.311 1.00 98.44 355 GLU A C 1
ATOM 2851 O O . GLU A 1 355 ? -13.606 2.038 27.518 1.00 98.44 355 GLU A O 1
ATOM 2856 N N . CYS A 1 356 ? -12.081 2.851 26.085 1.00 98.75 356 CYS A N 1
ATOM 2857 C CA . CYS A 1 356 ? -12.919 2.712 24.894 1.00 98.75 356 CYS A CA 1
ATOM 2858 C C . CYS A 1 356 ? -13.274 1.240 24.618 1.00 98.75 356 CYS A C 1
ATOM 2860 O O . CYS A 1 356 ? -14.431 0.912 24.351 1.00 98.75 356 CYS A O 1
ATOM 2862 N N . ALA A 1 357 ? -12.301 0.330 24.751 1.00 98.75 357 ALA A N 1
ATOM 2863 C CA . ALA A 1 357 ? -12.528 -1.101 24.568 1.00 98.75 357 ALA A CA 1
ATOM 2864 C C . ALA A 1 357 ? -13.532 -1.670 25.572 1.00 98.75 357 ALA A C 1
ATOM 2866 O O . ALA A 1 357 ? -14.407 -2.442 25.187 1.00 98.75 357 ALA A O 1
ATOM 2867 N N . GLU A 1 358 ? -13.440 -1.290 26.846 1.00 98.56 358 GLU A N 1
ATOM 2868 C CA . GLU A 1 358 ? -14.381 -1.753 27.864 1.00 98.56 358 GLU A CA 1
ATOM 2869 C C . GLU A 1 358 ? -15.814 -1.267 27.583 1.00 98.56 358 GLU A C 1
ATOM 2871 O O . GLU A 1 358 ? -16.751 -2.058 27.694 1.00 98.56 358 GLU A O 1
ATOM 2876 N N . GLU A 1 359 ? -16.002 -0.016 27.154 1.00 98.50 359 GLU A N 1
ATOM 2877 C CA . GLU A 1 359 ? -17.328 0.511 26.793 1.00 98.50 359 GLU A CA 1
ATOM 2878 C C . GLU A 1 359 ? -17.909 -0.138 25.524 1.00 98.50 359 GLU A C 1
ATOM 2880 O O . GLU A 1 359 ? -19.101 -0.467 25.479 1.00 98.50 359 GLU A O 1
ATOM 2885 N N . ALA A 1 360 ? -17.077 -0.408 24.515 1.00 98.69 360 ALA A N 1
ATOM 2886 C CA . ALA A 1 360 ? -17.492 -1.134 23.316 1.00 98.69 360 ALA A CA 1
ATOM 2887 C C . ALA A 1 360 ? -17.907 -2.582 23.635 1.00 98.69 360 ALA A C 1
ATOM 2889 O O . ALA A 1 360 ? -18.953 -3.044 23.171 1.00 98.69 360 ALA A O 1
ATOM 2890 N N . LEU A 1 361 ? -17.138 -3.277 24.482 1.00 98.62 361 LEU A N 1
ATOM 2891 C CA . LEU A 1 361 ? -17.439 -4.643 24.925 1.00 98.62 361 LEU A CA 1
ATOM 2892 C C . LEU A 1 361 ? -18.736 -4.711 25.740 1.00 98.62 361 LEU A C 1
ATOM 2894 O O . LEU A 1 361 ? -19.566 -5.584 25.484 1.00 98.62 361 LEU A O 1
ATOM 2898 N N . LYS A 1 362 ? -18.958 -3.771 26.673 1.00 97.81 362 LYS A N 1
ATOM 2899 C CA . LYS A 1 362 ? -20.232 -3.643 27.414 1.00 97.81 362 LYS A CA 1
ATOM 2900 C C . LYS A 1 362 ? -21.420 -3.428 26.481 1.00 97.81 362 LYS A C 1
ATOM 2902 O O . LYS A 1 362 ? -22.513 -3.914 26.752 1.00 97.81 362 LYS A O 1
ATOM 2907 N N . SER A 1 363 ? -21.196 -2.714 25.381 1.00 96.81 363 SER A N 1
ATOM 2908 C CA . SER A 1 363 ? -22.212 -2.448 24.364 1.00 96.81 363 SER A CA 1
ATOM 2909 C C . SER A 1 363 ? -22.493 -3.651 23.456 1.00 96.81 363 SER A C 1
ATOM 2911 O O . SER A 1 363 ? -23.433 -3.584 22.665 1.00 96.81 363 SER A O 1
ATOM 2913 N N . GLY A 1 364 ? -21.735 -4.747 23.589 1.00 97.06 364 GLY A N 1
ATOM 2914 C CA . GLY A 1 364 ? -21.913 -5.995 22.844 1.00 97.06 364 GLY A CA 1
ATOM 2915 C C . GLY A 1 364 ? -21.103 -6.093 21.549 1.00 97.06 364 GLY A C 1
ATOM 2916 O O . GLY A 1 364 ? -21.245 -7.082 20.832 1.00 97.06 364 GLY A O 1
ATOM 2917 N N . LEU A 1 365 ? -20.252 -5.108 21.246 1.00 98.56 365 LEU A N 1
ATOM 2918 C CA . LEU A 1 365 ? -19.412 -5.114 20.046 1.00 98.56 365 LEU A CA 1
ATOM 2919 C C . LEU A 1 365 ? -18.240 -6.091 20.194 1.00 98.56 365 LEU A C 1
ATOM 2921 O O . LEU A 1 365 ? -17.704 -6.282 21.288 1.00 98.56 365 LEU A O 1
ATOM 2925 N N . TYR A 1 366 ? -17.793 -6.665 19.076 1.00 98.69 366 TYR A N 1
ATOM 2926 C CA . TYR A 1 366 ? -16.477 -7.293 19.007 1.00 98.69 366 TYR A CA 1
ATOM 2927 C C . TYR A 1 366 ? -15.387 -6.231 18.863 1.00 98.69 366 TYR A C 1
ATOM 2929 O O . TYR A 1 366 ? -15.445 -5.398 17.962 1.00 98.69 366 TYR A O 1
ATOM 2937 N N . VAL A 1 367 ? -14.367 -6.275 19.716 1.00 98.88 367 VAL A N 1
ATOM 2938 C CA . VAL A 1 367 ? -13.292 -5.279 19.744 1.00 98.88 367 VAL A CA 1
ATOM 2939 C C . VAL A 1 367 ? -11.991 -5.855 19.198 1.00 98.88 367 VAL A C 1
ATOM 2941 O O . VAL A 1 367 ? -11.467 -6.835 19.724 1.00 98.88 367 VAL A O 1
ATOM 2944 N N . TRP A 1 368 ? -11.415 -5.191 18.197 1.00 98.75 368 TRP A N 1
ATOM 2945 C CA . TRP A 1 368 ? -9.994 -5.307 17.872 1.00 98.75 368 TRP A CA 1
ATOM 2946 C C . TRP A 1 368 ? -9.233 -4.161 18.521 1.00 98.75 368 TRP A C 1
ATOM 2948 O O . TRP A 1 368 ? -9.386 -3.011 18.120 1.00 98.75 368 TRP A O 1
ATOM 2958 N N . LEU A 1 369 ? -8.397 -4.469 19.510 1.00 98.44 369 LEU A N 1
ATOM 2959 C CA . LEU A 1 369 ? -7.512 -3.476 20.114 1.00 98.44 369 LEU A CA 1
ATOM 2960 C C . LEU A 1 369 ? -6.226 -3.367 19.290 1.00 98.44 369 LEU A C 1
ATOM 2962 O O . LEU A 1 369 ? -5.620 -4.397 18.991 1.00 98.44 369 LEU A O 1
ATOM 2966 N N . GLN A 1 370 ? -5.799 -2.155 18.934 1.00 98.56 370 GLN A N 1
ATOM 2967 C CA . GLN A 1 370 ? -4.594 -1.935 18.133 1.00 98.56 370 GLN A CA 1
ATOM 2968 C C . GLN A 1 370 ? -3.721 -0.799 18.704 1.00 98.56 370 GLN A C 1
ATOM 2970 O O . GLN A 1 370 ? -4.100 0.369 18.617 1.00 98.56 370 GLN A O 1
ATOM 2975 N N . PRO A 1 371 ? -2.527 -1.089 19.255 1.00 97.31 371 PRO A N 1
ATOM 2976 C CA . PRO A 1 371 ? -1.577 -0.036 19.599 1.00 97.31 371 PRO A CA 1
ATOM 2977 C C . PRO A 1 371 ? -1.021 0.635 18.342 1.00 97.31 371 PRO A C 1
ATOM 2979 O O . PRO A 1 371 ? -0.567 -0.047 17.419 1.00 97.31 371 PRO A O 1
ATOM 2982 N N . ARG A 1 372 ? -0.972 1.970 18.332 1.00 94.31 372 ARG A N 1
ATOM 2983 C CA . ARG A 1 372 ? -0.393 2.754 17.234 1.00 94.31 372 ARG A CA 1
ATOM 2984 C C . ARG A 1 372 ? 0.614 3.777 17.759 1.00 94.31 372 ARG A C 1
ATOM 2986 O O . ARG A 1 372 ? 0.268 4.905 18.092 1.00 94.31 372 ARG A O 1
ATOM 2993 N N . LEU A 1 373 ? 1.885 3.371 17.821 1.00 92.56 373 LEU A N 1
ATOM 2994 C CA . LEU A 1 373 ? 3.003 4.252 18.175 1.00 92.56 373 LEU A CA 1
ATOM 2995 C C . LEU A 1 373 ? 3.757 4.720 16.928 1.00 92.56 373 LEU A C 1
ATOM 2997 O O . LEU A 1 373 ? 4.665 4.039 16.437 1.00 92.56 373 LEU A O 1
ATOM 3001 N N . MET A 1 374 ? 3.383 5.899 16.438 1.00 91.94 374 MET A N 1
ATOM 3002 C CA . MET A 1 374 ? 3.986 6.529 15.266 1.00 91.94 374 MET A CA 1
ATOM 3003 C C . MET A 1 374 ? 5.460 6.868 15.505 1.00 91.94 374 MET A C 1
ATOM 3005 O O . MET A 1 374 ? 5.829 7.405 16.545 1.00 91.94 374 MET A O 1
ATOM 3009 N N . ASN A 1 375 ? 6.308 6.574 14.518 1.00 92.00 375 ASN A N 1
ATOM 3010 C CA . ASN A 1 375 ? 7.752 6.842 14.533 1.00 92.00 375 ASN A CA 1
ATOM 3011 C C . ASN A 1 375 ? 8.540 6.224 15.702 1.00 92.00 375 ASN A C 1
ATOM 3013 O O . ASN A 1 375 ? 9.665 6.644 15.972 1.00 92.00 375 ASN A O 1
ATOM 3017 N N . SER A 1 376 ? 7.998 5.193 16.346 1.00 93.75 376 SER A N 1
ATOM 3018 C CA . SER A 1 376 ? 8.633 4.523 17.483 1.00 93.75 376 SER A CA 1
ATOM 3019 C C . SER A 1 376 ? 9.854 3.687 17.091 1.00 93.75 376 SER A C 1
ATOM 3021 O O . SER A 1 376 ? 10.013 3.231 15.949 1.00 93.75 376 SER A O 1
ATOM 3023 N N . GLN A 1 377 ? 10.719 3.429 18.073 1.00 96.00 377 GLN A N 1
ATOM 3024 C CA . GLN A 1 377 ? 11.756 2.400 17.963 1.00 96.00 377 GLN A CA 1
ATOM 3025 C C . GLN A 1 377 ? 11.159 1.001 18.182 1.00 96.00 377 GLN A C 1
ATOM 3027 O O . GLN A 1 377 ? 10.154 0.842 18.872 1.00 96.00 377 GLN A O 1
ATOM 3032 N N . GLN A 1 378 ? 11.796 -0.051 17.649 1.00 96.31 378 GLN A N 1
ATOM 3033 C CA . GLN A 1 378 ? 11.281 -1.427 17.797 1.00 96.31 378 GLN A CA 1
ATOM 3034 C C . GLN A 1 378 ? 11.131 -1.856 19.260 1.00 96.31 378 GLN A C 1
ATOM 3036 O O . GLN A 1 378 ? 10.184 -2.556 19.601 1.00 96.31 378 GLN A O 1
ATOM 3041 N N . THR A 1 379 ? 12.065 -1.460 20.125 1.00 96.94 379 THR A N 1
ATOM 3042 C CA . THR A 1 379 ? 12.038 -1.792 21.557 1.00 96.94 379 THR A CA 1
ATOM 3043 C C . THR A 1 379 ? 10.859 -1.140 22.270 1.00 96.94 379 THR A C 1
ATOM 3045 O O . THR A 1 379 ? 10.189 -1.793 23.066 1.00 96.94 379 THR A O 1
ATOM 3048 N N . GLU A 1 380 ? 10.581 0.119 21.946 1.00 96.94 380 GLU A N 1
ATOM 3049 C CA . GLU A 1 380 ? 9.450 0.879 22.468 1.00 96.94 380 GLU A CA 1
ATOM 3050 C C . GLU A 1 380 ? 8.119 0.287 21.996 1.00 96.94 380 GLU A C 1
ATOM 3052 O O . GLU A 1 380 ? 7.259 -0.006 22.824 1.00 96.94 380 GLU A O 1
ATOM 3057 N N . MET A 1 381 ? 7.987 0.011 20.692 1.00 97.00 381 MET A N 1
ATOM 3058 C CA . MET A 1 381 ? 6.795 -0.621 20.119 1.00 97.00 381 MET A CA 1
ATOM 3059 C C . MET A 1 381 ? 6.497 -1.973 20.780 1.00 97.00 381 MET A C 1
ATOM 3061 O O . MET A 1 381 ? 5.373 -2.216 21.211 1.00 97.00 381 MET A O 1
ATOM 3065 N N . ILE A 1 382 ? 7.510 -2.831 20.942 1.00 98.38 382 ILE A N 1
ATOM 3066 C CA . ILE A 1 382 ? 7.353 -4.139 21.594 1.00 98.38 382 ILE A CA 1
ATOM 3067 C C . ILE A 1 382 ? 6.980 -3.995 23.078 1.00 98.38 382 ILE A C 1
ATOM 3069 O O . ILE A 1 382 ? 6.154 -4.759 23.581 1.00 98.38 382 ILE A O 1
ATOM 3073 N N . SER A 1 383 ? 7.571 -3.028 23.786 1.00 98.25 383 SER A N 1
ATOM 3074 C CA . SER A 1 383 ? 7.245 -2.752 25.190 1.00 98.25 383 SER A CA 1
ATOM 3075 C C . SER A 1 383 ? 5.800 -2.275 25.349 1.00 98.25 383 SER A C 1
ATOM 3077 O O . SER A 1 383 ? 5.074 -2.762 26.213 1.00 98.25 383 SER A O 1
ATOM 3079 N N . ASN A 1 384 ? 5.343 -1.378 24.475 1.00 97.94 384 ASN A N 1
ATOM 3080 C CA . ASN A 1 384 ? 3.958 -0.921 24.465 1.00 97.94 384 ASN A CA 1
ATOM 3081 C C . ASN A 1 384 ? 2.989 -2.064 24.128 1.00 97.94 384 ASN A C 1
ATOM 3083 O O . ASN A 1 384 ? 2.038 -2.289 24.875 1.00 97.94 384 ASN A O 1
ATOM 3087 N N . LEU A 1 385 ? 3.283 -2.857 23.090 1.00 98.62 385 LEU A N 1
ATOM 3088 C CA . LEU A 1 385 ? 2.481 -4.024 22.719 1.00 98.62 385 LEU A CA 1
ATOM 3089 C C . LEU A 1 385 ? 2.345 -5.013 23.882 1.00 98.62 385 LEU A C 1
ATOM 3091 O O . LEU A 1 385 ? 1.268 -5.570 24.086 1.00 98.62 385 LEU A O 1
ATOM 3095 N N . LYS A 1 386 ? 3.402 -5.219 24.675 1.00 98.75 386 LYS A N 1
ATOM 3096 C CA . LYS A 1 386 ? 3.349 -6.051 25.884 1.00 98.75 386 LYS A CA 1
ATOM 3097 C C . LYS A 1 386 ? 2.310 -5.540 26.885 1.00 98.75 386 LYS A C 1
ATOM 3099 O O . LYS A 1 386 ? 1.516 -6.336 27.387 1.00 98.75 386 LYS A O 1
ATOM 3104 N N . GLU A 1 387 ? 2.302 -4.243 27.178 1.00 98.69 387 GLU A N 1
ATOM 3105 C CA . GLU A 1 387 ? 1.342 -3.661 28.124 1.00 98.69 387 GLU A CA 1
ATOM 3106 C C . GLU A 1 387 ? -0.090 -3.669 27.571 1.00 98.69 387 GLU A C 1
ATOM 3108 O O . GLU A 1 387 ? -1.013 -4.045 28.297 1.00 98.69 387 GLU A O 1
ATOM 3113 N N . VAL A 1 388 ? -0.277 -3.390 26.275 1.00 98.56 388 VAL A N 1
ATOM 3114 C CA . VAL A 1 388 ? -1.582 -3.544 25.608 1.00 98.56 388 VAL A CA 1
ATOM 3115 C C . VAL A 1 388 ? -2.061 -4.995 25.652 1.00 98.56 388 VAL A C 1
ATOM 3117 O O . VAL A 1 388 ? -3.221 -5.238 25.968 1.00 98.56 388 VAL A O 1
ATOM 3120 N N . SER A 1 389 ? -1.181 -5.974 25.426 1.00 98.75 389 SER A N 1
ATOM 3121 C CA . SER A 1 389 ? -1.535 -7.403 25.458 1.00 98.75 389 SER A CA 1
ATOM 3122 C C . SER A 1 389 ? -2.016 -7.841 26.844 1.00 98.75 389 SER A C 1
ATOM 3124 O O . SER A 1 389 ? -3.037 -8.516 26.964 1.00 98.75 389 SER A O 1
ATOM 3126 N N . LYS A 1 390 ? -1.337 -7.400 27.912 1.00 98.81 390 LYS A N 1
ATOM 3127 C CA . LYS A 1 390 ? -1.779 -7.650 29.294 1.00 98.81 390 LYS A CA 1
ATOM 3128 C C . LYS A 1 390 ? -3.137 -7.014 29.583 1.00 98.81 390 LYS A C 1
ATOM 3130 O O . LYS A 1 390 ? -3.953 -7.605 30.288 1.00 98.81 390 LYS A O 1
ATOM 3135 N N . ALA A 1 391 ? -3.369 -5.797 29.093 1.00 98.62 391 ALA A N 1
ATOM 3136 C CA . ALA A 1 391 ? -4.640 -5.110 29.282 1.00 98.62 391 ALA A CA 1
ATOM 3137 C C . ALA A 1 391 ? -5.777 -5.799 28.508 1.00 98.62 391 ALA A C 1
ATOM 3139 O O . ALA A 1 391 ? -6.845 -6.031 29.075 1.00 98.62 391 ALA A O 1
ATOM 3140 N N . ALA A 1 392 ? -5.518 -6.218 27.268 1.00 98.62 392 ALA A N 1
ATOM 3141 C CA . ALA A 1 392 ? -6.445 -6.998 26.457 1.00 98.62 392 ALA A CA 1
ATOM 3142 C C . ALA A 1 392 ? -6.811 -8.331 27.130 1.00 98.62 392 ALA A C 1
ATOM 3144 O O . ALA A 1 392 ? -7.980 -8.702 27.136 1.00 98.62 392 ALA A O 1
ATOM 3145 N N . GLU A 1 393 ? -5.865 -9.026 27.772 1.00 98.69 393 GLU A N 1
ATOM 3146 C CA . GLU A 1 393 ? -6.161 -10.274 28.495 1.00 98.69 393 GLU A CA 1
ATOM 3147 C C . GLU A 1 393 ? -7.046 -10.043 29.723 1.00 98.69 393 GLU A C 1
ATOM 3149 O O . GLU A 1 393 ? -7.974 -10.815 29.961 1.00 98.69 393 GLU A O 1
ATOM 3154 N N . LYS A 1 394 ? -6.826 -8.953 30.470 1.00 98.50 394 LYS A N 1
ATOM 3155 C CA . LYS A 1 394 ? -7.715 -8.572 31.581 1.00 98.50 394 LYS A CA 1
ATOM 3156 C C . LYS A 1 394 ? -9.144 -8.313 31.100 1.00 98.50 394 LYS A C 1
ATOM 3158 O O . LYS A 1 394 ? -10.091 -8.698 31.782 1.00 98.50 394 LYS A O 1
ATOM 3163 N N . LEU A 1 395 ? -9.307 -7.678 29.937 1.00 98.38 395 LEU A N 1
ATOM 3164 C CA . LEU A 1 395 ? -10.619 -7.485 29.315 1.00 98.38 395 LEU A CA 1
ATOM 3165 C C . LEU A 1 395 ? -11.205 -8.817 28.829 1.00 98.38 395 LEU A C 1
ATOM 3167 O O . LEU A 1 395 ? -12.370 -9.091 29.101 1.00 98.38 395 LEU A O 1
ATOM 3171 N N . ARG A 1 396 ? -10.400 -9.686 28.206 1.00 98.00 396 ARG A N 1
ATOM 3172 C CA . ARG A 1 396 ? -10.825 -11.003 27.698 1.00 98.00 396 ARG A CA 1
ATOM 3173 C C . ARG A 1 396 ? -11.353 -11.934 28.791 1.00 98.00 396 ARG A C 1
ATOM 3175 O O . ARG A 1 396 ? -12.261 -12.726 28.561 1.00 98.00 396 ARG A O 1
ATOM 3182 N N . GLN A 1 397 ? -10.793 -11.846 29.996 1.00 97.25 397 GLN A N 1
ATOM 3183 C CA . GLN A 1 397 ? -11.279 -12.601 31.156 1.00 97.25 397 GLN A CA 1
ATOM 3184 C C . GLN A 1 397 ? -12.695 -12.188 31.584 1.00 97.25 397 GLN A C 1
ATOM 3186 O O . GLN A 1 397 ? -13.393 -12.986 32.204 1.00 97.25 397 GLN A O 1
ATOM 3191 N N . LYS A 1 398 ? -13.124 -10.966 31.244 1.00 97.62 398 LYS A N 1
ATOM 3192 C CA . LYS A 1 398 ? -14.469 -10.443 31.524 1.00 97.62 398 LYS A CA 1
ATOM 3193 C C . LYS A 1 398 ? -15.414 -10.563 30.325 1.00 97.62 398 LYS A C 1
ATOM 3195 O O . LYS A 1 398 ? -16.600 -10.808 30.515 1.00 97.62 398 LYS A O 1
ATOM 3200 N N . TYR A 1 399 ? -14.898 -10.399 29.109 1.00 96.50 399 TYR A N 1
ATOM 3201 C CA . TYR A 1 399 ? -15.673 -10.339 27.870 1.00 96.50 399 TYR A CA 1
ATOM 3202 C C . TYR A 1 399 ? -15.033 -11.229 26.800 1.00 96.50 399 TYR A C 1
ATOM 3204 O O . TYR A 1 399 ? -13.839 -11.133 26.546 1.00 96.50 399 TYR A O 1
ATOM 3212 N N . GLN A 1 400 ? -15.812 -12.071 26.119 1.00 89.44 400 GLN A N 1
ATOM 3213 C CA . GLN A 1 400 ? -15.257 -13.000 25.120 1.00 89.44 400 GLN A CA 1
ATOM 3214 C C . GLN A 1 400 ? -14.981 -12.353 23.749 1.00 89.44 400 GLN A C 1
ATOM 3216 O O . GLN A 1 400 ? -14.195 -12.887 22.969 1.00 89.44 400 GLN A O 1
ATOM 3221 N N . ASN A 1 401 ? -15.577 -11.192 23.461 1.00 95.38 401 ASN A N 1
ATOM 3222 C CA . ASN A 1 401 ? -15.588 -10.576 22.130 1.00 95.38 401 ASN A CA 1
ATOM 3223 C C . ASN A 1 401 ? -14.387 -9.639 21.887 1.00 95.38 401 ASN A C 1
ATOM 3225 O O . ASN A 1 401 ? -14.572 -8.498 21.474 1.00 95.38 401 ASN A O 1
ATOM 3229 N N . ILE A 1 402 ? -13.160 -10.082 22.171 1.00 98.25 402 ILE A N 1
ATOM 3230 C CA . ILE A 1 402 ? -11.953 -9.256 22.001 1.00 98.25 402 ILE A CA 1
ATOM 3231 C C . ILE A 1 402 ? -10.827 -9.999 21.278 1.00 98.25 402 ILE A C 1
ATOM 3233 O O . ILE A 1 402 ? -10.495 -11.143 21.597 1.00 98.25 402 ILE A O 1
ATOM 3237 N N . GLY A 1 403 ? -10.199 -9.302 20.334 1.00 98.38 403 GLY A N 1
ATOM 3238 C CA . GLY A 1 403 ? -8.961 -9.682 19.668 1.00 98.38 403 GLY A CA 1
ATOM 3239 C C . GLY A 1 403 ? -7.913 -8.571 19.745 1.00 98.38 403 GLY A C 1
ATOM 3240 O O . GLY A 1 403 ? -8.211 -7.418 20.065 1.00 98.38 403 GLY A O 1
ATOM 3241 N N . LEU A 1 404 ? -6.670 -8.923 19.431 1.00 98.69 404 LEU A N 1
ATOM 3242 C CA . LEU A 1 404 ? -5.542 -7.997 19.417 1.00 98.69 404 LEU A CA 1
ATOM 3243 C C . LEU A 1 404 ? -4.972 -7.893 18.001 1.00 98.69 404 LEU A C 1
ATOM 3245 O O . LEU A 1 404 ? -4.412 -8.847 17.465 1.00 98.69 404 LEU A O 1
ATOM 3249 N N . ASN A 1 405 ? -5.087 -6.720 17.392 1.00 98.50 405 ASN A N 1
ATOM 3250 C CA . ASN A 1 405 ? -4.363 -6.406 16.172 1.00 98.50 405 ASN A CA 1
ATOM 3251 C C . ASN A 1 405 ? -3.005 -5.826 16.590 1.00 98.50 405 ASN A C 1
ATOM 3253 O O . ASN A 1 405 ? -2.933 -4.710 17.091 1.00 98.50 405 ASN A O 1
ATOM 3257 N N . ILE A 1 406 ? -1.927 -6.605 16.476 1.00 98.19 406 ILE A N 1
ATOM 3258 C CA . ILE A 1 406 ? -0.665 -6.315 17.182 1.00 98.19 406 ILE A CA 1
ATOM 3259 C C . ILE A 1 406 ? 0.091 -5.095 16.635 1.00 98.19 406 ILE A C 1
ATOM 3261 O O . ILE A 1 406 ? 1.097 -4.688 17.213 1.00 98.19 406 ILE A O 1
ATOM 3265 N N . GLY A 1 407 ? -0.353 -4.542 15.508 1.00 97.00 407 GLY A N 1
ATOM 3266 C CA . GLY A 1 407 ? 0.214 -3.350 14.898 1.00 97.00 407 GLY A CA 1
ATOM 3267 C C . GLY A 1 407 ? -0.406 -3.056 13.537 1.00 97.00 407 GLY A C 1
ATOM 3268 O O . GLY A 1 407 ? -1.183 -3.845 13.004 1.00 97.00 407 GLY A O 1
ATOM 3269 N N . CYS A 1 408 ? -0.026 -1.917 12.975 1.00 97.06 408 CYS A N 1
ATOM 3270 C CA . CYS A 1 408 ? -0.475 -1.428 11.679 1.00 97.06 408 CYS A CA 1
ATOM 3271 C C . CYS A 1 408 ? 0.745 -0.914 10.924 1.00 97.06 408 CYS A C 1
ATOM 3273 O O . CYS A 1 408 ? 1.491 -0.121 11.497 1.00 97.06 408 CYS A O 1
ATOM 3275 N N . GLU A 1 409 ? 0.963 -1.381 9.694 1.00 96.94 409 GLU A N 1
ATOM 3276 C CA . GLU A 1 409 ? 1.979 -0.861 8.763 1.00 96.94 409 GLU A CA 1
ATOM 3277 C C . GLU A 1 409 ? 3.332 -0.562 9.431 1.00 96.94 409 GLU A C 1
ATOM 3279 O O . GLU A 1 409 ? 3.945 0.497 9.262 1.00 96.94 409 GLU A O 1
ATOM 3284 N N . LEU A 1 410 ? 3.816 -1.501 10.247 1.00 97.56 410 LEU A N 1
ATOM 3285 C CA . LEU A 1 410 ? 5.001 -1.311 11.080 1.00 97.56 410 LEU A CA 1
ATOM 3286 C C . LEU A 1 410 ? 6.255 -1.055 10.241 1.00 97.56 410 LEU A C 1
ATOM 3288 O O . LEU A 1 410 ? 7.223 -0.508 10.769 1.00 97.56 410 LEU A O 1
ATOM 3292 N N . SER A 1 411 ? 6.263 -1.397 8.945 1.00 96.12 411 SER A N 1
ATOM 3293 C CA . SER A 1 411 ? 7.349 -0.993 8.048 1.00 96.12 411 SER A CA 1
ATOM 3294 C C . SER A 1 411 ? 7.474 0.528 7.885 1.00 96.12 411 SER A C 1
ATOM 3296 O O . SER A 1 411 ? 8.598 1.021 7.725 1.00 96.12 411 SER A O 1
ATOM 3298 N N . PHE A 1 412 ? 6.367 1.268 7.997 1.00 94.31 412 PHE A N 1
ATOM 3299 C CA . PHE A 1 412 ? 6.323 2.730 8.017 1.00 94.31 412 PHE A CA 1
ATOM 3300 C C . PHE A 1 412 ? 6.333 3.302 9.430 1.00 94.31 412 PHE A C 1
ATOM 3302 O O . PHE A 1 412 ? 7.103 4.228 9.691 1.00 94.31 412 PHE A O 1
ATOM 3309 N N . PHE A 1 413 ? 5.541 2.761 10.357 1.00 94.94 413 PHE A N 1
ATOM 3310 C CA . PHE A 1 413 ? 5.357 3.388 11.670 1.00 94.94 413 PHE A CA 1
ATOM 3311 C C . PHE A 1 413 ? 6.465 3.063 12.677 1.00 94.94 413 PHE A C 1
ATOM 3313 O O . PHE A 1 413 ? 6.737 3.878 13.556 1.00 94.94 413 PHE A O 1
ATOM 3320 N N . THR A 1 414 ? 7.199 1.957 12.516 1.00 95.56 414 THR A N 1
ATOM 3321 C CA . THR A 1 414 ? 8.260 1.544 13.452 1.00 95.56 414 THR A CA 1
ATOM 3322 C C . THR A 1 414 ? 9.618 1.457 12.773 1.00 95.56 414 THR A C 1
ATOM 3324 O O . THR A 1 414 ? 9.767 0.908 11.681 1.00 95.56 414 THR A O 1
ATOM 3327 N N . ALA A 1 415 ? 10.631 2.068 13.387 1.00 94.12 415 ALA A N 1
ATOM 3328 C CA . ALA A 1 415 ? 11.967 2.151 12.807 1.00 94.12 415 ALA A CA 1
ATOM 3329 C C . ALA A 1 415 ? 12.568 0.760 12.520 1.00 94.12 415 ALA A C 1
ATOM 3331 O O . ALA A 1 415 ? 12.343 -0.215 13.240 1.00 94.12 415 ALA A O 1
ATOM 3332 N N . GLY A 1 416 ? 13.385 0.668 11.467 1.00 91.56 416 GLY A N 1
ATOM 3333 C CA . GLY A 1 416 ? 14.276 -0.472 11.218 1.00 91.56 416 GLY A CA 1
ATOM 3334 C C . GLY A 1 416 ? 13.914 -1.386 10.044 1.00 91.56 416 GLY A C 1
ATOM 3335 O O . GLY A 1 416 ? 14.804 -2.085 9.562 1.00 91.56 416 GLY A O 1
ATOM 3336 N N . SER A 1 417 ? 12.679 -1.372 9.535 1.00 93.44 417 SER A N 1
ATOM 3337 C CA . SER A 1 417 ? 12.334 -2.112 8.307 1.00 93.44 417 SER A CA 1
ATOM 3338 C C . SER A 1 417 ? 12.775 -1.338 7.062 1.00 93.44 417 SER A C 1
ATOM 3340 O O . SER A 1 417 ? 13.748 -1.728 6.410 1.00 93.44 417 SER A O 1
ATOM 3342 N N . ILE A 1 418 ? 12.107 -0.214 6.783 1.00 94.12 418 ILE A N 1
ATOM 3343 C CA . ILE A 1 418 ? 12.434 0.729 5.706 1.00 94.12 418 ILE A CA 1
ATOM 3344 C C . ILE A 1 418 ? 13.328 1.839 6.288 1.00 94.12 418 ILE A C 1
ATOM 3346 O O . ILE A 1 418 ? 13.050 2.319 7.390 1.00 94.12 418 ILE A O 1
ATOM 3350 N N . PRO A 1 419 ? 14.418 2.245 5.611 1.00 90.00 419 PRO A N 1
ATOM 3351 C CA . PRO A 1 419 ? 15.268 3.333 6.085 1.00 90.00 419 PRO A CA 1
ATOM 3352 C C . PRO A 1 419 ? 14.543 4.682 5.999 1.00 90.00 419 PRO A C 1
ATOM 3354 O O . PRO A 1 419 ? 13.884 4.980 5.008 1.00 90.00 419 PRO A O 1
ATOM 3357 N N . GLY A 1 420 ? 14.696 5.517 7.023 1.00 88.69 420 GLY A N 1
ATOM 3358 C CA . GLY A 1 420 ? 14.152 6.875 7.058 1.00 88.69 420 GLY A CA 1
ATOM 3359 C C . GLY A 1 420 ? 13.996 7.374 8.491 1.00 88.69 420 GLY A C 1
ATOM 3360 O O . GLY A 1 420 ? 13.817 6.574 9.409 1.00 88.69 420 GLY A O 1
ATOM 3361 N N . ARG A 1 421 ? 14.091 8.695 8.688 1.00 86.06 421 ARG A N 1
ATOM 3362 C CA . ARG A 1 421 ? 14.007 9.307 10.029 1.00 86.06 421 ARG A CA 1
ATOM 3363 C C . ARG A 1 421 ? 12.583 9.340 10.602 1.00 86.06 421 ARG A C 1
ATOM 3365 O O . ARG A 1 421 ? 12.420 9.350 11.812 1.00 86.06 421 ARG A O 1
ATOM 3372 N N . ASP A 1 422 ? 11.572 9.342 9.739 1.00 86.00 422 ASP A N 1
ATOM 3373 C CA . ASP A 1 422 ? 10.155 9.453 10.092 1.00 86.00 422 ASP A CA 1
ATOM 3374 C C . ASP A 1 422 ? 9.295 8.666 9.080 1.00 86.00 422 ASP A C 1
ATOM 3376 O O . ASP A 1 422 ? 9.821 8.102 8.112 1.00 86.00 422 ASP A O 1
ATOM 3380 N N . PHE A 1 423 ? 7.993 8.547 9.343 1.00 87.19 423 PHE A N 1
ATOM 3381 C CA . PHE A 1 423 ? 7.060 7.773 8.527 1.00 87.19 423 PHE A CA 1
ATOM 3382 C C . PHE A 1 423 ? 6.924 8.390 7.129 1.00 87.19 423 PHE A C 1
ATOM 3384 O O . PHE A 1 423 ? 6.954 7.658 6.144 1.00 87.19 423 PHE A O 1
ATOM 3391 N N . SER A 1 424 ? 6.867 9.726 7.030 1.00 84.25 424 SER A N 1
ATOM 3392 C CA . SER A 1 424 ? 6.729 10.443 5.757 1.00 84.25 424 SER A CA 1
ATOM 3393 C C . SER A 1 424 ? 7.915 10.150 4.843 1.00 84.25 424 SER A C 1
ATOM 3395 O O . SER A 1 424 ? 7.751 9.833 3.666 1.00 84.25 424 SER A O 1
ATOM 3397 N N . HIS A 1 425 ? 9.129 10.164 5.390 1.00 85.88 425 HIS A N 1
ATOM 3398 C CA . HIS A 1 425 ? 10.329 9.792 4.662 1.00 85.88 425 HIS A CA 1
ATOM 3399 C C . HIS A 1 425 ? 10.350 8.331 4.244 1.00 85.88 425 HIS A C 1
ATOM 3401 O O . HIS A 1 425 ? 10.738 8.047 3.113 1.00 85.88 425 HIS A O 1
ATOM 3407 N N . ARG A 1 426 ? 9.916 7.410 5.109 1.00 92.00 426 ARG A N 1
ATOM 3408 C CA . ARG A 1 426 ? 9.820 5.985 4.763 1.00 92.00 426 ARG A CA 1
ATOM 3409 C C . ARG A 1 426 ? 8.804 5.735 3.648 1.00 92.00 426 ARG A C 1
ATOM 3411 O O . ARG A 1 426 ? 9.110 4.988 2.723 1.00 92.00 426 ARG A O 1
ATOM 3418 N N . ALA A 1 427 ? 7.660 6.413 3.679 1.00 86.81 427 ALA A N 1
ATOM 3419 C CA . ALA A 1 427 ? 6.653 6.347 2.624 1.00 86.81 427 ALA A CA 1
ATOM 3420 C C . ALA A 1 427 ? 7.175 6.923 1.296 1.00 86.81 427 ALA A C 1
ATOM 3422 O O . ALA A 1 427 ? 7.128 6.253 0.264 1.00 86.81 427 ALA A O 1
ATOM 3423 N N . LYS A 1 428 ? 7.770 8.125 1.321 1.00 83.50 428 LYS A N 1
ATOM 3424 C CA . LYS A 1 428 ? 8.326 8.787 0.125 1.00 83.50 428 LYS A CA 1
ATOM 3425 C C . LYS A 1 428 ? 9.466 7.989 -0.508 1.00 83.50 428 LYS A C 1
ATOM 3427 O O . LYS A 1 428 ? 9.512 7.840 -1.729 1.00 83.50 428 LYS A O 1
ATOM 3432 N N . ILE A 1 429 ? 10.384 7.462 0.306 1.00 82.75 429 ILE A N 1
ATOM 3433 C CA . ILE A 1 429 ? 11.560 6.742 -0.196 1.00 82.75 429 ILE A CA 1
ATOM 3434 C C . ILE A 1 429 ? 11.212 5.342 -0.703 1.00 82.75 429 ILE A C 1
ATOM 3436 O O . ILE A 1 429 ? 11.943 4.812 -1.539 1.00 82.75 429 ILE A O 1
ATOM 3440 N N . LEU A 1 430 ? 10.100 4.745 -0.254 1.00 83.00 430 LEU A N 1
ATOM 3441 C CA . LEU A 1 430 ? 9.699 3.407 -0.684 1.00 83.00 430 LEU A CA 1
ATOM 3442 C C . LEU A 1 430 ? 9.524 3.328 -2.202 1.00 83.00 430 LEU A C 1
ATOM 3444 O O . LEU A 1 430 ? 9.937 2.342 -2.803 1.00 83.00 430 LEU A O 1
ATOM 3448 N N . GLY A 1 431 ? 8.993 4.379 -2.833 1.00 73.38 431 GLY A N 1
ATOM 3449 C CA . GLY A 1 431 ? 8.890 4.441 -4.291 1.00 73.38 431 GLY A CA 1
ATOM 3450 C C . GLY A 1 431 ? 10.249 4.289 -4.981 1.00 73.38 431 GLY A C 1
ATOM 3451 O O . GLY A 1 431 ? 10.355 3.556 -5.959 1.00 73.38 431 GLY A O 1
ATOM 3452 N N . PHE A 1 432 ? 11.298 4.924 -4.452 1.00 71.56 432 PHE A N 1
ATOM 3453 C CA . PHE A 1 432 ? 12.664 4.842 -4.984 1.00 71.56 432 PHE A CA 1
ATOM 3454 C C . PHE A 1 432 ? 13.363 3.523 -4.619 1.00 71.56 432 PHE A C 1
ATOM 3456 O O . PHE A 1 432 ? 14.072 2.940 -5.435 1.00 71.56 432 PHE A O 1
ATOM 3463 N N . LEU A 1 433 ? 13.135 3.021 -3.404 1.00 79.25 433 LEU A N 1
ATOM 3464 C CA . LEU A 1 433 ? 13.747 1.800 -2.876 1.00 79.25 433 LEU A CA 1
ATOM 3465 C C . LEU A 1 433 ? 12.867 0.561 -3.047 1.00 79.25 433 LEU A C 1
ATOM 3467 O O . LEU A 1 433 ? 13.117 -0.451 -2.394 1.00 79.25 433 LEU A O 1
ATOM 3471 N N . ALA A 1 434 ? 11.874 0.608 -3.936 1.00 74.81 434 ALA A N 1
ATOM 3472 C CA . ALA A 1 434 ? 10.993 -0.519 -4.206 1.00 74.81 434 ALA A CA 1
ATOM 3473 C C . ALA A 1 434 ? 11.784 -1.818 -4.474 1.00 74.81 434 ALA A C 1
ATOM 3475 O O . ALA A 1 434 ? 11.449 -2.815 -3.839 1.00 74.81 434 ALA A O 1
ATOM 3476 N N . PRO A 1 435 ? 12.892 -1.830 -5.257 1.00 76.56 435 PRO A N 1
ATOM 3477 C CA . PRO A 1 435 ? 13.741 -3.020 -5.432 1.00 76.56 435 PRO A CA 1
ATOM 3478 C C . PRO A 1 435 ? 14.244 -3.686 -4.141 1.00 76.56 435 PRO A C 1
ATOM 3480 O O . PRO A 1 435 ? 14.562 -4.874 -4.146 1.00 76.56 435 PRO A O 1
ATOM 3483 N N . LEU A 1 436 ? 14.309 -2.949 -3.029 1.00 84.38 436 LEU A N 1
ATOM 3484 C CA . LEU A 1 436 ? 14.740 -3.436 -1.717 1.00 84.38 436 LEU A CA 1
ATOM 3485 C C . LEU A 1 436 ? 13.579 -3.910 -0.824 1.00 84.38 436 LEU A C 1
ATOM 3487 O O . LEU A 1 436 ? 13.830 -4.381 0.287 1.00 84.38 436 LEU A O 1
ATOM 3491 N N . LEU A 1 437 ? 12.325 -3.861 -1.289 1.00 87.62 437 LEU A N 1
ATOM 3492 C CA . LEU A 1 437 ? 11.158 -4.385 -0.565 1.00 87.62 437 LEU A CA 1
ATOM 3493 C C . LEU A 1 437 ? 11.346 -5.808 -0.015 1.00 87.62 437 LEU A C 1
ATOM 3495 O O . LEU A 1 437 ? 10.922 -6.049 1.110 1.00 87.62 437 LEU A O 1
ATOM 3499 N N . PRO A 1 438 ? 11.994 -6.755 -0.715 1.00 87.81 438 PRO A N 1
ATOM 3500 C CA . PRO A 1 438 ? 12.281 -8.088 -0.177 1.00 87.81 438 PRO A CA 1
ATOM 3501 C C . PRO A 1 438 ? 13.118 -8.052 1.108 1.00 87.81 438 PRO A C 1
ATOM 3503 O O . PRO A 1 438 ? 12.818 -8.751 2.075 1.00 87.81 438 PRO A O 1
ATOM 3506 N N . LEU A 1 439 ? 14.129 -7.180 1.157 1.00 90.81 439 LEU A N 1
ATOM 3507 C CA . LEU A 1 439 ? 14.936 -6.960 2.355 1.00 90.81 439 LEU A CA 1
ATOM 3508 C C . LEU A 1 439 ? 14.107 -6.299 3.464 1.00 90.81 439 LEU A C 1
ATOM 3510 O O . LEU A 1 439 ? 14.192 -6.711 4.622 1.00 90.81 439 LEU A O 1
ATOM 3514 N N . PHE A 1 440 ? 13.294 -5.296 3.128 1.00 95.19 440 PHE A N 1
ATOM 3515 C CA . PHE A 1 440 ? 12.435 -4.608 4.097 1.00 95.19 440 PHE A CA 1
ATOM 3516 C C . PHE A 1 440 ? 11.381 -5.547 4.690 1.00 95.19 440 PHE A C 1
ATOM 3518 O O . PHE A 1 440 ? 11.190 -5.552 5.904 1.00 95.19 440 PHE A O 1
ATOM 3525 N N . ASN A 1 441 ? 10.788 -6.413 3.869 1.00 96.25 441 ASN A N 1
ATOM 3526 C CA . ASN A 1 441 ? 9.845 -7.444 4.291 1.00 96.25 441 ASN A CA 1
ATOM 3527 C C . ASN A 1 441 ? 10.510 -8.525 5.145 1.00 96.25 441 ASN A C 1
ATOM 3529 O O . ASN A 1 441 ? 9.937 -8.967 6.138 1.00 96.25 441 ASN A O 1
ATOM 3533 N N . TRP A 1 442 ? 11.750 -8.918 4.845 1.00 95.88 442 TRP A N 1
ATOM 3534 C CA . TRP A 1 442 ? 12.504 -9.814 5.727 1.00 95.88 442 TRP A CA 1
ATOM 3535 C C . TRP A 1 442 ? 12.733 -9.195 7.119 1.00 95.88 442 TRP A C 1
ATOM 3537 O O . TRP A 1 442 ? 12.539 -9.863 8.140 1.00 95.88 442 TRP A O 1
ATOM 3547 N N . ARG A 1 443 ? 13.094 -7.904 7.181 1.00 97.56 443 ARG A N 1
ATOM 3548 C CA . ARG A 1 443 ? 13.255 -7.166 8.449 1.00 97.56 443 ARG A CA 1
ATOM 3549 C C . ARG A 1 443 ? 11.930 -7.029 9.199 1.00 97.56 443 ARG A C 1
ATOM 3551 O O . ARG A 1 443 ? 11.898 -7.305 10.399 1.00 97.56 443 ARG A O 1
ATOM 3558 N N . LEU A 1 444 ? 10.852 -6.692 8.491 1.00 98.00 444 LEU A N 1
ATOM 3559 C CA . LEU A 1 444 ? 9.498 -6.626 9.037 1.00 98.00 444 LEU A CA 1
ATOM 3560 C C . LEU A 1 444 ? 9.084 -7.970 9.642 1.00 98.00 444 LEU A C 1
ATOM 3562 O O . LEU A 1 444 ? 8.722 -8.024 10.809 1.00 98.00 444 LEU A O 1
ATOM 3566 N N . ASN A 1 445 ? 9.233 -9.081 8.919 1.00 98.44 445 ASN A N 1
ATOM 3567 C CA . ASN A 1 445 ? 8.864 -10.406 9.425 1.00 98.44 445 ASN A CA 1
ATOM 3568 C C . ASN A 1 445 ? 9.719 -10.864 10.619 1.00 98.44 445 ASN A C 1
ATOM 3570 O O . ASN A 1 445 ? 9.268 -11.639 11.465 1.00 98.44 445 ASN A O 1
ATOM 3574 N N . LYS A 1 446 ? 10.961 -10.382 10.751 1.00 98.12 446 LYS A N 1
ATOM 3575 C CA . LYS A 1 446 ? 11.751 -10.578 11.979 1.00 98.12 446 LYS A CA 1
ATOM 3576 C C . LYS A 1 446 ? 11.147 -9.820 13.167 1.00 98.12 446 LYS A C 1
ATOM 3578 O O . LYS A 1 446 ? 11.156 -10.355 14.274 1.00 98.12 446 LYS A O 1
ATOM 3583 N N . LEU A 1 447 ? 10.633 -8.610 12.951 1.00 98.38 447 LEU A N 1
ATOM 3584 C CA . LEU A 1 447 ? 9.932 -7.830 13.971 1.00 98.38 447 LEU A CA 1
ATOM 3585 C C . LEU A 1 447 ? 8.571 -8.449 14.321 1.00 98.38 447 LEU A C 1
ATOM 3587 O O . LEU A 1 447 ? 8.301 -8.661 15.500 1.00 98.38 447 LEU A O 1
ATOM 3591 N N . LEU A 1 448 ? 7.765 -8.823 13.323 1.00 98.69 448 LEU A N 1
ATOM 3592 C CA . LEU A 1 448 ? 6.441 -9.423 13.519 1.00 98.69 448 LEU A CA 1
ATOM 3593 C C . LEU A 1 448 ? 6.504 -10.735 14.301 1.00 98.69 448 LEU A C 1
ATOM 3595 O O . LEU A 1 448 ? 5.697 -10.936 15.201 1.00 98.69 448 LEU A O 1
ATOM 3599 N N . ARG A 1 449 ? 7.508 -11.591 14.060 1.00 98.56 449 ARG A N 1
ATOM 3600 C CA . ARG A 1 449 ? 7.714 -12.802 14.877 1.00 98.56 449 ARG A CA 1
ATOM 3601 C C . ARG A 1 449 ? 7.952 -12.484 16.354 1.00 98.56 449 ARG A C 1
ATOM 3603 O O . ARG A 1 449 ? 7.418 -13.172 17.218 1.00 98.56 449 ARG A O 1
ATOM 3610 N N . LYS A 1 450 ? 8.725 -11.435 16.659 1.00 98.38 450 LYS A N 1
ATOM 3611 C CA . LYS A 1 450 ? 8.933 -10.985 18.046 1.00 98.38 450 LYS A CA 1
ATOM 3612 C C . LYS A 1 450 ? 7.651 -10.408 18.642 1.00 98.38 450 LYS A C 1
ATOM 3614 O O . LYS A 1 450 ? 7.317 -10.737 19.775 1.00 98.38 450 LYS A O 1
ATOM 3619 N N . ALA A 1 451 ? 6.946 -9.573 17.882 1.00 98.56 451 ALA A N 1
ATOM 3620 C CA . ALA A 1 451 ? 5.700 -8.945 18.304 1.00 98.56 451 ALA A CA 1
ATOM 3621 C C . ALA A 1 451 ? 4.619 -9.995 18.607 1.00 98.56 451 ALA A C 1
ATOM 3623 O O . ALA A 1 451 ? 4.038 -9.979 19.689 1.00 98.56 451 ALA A O 1
ATOM 3624 N N . ALA A 1 452 ? 4.431 -10.971 17.714 1.00 98.75 452 ALA A N 1
ATOM 3625 C CA . ALA A 1 452 ? 3.508 -12.082 17.913 1.00 98.75 452 ALA A CA 1
ATOM 3626 C C . ALA A 1 452 ? 3.887 -12.927 19.137 1.00 98.75 452 ALA A C 1
ATOM 3628 O O . ALA A 1 452 ? 3.023 -13.220 19.957 1.00 98.75 452 ALA A O 1
ATOM 3629 N N . ALA A 1 453 ? 5.170 -13.260 19.325 1.00 98.62 453 ALA A N 1
ATOM 3630 C CA . ALA A 1 453 ? 5.613 -14.008 20.504 1.00 98.62 453 ALA A CA 1
ATOM 3631 C C . ALA A 1 453 ? 5.319 -13.261 21.821 1.00 98.62 453 ALA A C 1
ATOM 3633 O O . ALA A 1 453 ? 4.841 -13.862 22.786 1.00 98.62 453 ALA A O 1
ATOM 3634 N N . VAL A 1 454 ? 5.555 -11.945 21.861 1.00 98.75 454 VAL A N 1
ATOM 3635 C CA . VAL A 1 454 ? 5.241 -11.100 23.025 1.00 98.75 454 VAL A CA 1
ATOM 3636 C C . VAL A 1 454 ? 3.738 -11.031 23.274 1.00 98.75 454 VAL A C 1
ATOM 3638 O O . VAL A 1 454 ? 3.313 -11.227 24.411 1.00 98.75 454 VAL A O 1
ATOM 3641 N N . ALA A 1 455 ? 2.939 -10.814 22.228 1.00 98.62 455 ALA A N 1
ATOM 3642 C CA . ALA A 1 455 ? 1.484 -10.801 22.329 1.00 98.62 455 ALA A CA 1
ATOM 3643 C C . ALA A 1 455 ? 0.951 -12.130 22.880 1.00 98.62 455 ALA A C 1
ATOM 3645 O O . ALA A 1 455 ? 0.245 -12.142 23.885 1.00 98.62 455 ALA A O 1
ATOM 3646 N N . ARG A 1 456 ? 1.375 -13.264 22.308 1.00 98.31 456 ARG A N 1
ATOM 3647 C CA . ARG A 1 456 ? 0.972 -14.609 22.755 1.00 98.31 456 ARG A CA 1
ATOM 3648 C C . ARG A 1 456 ? 1.383 -14.942 24.181 1.00 98.31 456 ARG A C 1
ATOM 3650 O O . ARG A 1 456 ? 0.683 -15.687 24.850 1.00 98.31 456 ARG A O 1
ATOM 3657 N N . SER A 1 457 ? 2.491 -14.383 24.661 1.00 98.50 457 SER A N 1
ATOM 3658 C CA . SER A 1 457 ? 2.946 -14.596 26.042 1.00 98.50 457 SER A CA 1
ATOM 3659 C C . SER A 1 457 ? 2.045 -13.911 27.078 1.00 98.50 457 SER A C 1
ATOM 3661 O O . SER A 1 457 ? 2.159 -14.185 28.273 1.00 98.50 457 SER A O 1
ATOM 3663 N N . HIS A 1 458 ? 1.181 -12.990 26.643 1.00 98.62 458 HIS A N 1
ATOM 3664 C CA . HIS A 1 458 ? 0.370 -12.155 27.524 1.00 98.62 458 HIS A CA 1
ATOM 3665 C C . HIS A 1 458 ? -1.121 -12.126 27.181 1.00 98.62 458 HIS A C 1
ATOM 3667 O O . HIS A 1 458 ? -1.886 -11.649 28.013 1.00 98.62 458 HIS A O 1
ATOM 3673 N N . PHE A 1 459 ? -1.532 -12.628 26.015 1.00 98.62 459 PHE A N 1
ATOM 3674 C CA . PHE A 1 459 ? -2.909 -12.610 25.533 1.00 98.62 459 PHE A CA 1
ATOM 3675 C C . PHE A 1 459 ? -3.287 -13.941 24.875 1.00 98.62 459 PHE A C 1
ATOM 3677 O O . PHE A 1 459 ? -2.619 -14.396 23.945 1.00 98.62 459 PHE A O 1
ATOM 3684 N N . ASN A 1 460 ? -4.391 -14.533 25.338 1.00 97.06 460 ASN A N 1
ATOM 3685 C CA . ASN A 1 460 ? -4.872 -15.847 24.893 1.00 97.06 460 ASN A CA 1
ATOM 3686 C C . ASN A 1 460 ? -6.012 -15.773 23.859 1.00 97.06 460 ASN A C 1
ATOM 3688 O O . ASN A 1 460 ? -6.600 -16.799 23.524 1.00 97.06 460 ASN A O 1
ATOM 3692 N N . GLY A 1 461 ? -6.375 -14.574 23.393 1.00 96.94 461 GLY A N 1
ATOM 3693 C CA . GLY A 1 461 ? -7.377 -14.386 22.341 1.00 96.94 461 GLY A CA 1
ATOM 3694 C C . GLY A 1 461 ? -6.781 -14.383 20.930 1.00 96.94 461 GLY A C 1
ATOM 3695 O O . GLY A 1 461 ? -5.592 -14.645 20.731 1.00 96.94 461 GLY A O 1
ATOM 3696 N N . SER A 1 462 ? -7.624 -14.052 19.947 1.00 97.75 462 SER A N 1
ATOM 3697 C CA . SER A 1 462 ? -7.217 -14.010 18.537 1.00 97.75 462 SER A CA 1
ATOM 3698 C C . SER A 1 462 ? -6.274 -12.840 18.263 1.00 97.75 462 SER A C 1
ATOM 3700 O O . SER A 1 462 ? -6.575 -11.714 18.666 1.00 97.75 462 SER A O 1
ATOM 3702 N N . ILE A 1 463 ? -5.177 -13.073 17.539 1.00 98.56 463 ILE A N 1
ATOM 3703 C CA . ILE A 1 463 ? -4.280 -12.009 17.074 1.00 98.56 463 ILE A CA 1
ATOM 3704 C C . ILE A 1 463 ? -4.267 -11.878 15.553 1.00 98.56 463 ILE A C 1
ATOM 3706 O O . ILE A 1 463 ? -4.309 -12.865 14.813 1.00 98.56 463 ILE A O 1
ATOM 3710 N N . SER A 1 464 ? -4.134 -10.638 15.098 1.00 98.56 464 SER A N 1
ATOM 3711 C CA . SER A 1 464 ? -3.918 -10.277 13.697 1.00 98.56 464 SER A CA 1
ATOM 3712 C C . SER A 1 464 ? -2.910 -9.124 13.588 1.00 98.56 464 SER A C 1
ATOM 3714 O O . SER A 1 464 ? -2.304 -8.726 14.585 1.00 98.56 464 SER A O 1
ATOM 3716 N N . TYR A 1 465 ? -2.701 -8.627 12.376 1.00 98.69 465 TYR A N 1
ATOM 3717 C CA . TYR A 1 465 ? -1.798 -7.534 12.030 1.00 98.69 465 TYR A CA 1
ATOM 3718 C C . TYR A 1 465 ? -2.376 -6.769 10.834 1.00 98.69 465 TYR A C 1
ATOM 3720 O O . TYR A 1 465 ? -2.800 -7.420 9.887 1.00 98.69 465 TYR A O 1
ATOM 3728 N N . GLY A 1 466 ? -2.396 -5.433 10.858 1.00 98.31 466 GLY A N 1
ATOM 3729 C CA . GLY A 1 466 ? -2.836 -4.608 9.726 1.00 98.31 466 GLY A CA 1
ATOM 3730 C C . GLY A 1 466 ? -1.711 -4.381 8.718 1.00 98.31 466 GLY A C 1
ATOM 3731 O O . GLY A 1 466 ? -0.863 -3.513 8.933 1.00 98.31 466 GLY A O 1
ATOM 3732 N N . ALA A 1 467 ? -1.687 -5.169 7.641 1.00 98.25 467 ALA A N 1
ATOM 3733 C CA . ALA A 1 467 ? -0.641 -5.112 6.622 1.00 98.25 467 ALA A CA 1
ATOM 3734 C C . ALA A 1 467 ? -0.995 -4.163 5.467 1.00 98.25 467 ALA A C 1
ATOM 3736 O O . ALA A 1 467 ? -2.066 -4.285 4.868 1.00 98.25 467 ALA A O 1
ATOM 3737 N N . GLY A 1 468 ? -0.066 -3.275 5.106 1.00 94.69 468 GLY A N 1
ATOM 3738 C CA . GLY A 1 468 ? -0.161 -2.472 3.881 1.00 94.69 468 GLY A CA 1
ATOM 3739 C C . GLY A 1 468 ? 0.078 -3.319 2.624 1.00 94.69 468 GLY A C 1
ATOM 3740 O O . GLY A 1 468 ? 0.712 -4.373 2.679 1.00 94.69 468 GLY A O 1
ATOM 3741 N N . THR A 1 469 ? -0.374 -2.862 1.452 1.00 89.25 469 THR A N 1
ATOM 3742 C CA . THR A 1 469 ? -0.295 -3.649 0.197 1.00 89.25 469 THR A CA 1
ATOM 3743 C C . THR A 1 469 ? 1.136 -3.962 -0.275 1.00 89.25 469 THR A C 1
ATOM 3745 O O . THR A 1 469 ? 1.334 -4.855 -1.102 1.00 89.25 469 THR A O 1
ATOM 3748 N N . TRP A 1 470 ? 2.142 -3.255 0.250 1.00 90.06 470 TRP A N 1
ATOM 3749 C CA . TRP A 1 470 ? 3.572 -3.472 -0.008 1.00 90.06 470 TRP A CA 1
ATOM 3750 C C . TRP A 1 470 ? 4.243 -4.454 0.970 1.00 90.06 470 TRP A C 1
ATOM 3752 O O . TRP A 1 470 ? 5.403 -4.835 0.756 1.00 90.06 470 TRP A O 1
ATOM 3762 N N . GLU A 1 471 ? 3.547 -4.858 2.036 1.00 94.56 471 GLU A N 1
ATOM 3763 C CA . GLU A 1 471 ? 4.057 -5.768 3.059 1.00 94.56 471 GLU A CA 1
ATOM 3764 C C . GLU A 1 471 ? 3.739 -7.234 2.702 1.00 94.56 471 GLU A C 1
ATOM 3766 O O . GLU A 1 471 ? 2.585 -7.644 2.601 1.00 94.56 471 GLU A O 1
ATOM 3771 N N . ASP A 1 472 ? 4.779 -8.050 2.524 1.00 94.50 472 ASP A N 1
ATOM 3772 C CA . ASP A 1 472 ? 4.682 -9.502 2.338 1.00 94.50 472 ASP A CA 1
ATOM 3773 C C . ASP A 1 472 ? 4.881 -10.185 3.697 1.00 94.50 472 ASP A C 1
ATOM 3775 O O . ASP A 1 472 ? 6.011 -10.414 4.144 1.00 94.50 472 ASP A O 1
ATOM 3779 N N . VAL A 1 473 ? 3.772 -10.421 4.398 1.00 96.94 473 VAL A N 1
ATOM 3780 C CA . VAL A 1 473 ? 3.744 -10.909 5.784 1.00 96.94 473 VAL A CA 1
ATOM 3781 C C . VAL A 1 473 ? 3.729 -12.439 5.850 1.00 96.94 473 VAL A C 1
ATOM 3783 O O . VAL A 1 473 ? 2.965 -13.118 5.162 1.00 96.94 473 VAL A O 1
ATOM 3786 N N . ASP A 1 474 ? 4.541 -12.993 6.750 1.00 95.44 474 ASP A N 1
ATOM 3787 C CA . ASP A 1 474 ? 4.441 -14.380 7.191 1.00 95.44 474 ASP A CA 1
ATOM 3788 C C . ASP A 1 474 ? 3.263 -14.537 8.163 1.00 95.44 474 ASP A C 1
ATOM 3790 O O . ASP A 1 474 ? 3.362 -14.292 9.368 1.00 95.44 474 ASP A O 1
ATOM 3794 N N . TRP A 1 475 ? 2.131 -14.979 7.617 1.00 97.62 475 TRP A N 1
ATOM 3795 C CA . TRP A 1 475 ? 0.894 -15.177 8.366 1.00 97.62 475 TRP A CA 1
ATOM 3796 C C . TRP A 1 475 ? 0.916 -16.383 9.312 1.00 97.62 475 TRP A C 1
ATOM 3798 O O . TRP A 1 475 ? -0.069 -16.596 10.017 1.00 97.62 475 TRP A O 1
ATOM 3808 N N . SER A 1 476 ? 1.986 -17.188 9.370 1.00 95.50 476 SER A N 1
ATOM 3809 C CA . SER A 1 476 ? 2.026 -18.423 10.174 1.00 95.50 476 SER A CA 1
ATOM 3810 C C . SER A 1 476 ? 1.723 -18.201 11.660 1.00 95.50 476 SER A C 1
ATOM 3812 O O . SER A 1 476 ? 1.045 -19.030 12.261 1.00 95.50 476 SER A O 1
ATOM 3814 N N . GLN A 1 477 ? 2.139 -17.062 12.224 1.00 94.19 477 GLN A N 1
ATOM 3815 C CA . GLN A 1 477 ? 1.998 -16.733 13.651 1.00 94.19 477 GLN A CA 1
ATOM 3816 C C . GLN A 1 477 ? 0.630 -16.140 14.045 1.00 94.19 477 GLN A C 1
ATOM 3818 O O . GLN A 1 477 ? 0.352 -15.980 15.234 1.00 94.19 477 GLN A O 1
ATOM 3823 N N . PHE A 1 478 ? -0.212 -15.799 13.068 1.00 98.44 478 PHE A N 1
ATOM 3824 C CA . PHE A 1 478 ? -1.459 -15.051 13.267 1.00 98.44 478 PHE A CA 1
ATOM 3825 C C . PHE A 1 478 ? -2.693 -15.941 13.125 1.00 98.44 478 PHE A C 1
ATOM 3827 O O . PHE A 1 478 ? -2.663 -16.908 12.368 1.00 98.44 478 PHE A O 1
ATOM 3834 N N . ASP A 1 479 ? -3.790 -15.606 13.803 1.00 98.00 479 ASP A N 1
ATOM 3835 C CA . ASP A 1 479 ? -5.056 -16.347 13.665 1.00 98.00 479 ASP A CA 1
ATOM 3836 C C . ASP A 1 479 ? -5.859 -15.871 12.454 1.00 98.00 479 ASP A C 1
ATOM 3838 O O . ASP A 1 479 ? -6.596 -16.645 11.849 1.00 98.00 479 ASP A O 1
ATOM 3842 N N . MET A 1 480 ? -5.691 -14.599 12.085 1.00 97.62 480 MET A N 1
ATOM 3843 C CA . MET A 1 480 ? -6.395 -13.958 10.978 1.00 97.62 480 MET A CA 1
ATOM 3844 C C . MET A 1 480 ? -5.447 -13.107 10.142 1.00 97.62 480 MET A C 1
ATOM 3846 O O . MET A 1 480 ? -4.499 -12.509 10.662 1.00 97.62 480 MET A O 1
ATOM 3850 N N . ILE A 1 481 ? -5.746 -13.019 8.852 1.00 98.56 481 ILE A N 1
ATOM 3851 C CA . ILE A 1 481 ? -5.054 -12.159 7.893 1.00 98.56 481 ILE A CA 1
ATOM 3852 C C . ILE A 1 481 ? -5.688 -10.774 7.970 1.00 98.56 481 ILE A C 1
ATOM 3854 O O . ILE A 1 481 ? -6.879 -10.653 7.705 1.00 98.56 481 ILE A O 1
ATOM 3858 N N . GLY A 1 482 ? -4.912 -9.754 8.334 1.00 98.38 482 GLY A N 1
ATOM 3859 C CA . GLY A 1 482 ? -5.380 -8.371 8.433 1.00 98.38 482 GLY A CA 1
ATOM 3860 C C . GLY A 1 482 ? -4.783 -7.497 7.331 1.00 98.38 482 GLY A C 1
ATOM 3861 O O . GLY A 1 482 ? -3.565 -7.427 7.178 1.00 98.38 482 GLY A O 1
ATOM 3862 N N . LEU A 1 483 ? -5.623 -6.847 6.531 1.00 98.44 483 LEU A N 1
ATOM 3863 C CA . LEU A 1 483 ? -5.174 -6.058 5.380 1.00 98.44 483 LEU A CA 1
ATOM 3864 C C . LEU A 1 483 ? -5.699 -4.622 5.451 1.00 98.44 483 LEU A C 1
ATOM 3866 O O . LEU A 1 483 ? -6.908 -4.405 5.513 1.00 98.44 483 LEU A O 1
ATOM 3870 N N . ASN A 1 484 ? -4.795 -3.651 5.357 1.00 97.69 484 ASN A N 1
ATOM 3871 C CA . ASN A 1 484 ? -5.126 -2.268 5.033 1.00 97.69 484 ASN A CA 1
ATOM 3872 C C . ASN A 1 484 ? -5.226 -2.169 3.508 1.00 97.69 484 ASN A C 1
ATOM 3874 O O . ASN A 1 484 ? -4.218 -2.063 2.802 1.00 97.69 484 ASN A O 1
ATOM 3878 N N . TYR A 1 485 ? -6.440 -2.316 2.980 1.00 95.94 485 TYR A N 1
ATOM 3879 C CA . TYR A 1 485 ? -6.663 -2.667 1.581 1.00 95.94 485 TYR A CA 1
ATOM 3880 C C . TYR A 1 485 ? -7.456 -1.593 0.838 1.00 95.94 485 TYR A C 1
ATOM 3882 O O . TYR A 1 485 ? -8.644 -1.726 0.557 1.00 95.94 485 TYR A O 1
ATOM 3890 N N . TYR A 1 486 ? -6.769 -0.509 0.488 1.00 94.75 486 TYR A N 1
ATOM 3891 C CA . TYR A 1 486 ? -7.352 0.595 -0.267 1.00 94.75 486 TYR A CA 1
ATOM 3892 C C . TYR A 1 486 ? -7.306 0.316 -1.774 1.00 94.75 486 TYR A C 1
ATOM 3894 O O . TYR A 1 486 ? -6.274 -0.086 -2.314 1.00 94.75 486 TYR A O 1
ATOM 3902 N N . LEU A 1 487 ? -8.432 0.522 -2.452 1.00 88.88 487 LEU A N 1
ATOM 3903 C CA . LEU A 1 487 ? -8.524 0.526 -3.906 1.00 88.88 487 LEU A CA 1
ATOM 3904 C C . LEU A 1 487 ? -7.980 1.856 -4.429 1.00 88.88 487 LEU A C 1
ATOM 3906 O O . LEU A 1 487 ? -8.353 2.927 -3.957 1.00 88.88 487 LEU A O 1
ATOM 3910 N N . ASP A 1 488 ? -7.091 1.782 -5.411 1.00 85.44 488 ASP A N 1
ATOM 3911 C CA . ASP A 1 488 ? -6.537 2.958 -6.061 1.00 85.44 488 ASP A CA 1
ATOM 3912 C C . ASP A 1 488 ? -6.282 2.710 -7.553 1.00 85.44 488 ASP A C 1
ATOM 3914 O O . ASP A 1 488 ? -6.412 1.605 -8.095 1.00 85.44 488 ASP A O 1
ATOM 3918 N N . SER A 1 489 ? -5.877 3.782 -8.223 1.00 77.19 489 SER A N 1
ATOM 3919 C CA . SER A 1 489 ? -5.464 3.788 -9.622 1.00 77.19 489 SER A CA 1
ATOM 3920 C C . SER A 1 489 ? -4.409 2.725 -9.965 1.00 77.19 489 SER A C 1
ATOM 3922 O O . SER A 1 489 ? -4.406 2.160 -11.058 1.00 77.19 489 SER A O 1
ATOM 3924 N N . THR A 1 490 ? -3.489 2.416 -9.068 1.00 70.50 490 THR A N 1
ATOM 3925 C CA . THR A 1 490 ? -2.360 1.523 -9.342 1.00 70.50 490 THR A CA 1
ATOM 3926 C C . THR A 1 490 ? -2.720 0.046 -9.220 1.00 70.50 490 THR A C 1
ATOM 3928 O O . THR A 1 490 ? -2.071 -0.790 -9.852 1.00 70.50 490 THR A O 1
ATOM 3931 N N . ASN A 1 491 ? -3.749 -0.293 -8.440 1.00 75.44 491 ASN A N 1
ATOM 3932 C CA . ASN A 1 491 ? -4.071 -1.679 -8.111 1.00 75.44 491 ASN A CA 1
ATOM 3933 C C . ASN A 1 491 ? -5.402 -2.187 -8.693 1.00 75.44 491 ASN A C 1
ATOM 3935 O O . ASN A 1 491 ? -5.591 -3.405 -8.739 1.00 75.44 491 ASN A O 1
ATOM 3939 N N . GLN A 1 492 ? -6.260 -1.309 -9.225 1.00 73.25 492 GLN A N 1
ATOM 3940 C CA . GLN A 1 492 ? -7.609 -1.647 -9.702 1.00 73.25 492 GLN A CA 1
ATOM 3941 C C . GLN A 1 492 ? -7.703 -2.913 -10.573 1.00 73.25 492 GLN A C 1
ATOM 3943 O O . GLN A 1 492 ? -8.478 -3.817 -10.267 1.00 73.25 492 GLN A O 1
ATOM 3948 N N . THR A 1 493 ? -6.859 -3.051 -11.604 1.00 66.44 493 THR A N 1
ATOM 3949 C CA . THR A 1 493 ? -6.922 -4.166 -12.569 1.00 66.44 493 THR A CA 1
ATOM 3950 C C . THR A 1 493 ? -6.707 -5.529 -11.909 1.00 66.44 493 THR A C 1
ATOM 3952 O O . THR A 1 493 ? -7.170 -6.554 -12.406 1.00 66.44 493 THR A O 1
ATOM 3955 N N . ASN A 1 494 ? -5.978 -5.559 -10.792 1.00 70.44 494 ASN A N 1
ATOM 3956 C CA . ASN A 1 494 ? -5.605 -6.783 -10.096 1.00 70.44 494 ASN A CA 1
ATOM 3957 C C . ASN A 1 494 ? -6.090 -6.815 -8.645 1.00 70.44 494 ASN A C 1
ATOM 3959 O O . ASN A 1 494 ? -5.661 -7.710 -7.920 1.00 70.44 494 ASN A O 1
ATOM 3963 N N . TYR A 1 495 ? -6.953 -5.890 -8.220 1.00 80.12 495 TYR A N 1
ATOM 3964 C CA . TYR A 1 495 ? -7.350 -5.721 -6.822 1.00 80.12 495 TYR A CA 1
ATOM 3965 C C . TYR A 1 495 ? -7.927 -7.022 -6.245 1.00 80.12 495 TYR A C 1
ATOM 3967 O O . TYR A 1 495 ? -7.323 -7.656 -5.381 1.00 80.12 495 TYR A O 1
ATOM 3975 N N . VAL A 1 496 ? -9.003 -7.537 -6.848 1.00 81.75 496 VAL A N 1
ATOM 3976 C CA . VAL A 1 496 ? -9.632 -8.805 -6.433 1.00 81.75 496 VAL A CA 1
ATOM 3977 C C . VAL A 1 496 ? -8.680 -9.995 -6.574 1.00 81.75 496 VAL A C 1
ATOM 3979 O O . VAL A 1 496 ? -8.582 -10.842 -5.689 1.00 81.75 496 VAL A O 1
ATOM 3982 N N . ASN A 1 497 ? -7.931 -10.073 -7.677 1.00 77.19 497 ASN A N 1
ATOM 3983 C CA . ASN A 1 497 ? -7.000 -11.182 -7.898 1.00 77.19 497 ASN A CA 1
ATOM 3984 C C . ASN A 1 497 ? -5.865 -11.204 -6.868 1.00 77.19 497 ASN A C 1
ATOM 3986 O O . ASN A 1 497 ? -5.390 -12.279 -6.513 1.00 77.19 497 ASN A O 1
ATOM 3990 N N . SER A 1 498 ? -5.425 -10.038 -6.399 1.00 82.19 498 SER A N 1
ATOM 3991 C CA . SER A 1 498 ? -4.384 -9.908 -5.382 1.00 82.19 498 SER A CA 1
ATOM 3992 C C . SER A 1 498 ? -4.928 -10.255 -4.001 1.00 82.19 498 SER A C 1
ATOM 3994 O O . SER A 1 498 ? -4.267 -10.997 -3.280 1.00 82.19 498 SER A O 1
ATOM 3996 N N . LEU A 1 499 ? -6.156 -9.834 -3.686 1.00 86.56 499 LEU A N 1
ATOM 3997 C CA . LEU A 1 499 ? -6.883 -10.255 -2.488 1.00 86.56 499 LEU A CA 1
ATOM 3998 C C . LEU A 1 499 ? -7.055 -11.785 -2.431 1.00 86.56 499 LEU A C 1
ATOM 4000 O O . LEU A 1 499 ? -6.728 -12.421 -1.431 1.00 86.56 499 LEU A O 1
ATOM 4004 N N . ARG A 1 500 ? -7.455 -12.421 -3.539 1.00 86.81 500 ARG A N 1
ATOM 4005 C CA . ARG A 1 500 ? -7.650 -13.882 -3.605 1.00 86.81 500 ARG A CA 1
ATOM 4006 C C . ARG A 1 500 ? -6.385 -14.699 -3.332 1.00 86.81 500 ARG A C 1
ATOM 4008 O O . ARG A 1 500 ? -6.482 -15.874 -2.982 1.00 86.81 500 ARG A O 1
ATOM 4015 N N . LYS A 1 501 ? -5.189 -14.109 -3.443 1.00 87.75 501 LYS A N 1
ATOM 4016 C CA . LYS A 1 501 ? -3.930 -14.797 -3.103 1.00 87.75 501 LYS A CA 1
ATOM 4017 C C . LYS A 1 501 ? -3.846 -15.162 -1.624 1.00 87.75 501 LYS A C 1
ATOM 4019 O O . LYS A 1 501 ? -3.099 -16.080 -1.291 1.00 87.75 501 LYS A O 1
ATOM 4024 N N . PHE A 1 502 ? -4.580 -14.474 -0.751 1.00 91.06 502 PHE A N 1
ATOM 4025 C CA . PHE A 1 502 ? -4.569 -14.740 0.685 1.00 91.06 502 PHE A CA 1
ATOM 4026 C C . PHE A 1 502 ? -5.372 -15.993 1.071 1.00 91.06 502 PHE A C 1
ATOM 4028 O O . PHE A 1 502 ? -5.071 -16.598 2.097 1.00 91.06 502 PHE A O 1
ATOM 4035 N N . TYR A 1 503 ? -6.274 -16.490 0.214 1.00 88.69 503 TYR A N 1
ATOM 4036 C CA . TYR A 1 503 ? -6.994 -17.750 0.468 1.00 88.69 503 TYR A CA 1
ATOM 4037 C C . TYR A 1 503 ? -6.075 -18.971 0.598 1.00 88.69 503 TYR A C 1
ATOM 4039 O O . TYR A 1 503 ? -6.444 -19.954 1.232 1.00 88.69 503 TYR A O 1
ATOM 4047 N N . LYS A 1 504 ? -4.846 -18.910 0.064 1.00 89.00 504 LYS A N 1
ATOM 4048 C CA . LYS A 1 504 ? -3.860 -20.001 0.174 1.00 89.00 504 LYS A CA 1
ATOM 4049 C C . LYS A 1 504 ? -3.438 -20.323 1.615 1.00 89.00 504 LYS A C 1
ATOM 4051 O O . LYS A 1 504 ? -2.838 -21.367 1.835 1.00 89.00 504 LYS A O 1
ATOM 4056 N N . TYR A 1 505 ? -3.665 -19.408 2.559 1.00 89.25 505 TYR A N 1
ATOM 4057 C CA . TYR A 1 505 ? -3.246 -19.561 3.953 1.00 89.25 505 TYR A CA 1
ATOM 4058 C C . TYR A 1 505 ? -4.282 -20.282 4.826 1.00 89.25 505 TYR A C 1
ATOM 4060 O O . TYR A 1 505 ? -3.952 -20.575 5.970 1.00 89.25 505 TYR A O 1
ATOM 4068 N N . ASP A 1 506 ? -5.490 -20.555 4.312 1.00 91.19 506 ASP A N 1
ATOM 4069 C CA . ASP A 1 506 ? -6.588 -21.217 5.042 1.00 91.19 506 ASP A CA 1
ATOM 4070 C C . ASP A 1 506 ? -6.913 -20.551 6.397 1.00 91.19 506 ASP A C 1
ATOM 4072 O O . ASP A 1 506 ? -7.070 -21.195 7.432 1.00 91.19 506 ASP A O 1
ATOM 4076 N N . LYS A 1 507 ? -6.948 -19.211 6.400 1.00 94.94 507 LYS A N 1
ATOM 4077 C CA . LYS A 1 507 ? -7.247 -18.372 7.572 1.00 94.94 507 LYS A CA 1
ATOM 4078 C C . LYS A 1 507 ? -8.313 -17.331 7.227 1.00 94.94 507 LYS A C 1
ATOM 4080 O O . LYS A 1 507 ? -8.351 -16.887 6.077 1.00 94.94 507 LYS A O 1
ATOM 4085 N N . PRO A 1 508 ? -9.140 -16.892 8.197 1.00 96.88 508 PRO A N 1
ATOM 4086 C CA . PRO A 1 508 ? -10.069 -15.786 7.991 1.00 96.88 508 PRO A CA 1
ATOM 4087 C C . PRO A 1 508 ? -9.337 -14.523 7.522 1.00 96.88 508 PRO A C 1
ATOM 4089 O O . PRO A 1 508 ? -8.304 -14.153 8.088 1.00 96.88 50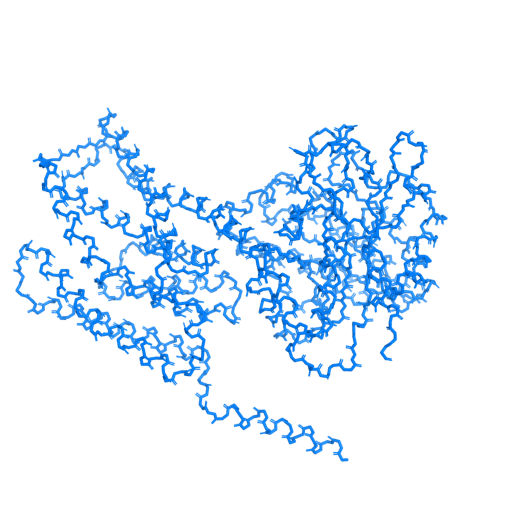8 PRO A O 1
ATOM 4092 N N . ILE A 1 509 ? -9.882 -13.867 6.498 1.00 98.19 509 ILE A N 1
ATOM 4093 C CA . ILE A 1 509 ? -9.364 -12.604 5.959 1.00 98.19 509 ILE A CA 1
ATOM 4094 C C . ILE A 1 509 ? -10.234 -11.463 6.478 1.00 98.19 509 ILE A C 1
ATOM 4096 O O . ILE A 1 509 ? -11.457 -11.488 6.325 1.00 98.19 509 ILE A O 1
ATOM 4100 N N . VAL A 1 510 ? -9.592 -10.463 7.072 1.00 98.00 510 VAL A N 1
ATOM 4101 C CA . VAL A 1 510 ? -10.207 -9.251 7.603 1.00 98.00 510 VAL A CA 1
ATOM 4102 C C . VAL A 1 510 ? -9.563 -8.041 6.942 1.00 98.00 510 VAL A C 1
ATOM 4104 O O . VAL A 1 510 ? -8.344 -7.876 6.977 1.00 98.00 510 VAL A O 1
ATOM 4107 N N . ILE A 1 511 ? -10.380 -7.165 6.365 1.00 98.56 511 ILE A N 1
ATOM 4108 C CA . ILE A 1 511 ? -9.914 -5.851 5.923 1.00 98.56 511 ILE A CA 1
ATOM 4109 C C . ILE A 1 511 ? -9.878 -4.951 7.150 1.00 98.56 511 ILE A C 1
ATOM 4111 O O . ILE A 1 511 ? -10.923 -4.522 7.630 1.00 98.56 511 ILE A O 1
ATOM 4115 N N . THR A 1 512 ? -8.687 -4.723 7.697 1.00 98.25 512 THR A N 1
ATOM 4116 C CA . THR A 1 512 ? -8.491 -3.935 8.919 1.00 98.25 512 THR A CA 1
ATOM 4117 C C . THR A 1 512 ? -8.665 -2.447 8.676 1.00 98.25 512 THR A C 1
ATOM 4119 O O . THR A 1 512 ? -9.042 -1.745 9.608 1.00 98.25 512 THR A O 1
ATOM 4122 N N . GLU A 1 513 ? -8.441 -1.984 7.444 1.00 97.88 513 GLU A N 1
ATOM 4123 C CA . GLU A 1 513 ? -8.751 -0.619 7.025 1.00 97.88 513 GLU A CA 1
ATOM 4124 C C . GLU A 1 513 ? -9.072 -0.542 5.530 1.00 97.88 513 GLU A C 1
ATOM 4126 O O . GLU A 1 513 ? -8.356 -1.100 4.696 1.00 97.88 513 GLU A O 1
ATOM 4131 N N . PHE A 1 514 ? -10.128 0.195 5.196 1.00 98.25 514 PHE A N 1
ATOM 4132 C CA . PHE A 1 514 ? -10.399 0.721 3.860 1.00 98.25 514 PHE A CA 1
ATOM 4133 C C . PHE A 1 514 ? -11.272 1.975 3.981 1.00 98.25 514 PHE A C 1
ATOM 4135 O O . PHE A 1 514 ? -12.049 2.104 4.924 1.00 98.25 514 PHE A O 1
ATOM 4142 N N . GLY A 1 515 ? -11.180 2.890 3.025 1.00 97.19 515 GLY A N 1
ATOM 4143 C CA . GLY A 1 515 ? -11.958 4.125 3.045 1.00 97.19 515 GLY A CA 1
ATOM 4144 C C . GLY A 1 515 ? -11.601 5.036 1.881 1.00 97.19 515 GLY A C 1
ATOM 4145 O O . GLY A 1 515 ? -10.766 4.687 1.043 1.00 97.19 515 GLY A O 1
ATOM 4146 N N . CYS A 1 516 ? -12.245 6.195 1.831 1.00 96.75 516 CYS A N 1
ATOM 4147 C CA . CYS A 1 516 ? -12.009 7.219 0.822 1.00 96.75 516 CYS A CA 1
ATOM 4148 C C . CYS A 1 516 ? -12.181 8.612 1.440 1.00 96.75 516 CYS A C 1
ATOM 4150 O O . CYS A 1 516 ? -12.924 8.779 2.408 1.00 96.75 516 CYS A O 1
ATOM 4152 N N . CYS A 1 517 ? -11.495 9.598 0.874 1.00 97.88 517 CYS A N 1
ATOM 4153 C CA . CYS A 1 517 ? -11.674 11.009 1.199 1.00 97.88 517 CYS A CA 1
ATOM 4154 C C . CYS A 1 517 ? -12.906 11.589 0.471 1.00 97.88 517 CYS A C 1
ATOM 4156 O O . CYS A 1 517 ? -13.444 10.974 -0.448 1.00 97.88 517 CYS A O 1
ATOM 4158 N N . SER A 1 518 ? -13.372 12.778 0.864 1.00 96.38 518 SER A N 1
ATOM 4159 C CA . SER A 1 518 ? -14.673 13.329 0.430 1.00 96.38 518 SER A CA 1
ATOM 4160 C C . SER A 1 518 ? -14.565 14.441 -0.627 1.00 96.38 518 SER A C 1
ATOM 4162 O O . SER A 1 518 ? -15.193 15.498 -0.520 1.00 96.38 518 SER A O 1
ATOM 4164 N N . TYR A 1 519 ? -13.764 14.214 -1.672 1.00 93.62 519 TYR A N 1
ATOM 4165 C CA . TYR A 1 519 ? -13.602 15.131 -2.808 1.00 93.62 519 TYR A CA 1
ATOM 4166 C C . TYR A 1 519 ? -13.538 14.394 -4.150 1.00 93.62 519 TYR A C 1
ATOM 4168 O O . TYR A 1 519 ? -13.222 13.209 -4.204 1.00 93.62 519 TYR A O 1
ATOM 4176 N N . GLU A 1 520 ? -13.817 15.101 -5.245 1.00 86.50 520 GLU A N 1
ATOM 4177 C CA . GLU A 1 520 ? -13.762 14.528 -6.597 1.00 86.50 520 GLU A CA 1
ATOM 4178 C C . GLU A 1 520 ? -12.362 13.999 -6.951 1.00 86.50 520 GLU A C 1
ATOM 4180 O O . GLU A 1 520 ? -11.369 14.730 -6.914 1.00 86.50 520 GLU A O 1
ATOM 4185 N N . GLY A 1 521 ? -12.275 12.722 -7.327 1.00 84.56 521 GLY A N 1
ATOM 4186 C CA . GLY A 1 521 ? -11.026 12.042 -7.666 1.00 84.56 521 GLY A CA 1
ATOM 4187 C C . GLY A 1 521 ? -10.320 11.381 -6.477 1.00 84.56 521 GLY A C 1
ATOM 4188 O O . GLY A 1 521 ? -9.269 10.760 -6.670 1.00 84.56 521 GLY A O 1
ATOM 4189 N N . ALA A 1 522 ? -10.862 11.485 -5.258 1.00 90.38 522 ALA A N 1
ATOM 4190 C CA . ALA A 1 522 ? -10.357 10.770 -4.086 1.00 90.38 522 ALA A CA 1
ATOM 4191 C C . ALA A 1 522 ? -10.434 9.241 -4.251 1.00 90.38 522 ALA A C 1
ATOM 4193 O O . ALA A 1 522 ? -9.548 8.519 -3.787 1.00 90.38 522 ALA A O 1
ATOM 4194 N N . GLU A 1 523 ? -11.435 8.742 -4.975 1.00 86.06 523 GLU A N 1
ATOM 4195 C CA . GLU A 1 523 ? -11.671 7.324 -5.269 1.00 86.06 523 GLU A CA 1
ATOM 4196 C C . GLU A 1 523 ? -10.530 6.665 -6.064 1.00 86.06 523 GLU A C 1
ATOM 4198 O O . GLU A 1 523 ? -10.411 5.443 -6.101 1.00 86.06 523 GLU A O 1
ATOM 4203 N N . PHE A 1 524 ? -9.650 7.467 -6.671 1.00 82.44 524 PHE A N 1
ATOM 4204 C CA . PHE A 1 524 ? -8.499 7.001 -7.450 1.00 82.44 524 PHE A CA 1
ATOM 4205 C C . PHE A 1 524 ? -7.190 6.991 -6.669 1.00 82.44 524 PHE A C 1
ATOM 4207 O O . PHE A 1 524 ? -6.171 6.494 -7.167 1.00 82.44 524 PHE A O 1
ATOM 4214 N N . LYS A 1 525 ? -7.199 7.549 -5.458 1.00 84.56 525 LYS A N 1
ATOM 4215 C CA . LYS A 1 525 ? -6.004 7.720 -4.633 1.00 84.56 525 LYS A CA 1
ATOM 4216 C C . LYS A 1 525 ? -5.913 6.722 -3.483 1.00 84.56 525 LYS A C 1
ATOM 4218 O O . LYS A 1 525 ? -4.822 6.562 -2.943 1.00 84.56 525 LYS A O 1
ATOM 4223 N N . GLY A 1 526 ? -7.004 6.044 -3.122 1.00 89.56 526 GLY A N 1
ATOM 4224 C CA . GLY A 1 526 ? -7.017 5.085 -2.015 1.00 89.56 526 GLY A CA 1
ATOM 4225 C C . GLY A 1 526 ? -6.444 5.696 -0.732 1.00 89.56 526 GLY A C 1
ATOM 4226 O O . GLY A 1 526 ? -6.861 6.777 -0.321 1.00 89.56 526 GLY A O 1
ATOM 4227 N N . ALA A 1 527 ? -5.441 5.044 -0.136 1.00 90.75 527 ALA A N 1
ATOM 4228 C CA . ALA A 1 527 ? -4.767 5.520 1.078 1.00 90.75 527 ALA A CA 1
ATOM 4229 C C . ALA A 1 527 ? -4.084 6.896 0.907 1.00 90.75 527 ALA A C 1
ATOM 4231 O O . ALA A 1 527 ? -3.991 7.660 1.861 1.00 90.75 527 ALA A O 1
ATOM 4232 N N . SER A 1 528 ? -3.667 7.249 -0.314 1.00 90.38 528 SER A N 1
ATOM 4233 C CA . SER A 1 528 ? -3.084 8.559 -0.647 1.00 90.38 528 SER A CA 1
ATOM 4234 C C . SER A 1 528 ? -4.128 9.674 -0.801 1.00 90.38 528 SER A C 1
ATOM 4236 O O . SER A 1 528 ? -3.793 10.788 -1.205 1.00 90.38 528 SER A O 1
ATOM 4238 N N . GLY A 1 529 ? -5.409 9.413 -0.517 1.00 90.50 529 GLY A N 1
ATOM 4239 C CA . GLY A 1 529 ? -6.464 10.428 -0.567 1.00 90.50 529 GLY A CA 1
ATOM 4240 C C . GLY A 1 529 ? -6.176 11.639 0.329 1.00 90.50 529 GLY A C 1
ATOM 4241 O O . GLY A 1 529 ? -6.446 12.770 -0.083 1.00 90.50 529 GLY A O 1
ATOM 4242 N N . ALA A 1 530 ? -5.555 11.407 1.489 1.00 92.69 530 ALA A N 1
ATOM 4243 C CA . ALA A 1 530 ? -5.214 12.430 2.477 1.00 92.69 530 ALA A CA 1
ATOM 4244 C C . ALA A 1 530 ? -3.925 13.217 2.158 1.00 92.69 530 ALA A C 1
ATOM 4246 O O . ALA A 1 530 ? -3.642 14.219 2.813 1.00 92.69 530 ALA A O 1
ATOM 4247 N N . ASP A 1 531 ? -3.158 12.826 1.129 1.00 89.81 531 ASP A N 1
ATOM 4248 C CA . ASP A 1 531 ? -1.873 13.463 0.780 1.00 89.81 531 ASP A CA 1
ATOM 4249 C C . ASP A 1 531 ? -2.019 14.925 0.311 1.00 89.81 531 ASP A C 1
ATOM 4251 O O . ASP A 1 531 ? -1.022 15.627 0.170 1.00 89.81 531 ASP A O 1
ATOM 4255 N N . ILE A 1 532 ? -3.252 15.388 0.074 1.00 86.38 532 ILE A N 1
ATOM 4256 C CA . ILE A 1 532 ? -3.571 16.772 -0.311 1.00 86.38 532 ILE A CA 1
ATOM 4257 C C . ILE A 1 532 ? -3.476 17.762 0.858 1.00 86.38 532 ILE A C 1
ATOM 4259 O O . ILE A 1 532 ? -3.660 18.959 0.661 1.00 86.38 532 ILE A O 1
ATOM 4263 N N . GLN A 1 533 ? -3.254 17.278 2.082 1.00 87.56 533 GLN A N 1
ATOM 4264 C CA . GLN A 1 533 ? -3.126 18.103 3.278 1.00 87.56 533 GLN A CA 1
ATOM 4265 C C . GLN A 1 533 ? -1.661 18.457 3.557 1.00 87.56 533 GLN A C 1
ATOM 4267 O O . GLN A 1 533 ? -0.781 17.594 3.539 1.00 87.56 533 GLN A O 1
ATOM 4272 N N . ASP A 1 534 ? -1.405 19.721 3.894 1.00 82.06 534 ASP A N 1
ATOM 4273 C CA . ASP A 1 534 ? -0.101 20.158 4.380 1.00 82.06 534 ASP A CA 1
ATOM 4274 C C . ASP A 1 534 ? 0.094 19.793 5.860 1.00 82.06 534 ASP A C 1
ATOM 4276 O O . ASP A 1 534 ? -0.717 20.129 6.724 1.00 82.06 534 ASP A O 1
ATOM 4280 N N . TRP A 1 535 ? 1.209 19.122 6.146 1.00 82.31 535 TRP A N 1
ATOM 4281 C CA . TRP A 1 535 ? 1.624 18.692 7.484 1.00 82.31 535 TRP A CA 1
ATOM 4282 C C . TRP A 1 535 ? 2.810 19.496 8.038 1.00 82.31 535 TRP A C 1
ATOM 4284 O O . TRP A 1 535 ? 3.278 19.209 9.140 1.00 82.31 535 TRP A O 1
ATOM 4294 N N . MET A 1 536 ? 3.320 20.483 7.293 1.00 77.31 536 MET A N 1
ATOM 4295 C CA . MET A 1 536 ? 4.477 21.290 7.695 1.00 77.31 536 MET A CA 1
ATOM 4296 C C . MET A 1 536 ? 4.114 22.344 8.748 1.00 77.31 536 MET A C 1
ATOM 4298 O O . MET A 1 536 ? 4.877 22.551 9.690 1.00 77.31 536 MET A O 1
ATOM 4302 N N . GLU A 1 537 ? 2.943 22.975 8.628 1.00 81.50 537 GLU A N 1
ATOM 4303 C CA . GLU A 1 537 ? 2.442 23.987 9.567 1.00 81.50 537 GLU A CA 1
ATOM 4304 C C . GLU A 1 537 ? 1.214 23.472 10.336 1.00 81.50 537 GLU A C 1
ATOM 4306 O O . GLU A 1 537 ? 0.076 23.814 10.030 1.00 81.50 537 GLU A O 1
ATOM 4311 N N . ILE A 1 538 ? 1.439 22.654 11.372 1.00 81.25 538 ILE A N 1
ATOM 4312 C CA . ILE A 1 538 ? 0.379 21.980 12.161 1.00 81.25 538 ILE A CA 1
ATOM 4313 C C . ILE A 1 538 ? -0.722 22.934 12.663 1.00 81.25 538 ILE A C 1
ATOM 4315 O O . ILE A 1 538 ? -1.892 22.561 12.679 1.00 81.25 538 ILE A O 1
ATOM 4319 N N . ASN A 1 539 ? -0.369 24.162 13.053 1.00 80.19 539 ASN A N 1
ATOM 4320 C CA . ASN A 1 539 ? -1.330 25.130 13.600 1.00 80.19 539 ASN A CA 1
ATOM 4321 C C . ASN A 1 539 ? -2.126 25.889 12.524 1.00 80.19 539 ASN A C 1
ATOM 4323 O O . ASN A 1 539 ? -3.101 26.556 12.853 1.00 80.19 539 ASN A O 1
ATOM 4327 N N . HIS A 1 540 ? -1.717 25.803 11.256 1.00 83.50 540 HIS A N 1
ATOM 4328 C CA . HIS A 1 540 ? -2.340 26.495 10.124 1.00 83.50 540 HIS A CA 1
ATOM 4329 C C . HIS A 1 540 ? -2.444 25.559 8.915 1.00 83.50 540 HIS A C 1
ATOM 4331 O O . HIS A 1 540 ? -2.150 25.942 7.780 1.00 83.50 540 HIS A O 1
ATOM 4337 N N . ARG A 1 541 ? -2.835 24.302 9.168 1.00 88.69 541 ARG A N 1
ATOM 4338 C CA . ARG A 1 541 ? -2.975 23.300 8.110 1.00 88.69 541 ARG A CA 1
ATOM 4339 C C . ARG A 1 541 ? -3.968 23.773 7.057 1.00 88.69 541 ARG A C 1
ATOM 4341 O O . ARG A 1 541 ? -5.031 24.304 7.372 1.00 88.69 541 ARG A O 1
ATOM 4348 N N . LYS A 1 542 ? -3.618 23.507 5.806 1.00 91.06 542 LYS A N 1
ATOM 4349 C CA . LYS A 1 542 ? -4.425 23.797 4.625 1.00 91.06 542 LYS A CA 1
ATOM 4350 C C . LYS A 1 542 ? -4.255 22.692 3.593 1.00 91.06 542 LYS A C 1
ATOM 4352 O O . LYS A 1 542 ? -3.347 21.865 3.698 1.00 91.06 542 LYS A O 1
ATOM 4357 N N . LEU A 1 543 ? -5.124 22.695 2.599 1.00 89.00 543 LEU A N 1
ATOM 4358 C CA . LEU A 1 543 ? -4.997 21.852 1.424 1.00 89.00 543 LEU A CA 1
ATOM 4359 C C . LEU A 1 543 ? -3.943 22.430 0.465 1.00 89.00 543 LEU A C 1
ATOM 4361 O O . LEU A 1 543 ? -3.711 23.639 0.419 1.00 89.00 543 LEU A O 1
ATOM 4365 N N . ASP A 1 544 ? -3.303 21.569 -0.319 1.00 83.44 544 ASP A N 1
ATOM 4366 C CA . ASP A 1 544 ? -2.303 21.944 -1.327 1.00 83.44 544 ASP A CA 1
ATOM 4367 C C . ASP A 1 544 ? -2.917 22.530 -2.615 1.00 83.44 544 ASP A C 1
ATOM 4369 O O . ASP A 1 544 ? -2.201 22.968 -3.519 1.00 83.44 544 ASP A O 1
ATOM 4373 N N . GLY A 1 545 ? -4.248 22.576 -2.685 1.00 85.44 545 GLY A N 1
ATOM 4374 C CA . GLY A 1 545 ? -5.017 23.088 -3.807 1.00 85.44 545 GLY A CA 1
ATOM 4375 C C . GLY A 1 545 ? -6.509 23.181 -3.497 1.00 85.44 545 GLY A C 1
ATOM 4376 O O . GLY A 1 545 ? -6.975 22.812 -2.420 1.00 85.44 545 GLY A O 1
ATOM 4377 N N . ILE A 1 546 ? -7.270 23.682 -4.471 1.00 85.12 546 ILE A N 1
ATOM 4378 C CA . ILE A 1 546 ? -8.731 23.752 -4.392 1.00 85.12 546 ILE A CA 1
ATOM 4379 C C . ILE A 1 546 ? -9.306 22.462 -4.976 1.00 85.12 546 ILE A C 1
ATOM 4381 O O . ILE A 1 546 ? -9.152 22.186 -6.164 1.00 85.12 546 ILE A O 1
ATOM 4385 N N . TYR A 1 547 ? -9.997 21.699 -4.134 1.00 87.38 547 TYR A N 1
ATOM 4386 C CA . TYR A 1 547 ? -10.680 20.459 -4.507 1.00 87.38 547 TYR A CA 1
ATOM 4387 C C . TYR A 1 547 ? -12.199 20.648 -4.447 1.00 87.38 547 TYR A C 1
ATOM 4389 O O . TYR A 1 547 ? -12.692 21.429 -3.640 1.00 87.38 547 TYR A O 1
ATOM 4397 N N . THR A 1 548 ? -12.976 19.950 -5.267 1.00 91.06 548 THR A N 1
ATOM 4398 C CA . THR A 1 548 ? -14.444 19.984 -5.158 1.00 91.06 548 THR A CA 1
ATOM 4399 C C . THR A 1 548 ? -14.888 18.972 -4.106 1.00 91.06 548 THR A C 1
ATOM 4401 O O . THR A 1 548 ? -14.605 17.784 -4.264 1.00 91.06 548 THR A O 1
ATOM 4404 N N . ARG A 1 549 ? -15.585 19.399 -3.038 1.00 94.50 549 ARG A N 1
ATOM 4405 C CA . ARG A 1 549 ? -16.178 18.449 -2.076 1.00 94.50 549 ARG A CA 1
ATOM 4406 C C . ARG A 1 549 ? -17.188 17.559 -2.785 1.00 94.50 549 ARG A C 1
ATOM 4408 O O . ARG A 1 549 ? -18.083 18.051 -3.465 1.00 94.50 549 ARG A O 1
ATOM 4415 N N . ASN A 1 550 ? -17.106 16.266 -2.507 1.00 94.75 550 ASN A N 1
ATOM 4416 C CA . ASN A 1 550 ? -18.086 15.293 -2.938 1.00 94.75 550 ASN A CA 1
ATOM 4417 C C . ASN A 1 550 ? -18.168 14.149 -1.913 1.00 94.75 550 ASN A C 1
ATOM 4419 O O . ASN A 1 550 ? -17.358 13.227 -1.917 1.00 94.75 550 ASN A O 1
ATOM 4423 N N . GLU A 1 551 ? -19.149 14.212 -1.011 1.00 97.75 551 GLU A N 1
ATOM 4424 C CA . GLU A 1 551 ? -19.384 13.141 -0.031 1.00 97.75 551 GLU A CA 1
ATOM 4425 C C . GLU A 1 551 ? -19.960 11.872 -0.683 1.00 97.75 551 GLU A C 1
ATOM 4427 O O . GLU A 1 551 ? -19.788 10.777 -0.148 1.00 97.75 551 GLU A O 1
ATOM 4432 N N . GLN A 1 552 ? -20.606 11.995 -1.851 1.00 95.69 552 GLN A N 1
ATOM 4433 C CA . GLN A 1 552 ? -21.138 10.844 -2.582 1.00 95.69 552 GLN A CA 1
ATOM 4434 C C . GLN A 1 552 ? -20.013 9.966 -3.136 1.00 95.69 552 GLN A C 1
ATOM 4436 O O . GLN A 1 552 ? -20.141 8.750 -3.117 1.00 95.69 552 GLN A O 1
ATOM 4441 N N . VAL A 1 553 ? -18.886 10.555 -3.555 1.00 92.62 553 VAL A N 1
ATOM 4442 C CA . VAL A 1 553 ? -17.677 9.805 -3.951 1.00 92.62 553 VAL A CA 1
ATOM 4443 C C . VAL A 1 553 ? -17.210 8.881 -2.824 1.00 92.62 553 VAL A C 1
ATOM 4445 O O . VAL A 1 553 ? -16.970 7.694 -3.051 1.00 92.62 553 VAL A O 1
ATOM 4448 N N . GLN A 1 554 ? -17.138 9.404 -1.596 1.00 97.50 554 GLN A N 1
ATOM 4449 C CA . GLN A 1 554 ? -16.768 8.616 -0.421 1.00 97.50 554 GLN A CA 1
ATOM 4450 C C . GLN A 1 554 ? -17.785 7.491 -0.161 1.00 97.50 554 GLN A C 1
ATOM 4452 O O . GLN A 1 554 ? -17.389 6.347 0.073 1.00 97.50 554 GLN A O 1
ATOM 4457 N N . ALA A 1 555 ? -19.083 7.809 -0.220 1.00 96.56 555 ALA A N 1
ATOM 4458 C CA . ALA A 1 555 ? -20.165 6.850 -0.010 1.00 96.56 555 ALA A CA 1
ATOM 4459 C C . ALA A 1 555 ? -20.134 5.713 -1.046 1.00 96.56 555 ALA A C 1
ATOM 4461 O O . ALA A 1 555 ? -20.051 4.543 -0.671 1.00 96.56 555 ALA A O 1
ATOM 4462 N N . ASP A 1 556 ? -20.105 6.049 -2.336 1.00 89.69 556 ASP A N 1
ATOM 4463 C CA . ASP A 1 556 ? -20.081 5.092 -3.444 1.00 89.69 556 ASP A CA 1
ATOM 4464 C C . ASP A 1 556 ? -18.871 4.159 -3.351 1.00 89.69 556 ASP A C 1
ATOM 4466 O O . ASP A 1 556 ? -19.010 2.948 -3.542 1.00 89.69 556 ASP A O 1
ATOM 4470 N N . TYR A 1 557 ? -17.690 4.698 -3.032 1.00 93.62 557 TYR A N 1
ATOM 4471 C CA . TYR A 1 557 ? -16.471 3.912 -2.856 1.00 93.62 557 TYR A CA 1
ATOM 4472 C C . TYR A 1 557 ? -16.613 2.903 -1.709 1.00 93.62 557 TYR A C 1
ATOM 4474 O O . TYR A 1 557 ? -16.347 1.711 -1.893 1.00 93.62 557 TYR A O 1
ATOM 4482 N N . ILE A 1 558 ? -17.050 3.360 -0.529 1.00 96.62 558 ILE A N 1
ATOM 4483 C CA . ILE A 1 558 ? -17.193 2.502 0.655 1.00 96.62 558 ILE A CA 1
ATOM 4484 C C . ILE A 1 558 ? -18.249 1.426 0.403 1.00 96.62 558 ILE A C 1
ATOM 4486 O O . ILE A 1 558 ? -17.980 0.243 0.620 1.00 96.62 558 ILE A O 1
ATOM 4490 N N . GLY A 1 559 ? -19.421 1.809 -0.106 1.00 93.19 559 GLY A N 1
ATOM 4491 C CA . GLY A 1 559 ? -20.509 0.880 -0.392 1.00 93.19 559 GLY A CA 1
ATOM 4492 C C . GLY A 1 559 ? -20.122 -0.182 -1.421 1.00 93.19 559 GLY A C 1
ATOM 4493 O O . GLY A 1 559 ? -20.419 -1.364 -1.244 1.00 93.19 559 GLY A O 1
ATOM 4494 N N . SER A 1 560 ? -19.392 0.221 -2.460 1.00 87.62 560 SER A N 1
ATOM 4495 C CA . SER A 1 560 ? -18.872 -0.677 -3.494 1.00 87.62 560 SER A CA 1
ATOM 4496 C C . SER A 1 560 ? -17.896 -1.716 -2.933 1.00 87.62 560 SER A C 1
ATOM 4498 O O . SER A 1 560 ? -17.984 -2.895 -3.282 1.00 87.62 560 SER A O 1
ATOM 4500 N N . LEU A 1 561 ? -16.982 -1.309 -2.044 1.00 93.81 561 LEU A N 1
ATOM 4501 C CA . LEU A 1 561 ? -16.020 -2.230 -1.437 1.00 93.81 561 LEU A CA 1
ATOM 4502 C C . LEU A 1 561 ? -16.653 -3.159 -0.399 1.00 93.81 561 LEU A C 1
ATOM 4504 O O . LEU A 1 561 ? -16.292 -4.332 -0.372 1.00 93.81 561 LEU A O 1
ATOM 4508 N N . ILE A 1 562 ? -17.634 -2.695 0.385 1.00 94.12 562 ILE A N 1
ATOM 4509 C CA . ILE A 1 562 ? -18.403 -3.572 1.288 1.00 94.12 562 ILE A CA 1
ATOM 4510 C C . ILE A 1 562 ? -19.023 -4.732 0.496 1.00 94.12 562 ILE A C 1
ATOM 4512 O O . ILE A 1 562 ? -18.795 -5.890 0.843 1.00 94.12 562 ILE A O 1
ATOM 4516 N N . ASN A 1 563 ? -19.709 -4.440 -0.616 1.00 87.81 563 ASN A N 1
ATOM 4517 C CA . ASN A 1 563 ? -20.319 -5.483 -1.454 1.00 87.81 563 ASN A CA 1
ATOM 4518 C C . ASN A 1 563 ? -19.285 -6.449 -2.019 1.00 87.81 563 ASN A C 1
ATOM 4520 O O . ASN A 1 563 ? -19.509 -7.655 -2.062 1.00 87.81 563 ASN A O 1
ATOM 4524 N N . LEU A 1 564 ? -18.146 -5.920 -2.466 1.00 88.19 564 LEU A N 1
ATOM 4525 C CA . LEU A 1 564 ? -17.057 -6.730 -2.992 1.00 88.19 564 LEU A CA 1
ATOM 4526 C C . LEU A 1 564 ? -16.512 -7.686 -1.923 1.00 88.19 564 LEU A C 1
ATOM 4528 O O . LEU A 1 564 ? -16.281 -8.857 -2.212 1.00 88.19 564 LEU A O 1
ATOM 4532 N N . TYR A 1 565 ? -16.347 -7.226 -0.684 1.00 93.38 565 TYR A N 1
ATOM 4533 C CA . TYR A 1 565 ? -15.877 -8.069 0.415 1.00 93.38 565 TYR A CA 1
ATOM 4534 C C . TYR A 1 565 ? -16.895 -9.138 0.822 1.00 93.38 565 TYR A C 1
ATOM 4536 O O . TYR A 1 565 ? -16.501 -10.270 1.108 1.00 93.38 565 TYR A O 1
ATOM 4544 N N . GLU A 1 566 ? -18.188 -8.818 0.798 1.00 89.12 566 GLU A N 1
ATOM 4545 C CA . GLU A 1 566 ? -19.265 -9.794 1.008 1.00 89.12 566 GLU A CA 1
ATOM 4546 C C . GLU A 1 566 ? -19.275 -10.864 -0.091 1.00 89.12 566 GLU A C 1
ATOM 4548 O O . GLU A 1 566 ? -19.292 -12.060 0.204 1.00 89.12 566 GLU A O 1
ATOM 4553 N N . GLN A 1 567 ? -19.173 -10.454 -1.358 1.00 84.19 567 GLN A N 1
ATOM 4554 C CA . GLN A 1 567 ? -19.125 -11.362 -2.509 1.00 84.19 567 GLN A CA 1
ATOM 4555 C C . GLN A 1 567 ? -17.891 -12.268 -2.500 1.00 84.19 567 GLN A C 1
ATOM 4557 O O . GLN A 1 567 ? -17.986 -13.447 -2.850 1.00 84.19 567 GLN A O 1
ATOM 4562 N N . GLU A 1 568 ? -16.736 -11.742 -2.091 1.00 86.62 568 GLU A N 1
ATOM 4563 C CA . GLU A 1 568 ? -15.520 -12.541 -1.935 1.00 86.62 568 GLU A CA 1
ATOM 4564 C C . GLU A 1 568 ? -15.579 -13.459 -0.704 1.00 86.62 568 GLU A C 1
ATOM 4566 O O . GLU A 1 568 ? -14.783 -14.392 -0.620 1.00 86.62 568 GLU A O 1
ATOM 4571 N N . GLY A 1 569 ? -16.530 -13.261 0.217 1.00 89.50 569 GLY A N 1
ATOM 4572 C CA . GLY A 1 569 ? -16.693 -14.082 1.416 1.00 89.50 569 GLY A CA 1
ATOM 4573 C C . GLY A 1 569 ? -15.658 -13.783 2.500 1.00 89.50 569 GLY A C 1
ATOM 4574 O O . GLY A 1 569 ? -15.199 -14.703 3.181 1.00 89.50 569 GLY A O 1
ATOM 4575 N N . LEU A 1 570 ? -15.253 -12.517 2.641 1.00 95.31 570 LEU A N 1
ATOM 4576 C CA . LEU A 1 570 ? -14.337 -12.106 3.705 1.00 95.31 570 LEU A CA 1
ATOM 4577 C C . LEU A 1 570 ? -14.997 -12.228 5.086 1.00 95.31 570 LEU A C 1
ATOM 4579 O O . LEU A 1 570 ? -16.214 -12.147 5.235 1.00 95.31 570 LEU A O 1
ATOM 4583 N N . TYR A 1 571 ? -14.179 -12.404 6.126 1.00 96.56 571 TYR A N 1
ATOM 4584 C CA . TYR A 1 571 ? -14.677 -12.545 7.495 1.00 96.56 571 TYR A CA 1
ATOM 4585 C C . TYR A 1 571 ? -15.155 -11.208 8.069 1.00 96.56 571 TYR A C 1
ATOM 4587 O O . TYR A 1 571 ? -16.174 -11.150 8.759 1.00 96.56 571 TYR A O 1
ATOM 4595 N N . GLY A 1 572 ? -14.432 -10.127 7.779 1.00 97.12 572 GLY A N 1
ATOM 4596 C CA . GLY A 1 572 ? -14.735 -8.802 8.302 1.00 97.12 572 GLY A CA 1
ATOM 4597 C C . GLY A 1 572 ? -14.157 -7.677 7.466 1.00 97.12 572 GLY A C 1
ATOM 4598 O O . GLY A 1 572 ? -13.158 -7.867 6.770 1.00 97.12 572 GLY A O 1
ATOM 4599 N N . ALA A 1 573 ? -14.762 -6.499 7.572 1.00 98.19 573 ALA A N 1
ATOM 4600 C CA . ALA A 1 573 ? -14.250 -5.281 6.960 1.00 98.19 573 ALA A CA 1
ATOM 4601 C C . ALA A 1 573 ? -14.486 -4.080 7.880 1.00 98.19 573 ALA A C 1
ATOM 4603 O O . ALA A 1 573 ? -15.574 -3.922 8.432 1.00 98.19 573 ALA A O 1
ATOM 4604 N N . PHE A 1 574 ? -13.456 -3.250 8.042 1.00 98.75 574 PHE A N 1
ATOM 4605 C CA . PHE A 1 574 ? -13.445 -2.110 8.951 1.00 98.75 574 PHE A CA 1
ATOM 4606 C C . PHE A 1 574 ? -13.247 -0.815 8.165 1.00 98.75 574 PHE A C 1
ATOM 4608 O O . PHE A 1 574 ? -12.171 -0.559 7.621 1.00 98.75 574 PHE A O 1
ATOM 4615 N N . VAL A 1 575 ? -14.310 -0.009 8.094 1.00 98.75 575 VAL A N 1
ATOM 4616 C CA . VAL A 1 575 ? -14.257 1.310 7.455 1.00 98.75 575 VAL A CA 1
ATOM 4617 C C . VAL A 1 575 ? -13.338 2.212 8.275 1.00 98.75 575 VAL A C 1
ATOM 4619 O O . VAL A 1 575 ? -13.556 2.412 9.469 1.00 98.75 575 VAL A O 1
ATOM 4622 N N . CYS A 1 576 ? -12.314 2.762 7.640 1.00 97.06 576 CYS A N 1
ATOM 4623 C CA . CYS A 1 576 ? -11.490 3.825 8.187 1.00 97.06 576 CYS A CA 1
ATOM 4624 C C . CYS A 1 576 ? -12.155 5.151 7.793 1.00 97.06 576 CYS A C 1
ATOM 4626 O O . CYS A 1 576 ? -12.263 5.414 6.598 1.00 97.06 576 CYS A O 1
ATOM 4628 N N . MET A 1 577 ? -12.690 5.958 8.715 1.00 96.31 577 MET A N 1
ATOM 4629 C CA . MET A 1 577 ? -12.910 5.736 10.163 1.00 96.31 577 MET A CA 1
ATOM 4630 C C . MET A 1 577 ? -14.144 6.524 10.646 1.00 96.31 577 MET A C 1
ATOM 4632 O O . MET A 1 577 ? -14.745 7.249 9.856 1.00 96.31 577 MET A O 1
ATOM 4636 N N . PHE A 1 578 ? -14.548 6.413 11.921 1.00 98.44 578 PHE A N 1
ATOM 4637 C CA . PHE A 1 578 ? -15.706 7.173 12.429 1.00 98.44 578 PHE A CA 1
ATOM 4638 C C . PHE A 1 578 ? -15.525 8.689 12.247 1.00 98.44 578 PHE A C 1
ATOM 4640 O O . PHE A 1 578 ? -16.308 9.316 11.537 1.00 98.44 578 PHE A O 1
ATOM 4647 N N . ILE A 1 579 ? -14.467 9.256 12.831 1.00 96.44 579 ILE A N 1
ATOM 4648 C CA . ILE A 1 579 ? -14.160 10.690 12.810 1.00 96.44 579 ILE A CA 1
ATOM 4649 C C . ILE A 1 579 ? -12.644 10.910 12.834 1.00 96.44 579 ILE A C 1
ATOM 4651 O O . ILE A 1 579 ? -11.935 10.185 13.531 1.00 96.44 579 ILE A O 1
ATOM 4655 N N . GLU A 1 580 ? -12.171 11.946 12.145 1.00 93.81 580 GLU A N 1
ATOM 4656 C CA . GLU A 1 580 ? -10.859 12.557 12.390 1.00 93.81 580 GLU A CA 1
ATOM 4657 C C . GLU A 1 580 ? -11.089 13.953 12.972 1.00 93.81 580 GLU A C 1
ATOM 4659 O O . GLU A 1 580 ? -11.397 14.907 12.256 1.00 93.81 580 GLU A O 1
ATOM 4664 N N . GLY A 1 581 ? -11.026 14.054 14.301 1.00 90.44 581 GLY A N 1
ATOM 4665 C CA . GLY A 1 581 ? -11.469 15.243 15.034 1.00 90.44 581 GLY A CA 1
ATOM 4666 C C . GLY A 1 581 ? -10.657 16.505 14.745 1.00 90.44 581 GLY A C 1
ATOM 4667 O O . GLY A 1 581 ? -11.165 17.612 14.909 1.00 90.44 581 GLY A O 1
ATOM 4668 N N . ASP A 1 582 ? -9.419 16.353 14.279 1.00 90.38 582 ASP A N 1
ATOM 4669 C CA . ASP A 1 582 ? -8.506 17.449 13.980 1.00 90.38 582 ASP A CA 1
ATOM 4670 C C . ASP A 1 582 ? -8.596 17.961 12.529 1.00 90.38 582 ASP A C 1
ATOM 4672 O O . ASP A 1 582 ? -7.892 18.910 12.179 1.00 90.38 582 ASP A O 1
ATOM 4676 N N . SER A 1 583 ? -9.477 17.393 11.700 1.00 92.38 583 SER A N 1
ATOM 4677 C CA . SER A 1 583 ? -9.705 17.788 10.301 1.00 92.38 583 SER A CA 1
ATOM 4678 C C . SER A 1 583 ? -11.078 18.463 10.127 1.00 92.38 583 SER A C 1
ATOM 4680 O O . SER A 1 583 ? -12.007 17.839 9.615 1.00 92.38 583 SER A O 1
ATOM 4682 N N . PRO A 1 584 ? -11.258 19.722 10.576 1.00 92.44 584 PRO A N 1
ATOM 4683 C CA . PRO A 1 584 ? -12.544 20.411 10.535 1.00 92.44 584 PRO A CA 1
ATOM 4684 C C . PRO A 1 584 ? -13.007 20.765 9.120 1.00 92.44 584 PRO A C 1
ATOM 4686 O O . PRO A 1 584 ? -12.209 20.952 8.198 1.00 92.44 584 PRO A O 1
ATOM 4689 N N . TYR A 1 585 ? -14.326 20.900 8.982 1.00 93.38 585 TYR A N 1
ATOM 4690 C CA . TYR A 1 585 ? -14.957 21.514 7.818 1.00 93.38 585 TYR A CA 1
ATOM 4691 C C . TYR A 1 585 ? -14.652 23.017 7.755 1.00 93.38 585 TYR A C 1
ATOM 4693 O O . TYR A 1 585 ? -14.659 23.689 8.785 1.00 93.38 585 TYR A O 1
ATOM 4701 N N . SER A 1 586 ? -14.469 23.561 6.551 1.00 92.31 586 SER A N 1
ATOM 4702 C CA . SER A 1 586 ? -14.456 25.009 6.310 1.00 92.31 586 SER A CA 1
ATOM 4703 C C . SER A 1 586 ? -15.245 25.368 5.051 1.00 92.31 586 SER A C 1
ATOM 4705 O O . SER A 1 586 ? -15.255 24.618 4.074 1.00 92.31 586 SER A O 1
ATOM 4707 N N . GLU A 1 587 ? -15.891 26.536 5.073 1.00 91.31 587 GLU A N 1
ATOM 4708 C CA . GLU A 1 587 ? -16.481 27.148 3.874 1.00 91.31 587 GLU A CA 1
ATOM 4709 C C . GLU A 1 587 ? -15.396 27.646 2.908 1.00 91.31 587 GLU A C 1
ATOM 4711 O O . GLU A 1 587 ? -15.630 27.705 1.702 1.00 91.31 587 GLU A O 1
ATOM 4716 N N . ASP A 1 588 ? -14.202 27.981 3.416 1.00 92.81 588 ASP A N 1
ATOM 4717 C CA . ASP A 1 588 ? -13.052 28.280 2.568 1.00 92.81 588 ASP A CA 1
ATOM 4718 C C . ASP A 1 588 ? -12.472 26.961 2.025 1.00 92.81 588 ASP A C 1
ATOM 4720 O O . ASP A 1 588 ? -11.925 26.165 2.800 1.00 92.81 588 ASP A O 1
ATOM 4724 N N . PRO A 1 589 ? -12.531 26.723 0.698 1.00 92.06 589 PRO A N 1
ATOM 4725 C CA . PRO A 1 589 ? -12.073 25.480 0.089 1.00 92.06 589 PRO A CA 1
ATOM 4726 C C . PRO A 1 589 ? -10.626 25.099 0.405 1.00 92.06 589 PRO A C 1
ATOM 4728 O O . PRO A 1 589 ? -10.295 23.920 0.294 1.00 92.06 589 PRO A O 1
ATOM 4731 N N . LEU A 1 590 ? -9.766 26.065 0.741 1.00 91.44 590 LEU A N 1
ATOM 4732 C CA . LEU A 1 590 ? -8.354 25.830 1.035 1.00 91.44 590 LEU A CA 1
ATOM 4733 C C . LEU A 1 590 ? -8.124 25.341 2.473 1.00 91.44 590 LEU A C 1
ATOM 4735 O O . LEU A 1 590 ? -7.158 24.626 2.723 1.00 91.44 590 LEU A O 1
ATOM 4739 N N . TYR A 1 591 ? -9.006 25.690 3.409 1.00 92.25 591 TYR A N 1
ATOM 4740 C CA . TYR A 1 591 ? -8.896 25.332 4.833 1.00 92.25 591 TYR A CA 1
ATOM 4741 C C . TYR A 1 591 ? -9.811 24.178 5.237 1.00 92.25 591 TYR A C 1
ATOM 4743 O O . TYR A 1 591 ? -9.932 23.825 6.407 1.00 92.25 591 TYR A O 1
ATOM 4751 N N . ASP A 1 592 ? -10.459 23.575 4.256 1.00 94.31 592 ASP A N 1
ATOM 4752 C CA . ASP A 1 592 ? -11.448 22.541 4.455 1.00 94.31 592 ASP A CA 1
ATOM 4753 C C . ASP A 1 592 ? -10.815 21.147 4.566 1.00 94.31 592 ASP A C 1
ATOM 4755 O O . ASP A 1 592 ? -10.854 20.322 3.645 1.00 94.31 592 ASP A O 1
ATOM 4759 N N . LEU A 1 593 ? -10.180 20.910 5.715 1.00 94.25 593 LEU A N 1
ATOM 4760 C CA . LEU A 1 593 ? -9.380 19.718 6.002 1.00 94.25 593 LEU A CA 1
ATOM 4761 C C . LEU A 1 593 ? -10.213 18.432 6.008 1.00 94.25 593 LEU A C 1
ATOM 4763 O O . LEU A 1 593 ? -9.702 17.373 5.649 1.00 94.25 593 LEU A O 1
ATOM 4767 N N . ASP A 1 594 ? -11.505 18.524 6.322 1.00 96.06 594 ASP A N 1
ATOM 4768 C CA . ASP A 1 594 ? -12.452 17.404 6.271 1.00 96.06 594 ASP A CA 1
ATOM 4769 C C . ASP A 1 594 ? -12.516 16.719 4.889 1.00 96.06 594 ASP A C 1
ATOM 4771 O O . ASP A 1 594 ? -12.795 15.519 4.788 1.00 96.06 594 ASP A O 1
ATOM 4775 N N . ARG A 1 595 ? -12.206 17.444 3.803 1.00 95.44 595 ARG A N 1
ATOM 4776 C CA . ARG A 1 595 ? -12.108 16.844 2.462 1.00 95.44 595 ARG A CA 1
ATOM 4777 C C . ARG A 1 595 ? -11.034 15.777 2.409 1.00 95.44 595 ARG A C 1
ATOM 4779 O O . ARG A 1 595 ? -11.278 14.732 1.820 1.00 95.44 595 ARG A O 1
ATOM 4786 N N . ALA A 1 596 ? -9.884 16.034 3.027 1.00 94.56 596 ALA A N 1
ATOM 4787 C CA . ALA A 1 596 ? -8.749 15.119 3.097 1.00 94.56 596 ALA A CA 1
ATOM 4788 C C . ALA A 1 596 ? -8.931 14.019 4.158 1.00 94.56 596 ALA A C 1
ATOM 4790 O O . ALA A 1 596 ? -8.084 13.139 4.264 1.00 94.56 596 ALA A O 1
ATOM 4791 N N . SER A 1 597 ? -10.031 14.046 4.914 1.00 95.56 597 SER A N 1
ATOM 4792 C CA . SER A 1 597 ? -10.308 13.088 5.977 1.00 95.56 597 SER A CA 1
ATOM 4793 C C . SER A 1 597 ? -10.961 11.802 5.473 1.00 95.56 597 SER A C 1
ATOM 4795 O O . SER A 1 597 ? -11.816 11.833 4.582 1.00 95.56 597 SER A O 1
ATOM 4797 N N . PHE A 1 598 ? -10.630 10.677 6.110 1.00 97.44 598 PHE A N 1
ATOM 4798 C CA . PHE A 1 598 ? -11.340 9.405 5.960 1.00 97.44 598 PHE A CA 1
ATOM 4799 C C . PHE A 1 598 ? -12.580 9.289 6.866 1.00 97.44 598 PHE A C 1
ATOM 4801 O O . PHE A 1 598 ? -13.338 8.325 6.755 1.00 97.44 598 PHE A O 1
ATOM 4808 N N . GLY A 1 599 ? -12.822 10.261 7.753 1.00 97.94 599 GLY A N 1
ATOM 4809 C CA . GLY A 1 599 ? -13.977 10.279 8.650 1.00 97.94 599 GLY A CA 1
ATOM 4810 C C . GLY A 1 599 ? -15.309 10.202 7.897 1.00 97.94 599 GLY A C 1
ATOM 4811 O O . GLY A 1 599 ? -15.494 10.894 6.890 1.00 97.94 599 GLY A O 1
ATOM 4812 N N . ILE A 1 600 ? -16.248 9.393 8.397 1.00 98.56 600 ILE A N 1
ATOM 4813 C CA . ILE A 1 600 ? -17.631 9.303 7.881 1.00 98.56 600 ILE A CA 1
ATOM 4814 C C . ILE A 1 600 ? -18.579 10.319 8.537 1.00 98.56 600 ILE A C 1
ATOM 4816 O O . ILE A 1 600 ? -19.720 10.497 8.102 1.00 98.56 600 ILE A O 1
ATOM 4820 N N . VAL A 1 601 ? -18.112 11.001 9.580 1.00 98.25 601 VAL A N 1
ATOM 4821 C CA . VAL A 1 601 ? -18.701 12.237 10.098 1.00 98.25 601 VAL A CA 1
ATOM 4822 C C . VAL A 1 601 ? -17.688 13.367 9.937 1.00 98.25 601 VAL A C 1
ATOM 4824 O O . VAL A 1 601 ? -16.482 13.121 9.929 1.00 98.25 601 VAL A O 1
ATOM 4827 N N . LYS A 1 602 ? -18.174 14.599 9.790 1.00 95.75 602 LYS A N 1
ATOM 4828 C CA . LYS A 1 602 ? -17.334 15.799 9.698 1.00 95.75 602 LYS A CA 1
ATOM 4829 C C . LYS A 1 602 ? -17.414 16.640 10.968 1.00 95.75 602 LYS A C 1
ATOM 4831 O O . LYS A 1 602 ? -18.533 16.905 11.427 1.00 95.75 602 LYS A O 1
ATOM 4836 N N . PRO A 1 603 ? -16.281 17.086 11.531 1.00 94.31 603 PRO A N 1
ATOM 4837 C CA . PRO A 1 603 ? -16.284 18.102 12.574 1.00 94.31 603 PRO A CA 1
ATOM 4838 C C . PRO A 1 603 ? -16.840 19.441 12.074 1.00 94.31 603 PRO A C 1
ATOM 4840 O O . PRO A 1 603 ? -16.760 19.761 10.886 1.00 94.31 603 PRO A O 1
ATOM 4843 N N . TYR A 1 604 ? -17.382 20.242 12.990 1.00 91.56 604 TYR A N 1
ATOM 4844 C CA . TYR A 1 604 ? -17.778 21.620 12.686 1.00 91.56 604 TYR A CA 1
ATOM 4845 C C . TYR A 1 604 ? -16.550 22.523 12.437 1.00 91.56 604 TYR A C 1
ATOM 4847 O O . TYR A 1 604 ? -15.452 22.194 12.891 1.00 91.56 604 TYR A O 1
ATOM 4855 N N . PRO A 1 605 ? -16.723 23.676 11.758 1.00 87.38 605 PRO A N 1
ATOM 4856 C CA . PRO A 1 605 ? -15.662 24.673 11.625 1.00 87.38 605 PRO A CA 1
ATOM 4857 C C . PRO A 1 605 ? -15.160 25.155 12.985 1.00 87.38 605 PRO A C 1
ATOM 4859 O O . PRO A 1 605 ? -15.964 25.346 13.904 1.00 87.38 605 PRO A O 1
ATOM 4862 N N . LEU A 1 606 ? -13.854 25.401 13.112 1.00 78.25 606 LEU A N 1
ATOM 4863 C CA . LEU A 1 606 ? -13.249 25.887 14.362 1.00 78.25 606 LEU A CA 1
ATOM 4864 C C . LEU A 1 606 ? -13.856 27.228 14.799 1.00 78.25 606 LEU A C 1
ATOM 4866 O O . LEU A 1 606 ? -14.068 27.464 15.987 1.00 78.25 606 LEU A O 1
ATOM 4870 N N . GLU A 1 607 ? -14.225 28.069 13.836 1.00 83.56 607 GLU A N 1
ATOM 4871 C CA . GLU A 1 607 ? -14.859 29.375 14.027 1.00 83.56 607 GLU A CA 1
ATOM 4872 C C . GLU A 1 607 ? -16.240 29.268 14.684 1.00 83.56 607 GLU A C 1
ATOM 4874 O O . GLU A 1 607 ? -16.730 30.234 15.265 1.00 83.56 607 GLU A O 1
ATOM 4879 N N . SER A 1 608 ? -16.874 28.091 14.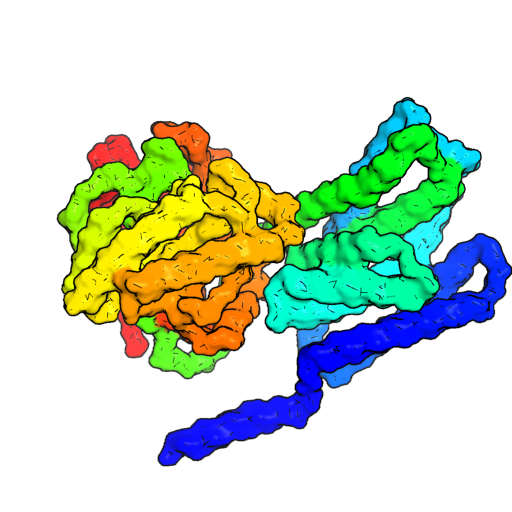629 1.00 86.62 608 SER A N 1
ATOM 4880 C CA . SER A 1 608 ? -18.156 27.851 15.294 1.00 86.62 608 SER A CA 1
ATOM 4881 C C . SER A 1 608 ? -18.036 27.715 16.817 1.00 86.62 608 SER A C 1
ATOM 4883 O O . SER A 1 608 ? -19.058 27.727 17.505 1.00 86.62 608 SER A O 1
ATOM 4885 N N . GLY A 1 609 ? -16.816 27.536 17.342 1.00 85.94 609 GLY A N 1
ATOM 4886 C CA . GLY A 1 609 ? -16.549 27.242 18.753 1.00 85.94 609 GLY A CA 1
ATOM 4887 C C . GLY A 1 609 ? -16.995 25.845 19.204 1.00 85.94 609 GLY A C 1
ATOM 4888 O O . GLY A 1 609 ? -16.877 25.525 20.381 1.00 85.94 609 GLY A O 1
ATOM 4889 N N . LYS A 1 610 ? -17.516 25.014 18.292 1.00 89.75 610 LYS A N 1
ATOM 4890 C CA . LYS A 1 610 ? -17.992 23.657 18.575 1.00 89.75 610 LYS A CA 1
ATOM 4891 C C . LYS A 1 610 ? -16.909 22.641 18.241 1.00 89.75 610 LYS A C 1
ATOM 4893 O O . LYS A 1 610 ? -16.644 22.380 17.070 1.00 89.75 610 LYS A O 1
ATOM 4898 N N . LEU A 1 611 ? -16.300 22.058 19.269 1.00 89.62 611 LEU A N 1
ATOM 4899 C CA . LEU A 1 611 ? -15.192 21.121 19.100 1.00 89.62 611 LEU A CA 1
ATOM 4900 C C . LEU A 1 611 ? -15.682 19.694 18.828 1.00 89.62 611 LEU A C 1
ATOM 4902 O O . LEU A 1 611 ? -16.637 19.219 19.444 1.00 89.62 611 LEU A O 1
ATOM 4906 N N . ALA A 1 612 ? -14.970 18.980 17.953 1.00 90.81 612 ALA A N 1
ATOM 4907 C CA . ALA A 1 612 ? -15.229 17.565 17.677 1.00 90.81 612 ALA A CA 1
ATOM 4908 C C . ALA A 1 612 ? -15.158 16.718 18.957 1.00 90.81 612 ALA A C 1
ATOM 4910 O O . ALA A 1 612 ? -16.030 15.887 19.199 1.00 90.81 612 ALA A O 1
ATOM 4911 N N . ASP A 1 613 ? -14.152 16.986 19.799 1.00 90.75 613 ASP A N 1
ATOM 4912 C CA . ASP A 1 613 ? -13.922 16.273 21.059 1.00 90.75 613 ASP A CA 1
ATOM 4913 C C . ASP A 1 613 ? -15.107 16.400 22.031 1.00 90.75 613 ASP A C 1
ATOM 4915 O O . ASP A 1 613 ? -15.362 15.481 22.803 1.00 90.75 613 ASP A O 1
ATOM 4919 N N . GLU A 1 614 ? -15.865 17.500 21.963 1.00 93.50 614 GLU A N 1
ATOM 4920 C CA . GLU A 1 614 ? -17.075 17.741 22.766 1.00 93.50 614 GLU A CA 1
ATOM 4921 C C . GLU A 1 614 ? -18.335 17.083 22.162 1.00 93.50 614 GLU A C 1
ATOM 4923 O O . GLU A 1 614 ? -19.443 17.227 22.683 1.00 93.50 614 GLU A O 1
ATOM 4928 N N . GLY A 1 615 ? -18.184 16.336 21.063 1.00 93.62 615 GLY A N 1
ATOM 4929 C CA . GLY A 1 615 ? -19.257 15.589 20.406 1.00 93.62 615 GLY A CA 1
ATOM 4930 C C . GLY A 1 615 ? -20.036 16.387 19.363 1.00 93.62 615 GLY A C 1
ATOM 4931 O O . GLY A 1 615 ? -21.171 16.023 19.039 1.00 93.62 615 GLY A O 1
ATOM 4932 N N . TYR A 1 616 ? -19.463 17.473 18.837 1.00 95.38 616 TYR A N 1
ATOM 4933 C CA . TYR A 1 616 ? -20.064 18.246 17.752 1.00 95.38 616 TYR A CA 1
ATOM 4934 C C . TYR A 1 616 ? -19.525 17.809 16.386 1.00 95.38 616 TYR A C 1
ATOM 4936 O O . TYR A 1 616 ? -18.445 18.212 15.956 1.00 95.38 616 TYR A O 1
ATOM 4944 N N . TRP A 1 617 ? -20.327 17.034 15.661 1.00 96.62 617 TRP A N 1
ATOM 4945 C CA . TRP A 1 617 ? -20.051 16.600 14.290 1.00 96.62 617 TRP A CA 1
ATOM 4946 C C . TRP A 1 617 ? -21.349 16.407 13.494 1.00 96.62 617 TRP A C 1
ATOM 4948 O O . TRP A 1 617 ? -22.446 16.361 14.057 1.00 96.62 617 TRP A O 1
ATOM 4958 N N . GLN A 1 618 ? -21.232 16.305 12.169 1.00 97.00 618 GLN A N 1
ATOM 4959 C CA . GLN A 1 618 ? -22.343 16.061 11.244 1.00 97.00 618 GLN A CA 1
ATOM 4960 C C . GLN A 1 618 ? -22.121 14.773 10.446 1.00 97.00 618 GLN A C 1
ATOM 4962 O O . GLN A 1 618 ? -21.001 14.481 10.033 1.00 97.00 618 GLN A O 1
ATOM 4967 N N . ARG A 1 619 ? -23.191 14.007 10.199 1.00 98.25 619 ARG A N 1
ATOM 4968 C CA . ARG A 1 619 ? -23.141 12.789 9.370 1.00 98.25 619 ARG A CA 1
ATOM 4969 C C . ARG A 1 619 ? -22.836 13.161 7.913 1.00 98.25 619 ARG A C 1
ATOM 4971 O O . ARG A 1 619 ? -23.493 14.058 7.384 1.00 98.25 619 ARG A O 1
ATOM 4978 N N . LYS A 1 620 ? -21.883 12.473 7.274 1.00 98.44 620 LYS A N 1
ATOM 4979 C CA . LYS A 1 620 ? -21.661 12.557 5.819 1.00 98.44 620 LYS A CA 1
ATOM 4980 C C . LYS A 1 620 ? -22.547 11.559 5.074 1.00 98.44 620 LYS A C 1
ATOM 4982 O O . LYS A 1 620 ? -23.093 10.640 5.685 1.00 98.44 620 LYS A O 1
ATOM 4987 N N . GLN A 1 621 ? -22.622 11.661 3.747 1.00 98.44 621 GLN A N 1
ATOM 4988 C CA . GLN A 1 621 ? -23.305 10.656 2.908 1.00 98.44 621 GLN A CA 1
ATOM 4989 C C . GLN A 1 621 ? -22.812 9.218 3.158 1.00 98.44 621 GLN A C 1
ATOM 4991 O O . GLN A 1 621 ? -23.618 8.292 3.227 1.00 98.44 621 GLN A O 1
ATOM 4996 N N . ALA A 1 622 ? -21.511 9.028 3.397 1.00 98.19 622 ALA A N 1
ATOM 4997 C CA . ALA A 1 622 ? -20.941 7.716 3.705 1.00 98.19 622 ALA A CA 1
ATOM 4998 C C . ALA A 1 622 ? -21.516 7.070 4.978 1.00 98.19 622 ALA A C 1
ATOM 5000 O O . ALA A 1 622 ? -21.653 5.850 5.031 1.00 98.19 622 ALA A O 1
ATOM 5001 N N . PHE A 1 623 ? -21.899 7.866 5.983 1.00 98.75 623 PHE A N 1
ATOM 5002 C CA . PHE A 1 623 ? -22.564 7.357 7.185 1.00 98.75 623 PHE A CA 1
ATOM 5003 C C . PHE A 1 623 ? -23.877 6.655 6.823 1.00 98.75 623 PHE A C 1
ATOM 5005 O O . PHE A 1 623 ? -24.132 5.536 7.265 1.00 98.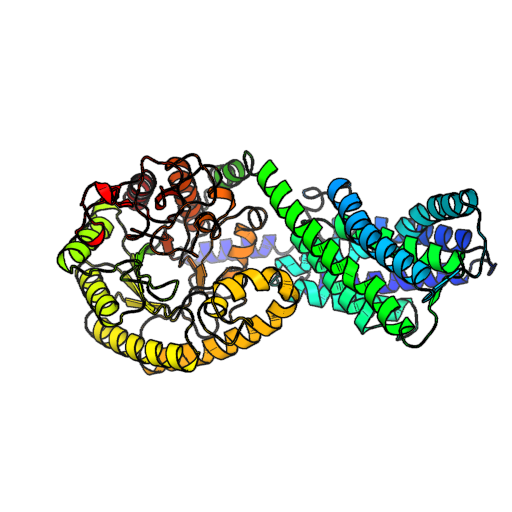75 623 PHE A O 1
ATOM 5012 N N . TYR A 1 624 ? -24.705 7.314 6.009 1.00 98.50 624 TYR A N 1
ATOM 5013 C CA . TYR A 1 624 ? -26.012 6.796 5.611 1.00 98.50 624 TYR A CA 1
ATOM 5014 C C . TYR A 1 624 ? -25.885 5.548 4.736 1.00 98.50 624 TYR A C 1
ATOM 5016 O O . TYR A 1 624 ? -26.620 4.585 4.946 1.00 98.50 624 TYR A O 1
ATOM 5024 N N . GLU A 1 625 ? -24.913 5.531 3.823 1.00 96.94 625 GLU A N 1
ATOM 5025 C CA . GLU A 1 625 ? -24.610 4.369 2.983 1.00 96.94 625 GLU A CA 1
ATOM 5026 C C . GLU A 1 625 ? -24.223 3.138 3.822 1.00 96.94 625 GLU A C 1
ATOM 5028 O O . GLU A 1 625 ? -24.742 2.041 3.606 1.00 96.94 625 GLU A O 1
ATOM 5033 N N . ILE A 1 626 ? -23.349 3.309 4.822 1.00 97.56 626 ILE A N 1
ATOM 5034 C CA . ILE A 1 626 ? -22.941 2.220 5.724 1.00 97.56 626 ILE A CA 1
ATOM 5035 C C . ILE A 1 626 ? -24.130 1.737 6.557 1.00 97.56 626 ILE A C 1
ATOM 5037 O O . ILE A 1 626 ? -24.387 0.533 6.602 1.00 97.56 626 ILE A O 1
ATOM 5041 N N . ALA A 1 627 ? -24.873 2.661 7.175 1.00 97.75 627 ALA A N 1
ATOM 5042 C CA . ALA A 1 627 ? -26.048 2.339 7.982 1.00 97.75 627 ALA A CA 1
ATOM 5043 C C . ALA A 1 627 ? -27.076 1.528 7.180 1.00 97.75 627 ALA A C 1
ATOM 5045 O O . ALA A 1 627 ? -27.556 0.493 7.641 1.00 97.75 627 ALA A O 1
ATOM 5046 N N . GLN A 1 628 ? -27.365 1.943 5.944 1.00 95.44 628 GLN A N 1
ATOM 5047 C CA . GLN A 1 628 ? -28.285 1.228 5.066 1.00 95.44 628 GLN A CA 1
ATOM 5048 C C . GLN A 1 628 ? -27.816 -0.208 4.797 1.00 95.44 628 GLN A C 1
ATOM 5050 O O . GLN A 1 628 ? -28.609 -1.143 4.909 1.00 95.44 628 GLN A O 1
ATOM 5055 N N . ARG A 1 629 ? -26.534 -0.403 4.470 1.00 92.25 629 ARG A N 1
ATOM 5056 C CA . ARG A 1 629 ? -25.981 -1.730 4.153 1.00 92.25 629 ARG A CA 1
ATOM 5057 C C . ARG A 1 629 ? -25.930 -2.642 5.366 1.00 92.25 629 ARG A C 1
ATOM 5059 O O . ARG A 1 629 ? -26.413 -3.770 5.318 1.00 92.25 629 ARG A O 1
ATOM 5066 N N . TYR A 1 630 ? -25.376 -2.163 6.473 1.00 94.62 630 TYR A N 1
ATOM 5067 C CA . TYR A 1 630 ? -25.219 -2.980 7.672 1.00 94.62 630 TYR A CA 1
ATOM 5068 C C . TYR A 1 630 ? -26.552 -3.265 8.372 1.00 94.62 630 TYR A C 1
ATOM 5070 O O . TYR A 1 630 ? -26.700 -4.356 8.932 1.00 94.62 630 TYR A O 1
ATOM 5078 N N . GLY A 1 631 ? -27.514 -2.338 8.284 1.00 88.94 631 GLY A N 1
ATOM 5079 C CA . GLY A 1 631 ? -28.867 -2.467 8.829 1.00 88.94 631 GLY A CA 1
ATOM 5080 C C . GLY A 1 631 ? -29.846 -3.254 7.961 1.00 88.94 631 GLY A C 1
ATOM 5081 O O . GLY A 1 631 ? -30.858 -3.735 8.479 1.00 88.94 631 GLY A O 1
ATOM 5082 N N . SER A 1 632 ? -29.566 -3.418 6.663 1.00 76.44 632 SER A N 1
ATOM 5083 C CA . SER A 1 632 ? -30.370 -4.288 5.806 1.00 76.44 632 SER A CA 1
ATOM 5084 C C . SER A 1 632 ? -30.300 -5.731 6.322 1.00 76.44 632 SER A C 1
ATOM 5086 O O . SER A 1 632 ? -29.223 -6.298 6.514 1.00 76.44 632 SER A O 1
ATOM 5088 N N . LYS A 1 633 ? -31.466 -6.292 6.657 1.00 58.50 633 LYS A N 1
ATOM 5089 C CA . LYS A 1 633 ? -31.602 -7.712 6.984 1.00 58.50 633 LYS A CA 1
ATOM 5090 C C . LYS A 1 633 ? -31.701 -8.471 5.665 1.00 58.50 633 LYS A C 1
ATOM 5092 O O . LYS A 1 633 ? -32.541 -8.095 4.847 1.00 58.50 633 LYS A O 1
ATOM 5097 N N . ASP A 1 634 ? -30.865 -9.491 5.494 1.00 49.16 634 ASP A N 1
ATOM 5098 C CA . ASP A 1 634 ? -31.067 -10.518 4.464 1.00 49.16 634 ASP A CA 1
ATOM 5099 C C . ASP A 1 634 ? -32.430 -11.210 4.630 1.00 49.16 634 ASP A C 1
ATOM 5101 O O . ASP A 1 634 ? -32.831 -11.464 5.799 1.00 49.16 634 ASP A O 1
#

Secondary structure (DSSP, 8-state):
-HHHHHHHHHHHHHHHHTTT---HHHHHHHHHHHHHHHHHHHHHHHHTS---S-HHHHHHHHHHHHHHHHHHHHHHHHHHTT-TTSTTS-SSS--HHHHHHHHHHHHHHHHHHHHHHHHTTSEEE-S---HHHHHHHHHHHHHHHIIIIIHHHIIIIIIIIIHHHHHHS-HHHHHHHHHHHHHHHHHHHH-S---HHHHHHHHHHHHHHHHHHSSSHHHHHHHHHHHHHHHHHHHTTEEE-STTHHHHHHHHHHHHHHHHHHHHHHHHHHHHHHHHHHHHHHHHHHHHHS---------SEEEEEEES---SSTT--S-SS--HHHHHHHHHHHHHTS--SEEEEEES-HHHHHHHHHHHHHTT-EEEEEE--TTB-HHHHHHHHHHHHHHHHHHHTT-S-EEEEEEE-HHHHBTTSS--SSHHHHHHHHHHSGGGHHHHHHHHHHHHHHHHHHHHTT--SEEEEEE-TT----GGG-SSEEEE----TTTGGGHHHHHGGGGGG-S-EEEEEE---SBTTGGGTGGGGGGGB--S-GGG--BSS---B-HHHHHHHHHHHHHHHHHHT-SEEEES-S--TTS---SSTTT-GGGG---SEEEPPGGGT--GGGT-EEE-HHHHHHHHHHH---

Radius of gyration: 28.42 Å; chains: 1; bounding box: 73×67×76 Å

Sequence (634 aa):
MTDNKNKKLQKAYSKESDSMSYPFSIKIVFMFIATIVLGVVIDLGETLLPQGDDWRLTFAARGVLATLLILPFLLFVERHFKHRNWKENSIFEIDWRFLVHGAMAWFIPASVIITISKVLGWSVFLADISLIELVTHTIIFVPLVIGAYVLPEELIFRGYIQKNLSKSLSVWPSIFLQAGLFTLWGQIVNGYFNGIGTLFIYGVFFGLLRNMTGNVWAGIGLRLAISTTFSLLGYMGYEMIGSMAGFLNTAIEILPLFATYFVISRLSRQKSNQLLNGELLKQVRSYHETKKINNDKGLTQKGISYDVGTSYVPGQSSRPNWYPEVMRREIQVIRDELHCNSILIFGNDLKRLVECAEEALKSGLYVWLQPRLMNSQQTEMISNLKEVSKAAEKLRQKYQNIGLNIGCELSFFTAGSIPGRDFSHRAKILGFLAPLLPLFNWRLNKLLRKAAAVARSHFNGSISYGAGTWEDVDWSQFDMIGLNYYLDSTNQTNYVNSLRKFYKYDKPIVITEFGCCSYEGAEFKGASGADIQDWMEINHRKLDGIYTRNEQVQADYIGSLINLYEQEGLYGAFVCMFIEGDSPYSEDPLYDLDRASFGIVKPYPLESGKLADEGYWQRKQAFYEIAQRYGSKD

Organism: NCBI:txid680378

pLDDT: mean 84.89, std 15.64, range [29.28, 98.88]

=== Feature glossary ===
Annotated list of the representations used here:

Nearest PDB structures. The Foldseek neighbor list gives the closest experimentally determined structures in the PDB, ranked by structural alignment. TM-score near 1 means near-identical fold; near 0.3 means only rough topology match. This is how one finds what a novel AlphaFold prediction most resembles in the solved-structure universe.

Foldseek 3Di. Foldseek's 3Di representation compresses backbone geometry into a per-residue letter drawn from a learned twenty-state alphabet. It captures the tertiary interaction pattern around each residue — which residues are packed against it in space, regardless of where they are in sequence.

Radius of gyration, Cα contacts, bounding box. Radius of gyration (Rg) is the root-mean-square distance of Cα atoms from their centroid — a single number for overall size and compactness. A globular domain of N residues has Rg ≈ 2.2·N^0.38 Å; an extended or disordered chain has a much larger Rg. The Cα contact count is the number of residue pairs whose Cα atoms are within 8 Å and are more than four positions apart in sequence — a standard proxy for tertiary packing density. The bounding box is the smallest axis-aligned box enclosing all Cα atoms.

InterPro / GO / CATH / organism. The annotation block draws on four external resources. InterPro: which protein families and domains the sequence belongs to. GO: standardized terms for what the protein does, what process it participates in, and where in the cell it acts. CATH: which structural fold it has in the CATH hierarchy. Organism: the species of origin.

mmCIF coordinates. The mmCIF block holds the 3D Cartesian coordinates of each backbone atom (N, Cα, C, O) in ångströms. mmCIF is the PDB's canonical archive format — a tagged-loop text representation of the atomic model.

pLDDT. pLDDT is the predicted lDDT-Cα score: AlphaFold's confidence that the local environment of each residue (all inter-atomic distances within 15 Å) is correctly placed. It is a per-residue number between 0 and 100, with higher meaning more reliable.

Backbone torsions (φ/ψ). φ (phi) and ψ (psi) are the two rotatable backbone dihedrals per residue: φ is the C(i-1)–N–Cα–C torsion, ψ is the N–Cα–C–N(i+1) torsion, both in degrees on (−180°, 180°]. α-helical residues cluster near (−60°, −45°); β-strand residues near (−120°, +130°). A Ramachandran plot is simply a scatter of (φ, ψ) for every residue.

B-factor. For experimental (PDB) structures, the B-factor (temperature factor) quantifies the positional spread of each atom in the crystal — a combination of thermal vibration and static disorder — in units of Å². High B-factors mark flexible loops or poorly resolved regions; low B-factors mark the rigid, well-ordered core.

Secondary structure (3-state, P-SEA). SS3 is a coarse helix/strand/coil call (letters a/b/c) made by the P-SEA algorithm from inter-Cα distances and dihedrals. It is less detailed than DSSP but needs only Cα positions.

Predicted aligned error. Predicted aligned error is AlphaFold's pairwise confidence. Unlike pLDDT (per-residue), PAE is per-residue-pair and captures whether two parts of the structure are correctly placed relative to each other. Units are ångströms of expected positional error.

Solvent-accessible surface area. Solvent-accessible surface area (SASA) is the area in Å² traced out by the centre of a 1.4 Å probe sphere (a water molecule) rolled over the protein's van der Waals surface (Shrake–Rupley / Lee–Richards construction). Buried residues have near-zero SASA; fully exposed residues can exceed 200 Å². The total SASA scales roughly with the number of surface residues.

Secondary structure (8-state, DSSP). The SS8 string is DSSP's per-residue secondary-structure call. α-helix (H) means an i→i+4 H-bond ladder; β-strand (E) means the residue participates in a β-sheet; 3₁₀ (G) and π (I) are tighter and wider helices; T/S are turns/bends; '-' is loop.

Rendered structure images. Structure images are PyMOL renders from six orthogonal camera directions. Cartoon representation draws helices as coils and strands as arrows; sticks shows the backbone as bonds; surface shows the solvent-excluded envelope. Rainbow coloring maps sequence position to hue (blue→red, N→C); chain coloring assigns a distinct color per polypeptide.

Sequence. The amino-acid sequence is the protein's primary structure: the linear order of residues from the N-terminus to the C-terminus, written in one-letter code. Everything else here — the 3D coordinates, the secondary structure, the domain annotations — is ultimately a consequence of this string.

Contact-map, Ramachandran, and PAE plots. Three diagnostic plots accompany the record. The Cα contact map visualizes the tertiary structure as a 2D adjacency matrix (8 Å cutoff, sequence-local contacts suppressed). The Ramachandran plot shows the distribution of backbone (φ, ψ) torsions, with points in the α and β basins reflecting secondary structure content. The PAE plot shows AlphaFold's inter-residue confidence as a color matrix.